Protein 4XA1 (pdb70)

InterPro domains:
  IPR001715 Calponin homology domain [PF00307] (17-117)
  IPR001715 Calponin homology domain [PS50021] (14-116)
  IPR004953 EB1, C-terminal [PF03271] (210-248)
  IPR004953 EB1, C-terminal [PS51230] (185-255)
  IPR027328 Microtubule-associated protein RP/EB [PTHR10623] (1-267)
  IPR036133 EB1, C-terminal domain superfamily [SSF140612] (194-254)
  IPR036872 CH domain superfamily [G3DSA:1.10.418.10] (1-130)
  IPR036872 CH domain superfamily [SSF47576] (1-130)

Solvent-accessible surface area: 35134 Å² total; per-residue (Å²): 129,23,124,72,104,68,9,43,100,18,1,79,73,0,67,72,46,156,44,69,80,83,92,0,53,101,4,4,87,55,3,76,92,14,10,35,56,17,26,62,78,45,58,8,11,10,13,12,33,11,67,104,40,75,106,55,30,43,82,43,36,101,64,38,17,60,42,32,135,138,79,34,66,71,30,52,62,87,26,22,103,62,14,91,90,23,75,161,50,64,93,95,0,75,150,38,59,42,68,34,76,108,85,41,80,100,32,43,67,64,19,98,92,11,49,129,23,38,82,36,20,28,30,22,1,61,71,0,1,82,5,4,85,118,32,111,66,152,107,43,106,20,14,98,115,0,33,83,30,1,54,53,169,97,36,125,82,123,60,13,74,92,13,2,95,75,0,57,57,50,151,31,48,83,82,73,1,60,92,0,4,76,74,3,67,99,11,10,40,91,47,2,33,89,22,58,95,17,75,94,53,72,22,96,140,64,30,102,89,19,57,115,96,34,112,55,74,13,42,56,17,130,131,138,31,58,71,43,55,65,105,31,12,99,77,14,43,64,13,74,146,49,79,120,113,16,70,114,23,39,46,88,51,110,97,62,23,47,66,45,28,33,59,24,81,51,20,54,136,11,36,69,63,5,99,11,16,11,128,5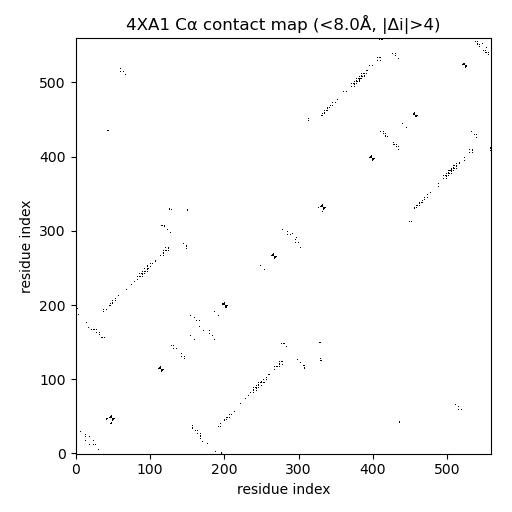8,0,32,91,5,1,62,114,30,115,69,118,104,31,96,26,6,85,110,0,35,100,30,13,137,49,120,117,112,214,75,104,21,24,106,128,102,96,97,99,21,37,75,72,32,64,110,76,50,18,3,25,19,33,37,25,67,55,41,72,113,64,33,42,115,88,30,110,40,31,13,62,51,26,125,134,123,36,58,59,28,54,63,117,31,22,110,91,18,85,75,17,76,181,46,63,125,124,10,66,139,37,50,55,82,41,91,131,104,10,65,102,24,37,71,69,22,107,114,10,54,152,54,30,70,120,42,11,26,38,0,91,69,0,11,98,5,6,95,105,35,141,88,125,137,41,94,20,11,91,104,0,31,85,28,2,62,55,167,137,106,110,94,103,98,38,67,87,92,29,111,138,166,197,88,78,73,40,92,24,129,136,62,29,102,103,24,39,87,102,38,113,51,56,13,54,60,31,74,124,139,28,58,64,45,54,68,80,35,28,89,76,20,84,83,19,86,126,45,68,78,122,16,70,120,32,54,38,68,41,73,58,89,14,62,59,18,48,63,33,22,95,48,5,58,150,23,44,78,75,3,87,33,21,12,115,74,0,17,100,8,4,99,112,29,116,72,122,99,32,89,29,6,89,120,0,34,101,29,28,164

Secondary structure (P-SEA, 3-state):
ccccccaaaaaaaaccccccaaaaaaaaaaaaaaaaaaaaaaaccccccaaaaaaaaaaaaaaaaaaaaaaaaaaaaaaaaaaaaaaaaaaaaaaaaaaaaaaaaaaaaaaaaccaaaaaaaaaaaaaaaaaaaccccccaaaaaaaaaaacc/cccaaaaaaaaaaaccccccaaaaaaaaaaaaaaaacccccccccccccaaaaaaaaaaaaaaaaaaaaaaaaaaaaaaaaaaaaaaaaaaaaaaaaaaacccaaaaaaaaaaccaaaaaaaaaaaaaaaaaaaccccccaaaaaaaaaaacccc/ccaaaaaaaaaaaaaaaaaaccccccaaaaaaaaaaaaaaaaaaaaaaaaaaaaaaaaaaaaaaaaaaaaaaaaaaaaaaaaaaaaaaaaccaaaaaaaaaaaaaaaaaaaacccccaaaaaaaaaaacc/ccccccccccccccccccccaaaaaaaaaaaaaaaaaaaaaaaaaaaaaaaaaaaaaaaaaaaaaaaaaaaaaaaaaaaaaaaaccaaaaaaaaaaaaaaaaaaaacccccaaaaaaaaaac

Nearest PDB structures (foldseek):
  4xa1-assembly1_B  TM=1.006E+00  e=2.236E-20  Salasvirus phi29

Structure (mmCIF, N/CA/C/O backbone):
data_4XA1
#
_entry.id   4XA1
#
_cell.length_a   56.260
_cell.length_b   59.321
_cell.length_c   67.721
_cell.angle_alpha   96.05
_cell.angle_beta   110.01
_cell.angle_gamma   92.89
#
_symmetry.space_group_name_H-M   'P 1'
#
loop_
_entity.id
_entity.type
_entity.pdbx_description
1 polymer 'Gp7-MYH7(1173-1238)-EB1 chimera protein'
2 water water
#
loop_
_atom_site.group_PDB
_atom_site.id
_atom_site.type_symbol
_atom_site.label_atom_id
_atom_site.label_alt_id
_atom_site.label_comp_id
_atom_site.label_asym_id
_atom_site.label_entity_id
_atom_site.label_seq_id
_atom_site.pdbx_PDB_ins_code
_atom_site.Cartn_x
_atom_site.Cartn_y
_atom_site.Cartn_z
_atom_site.occupancy
_atom_site.B_iso_or_equiv
_atom_site.auth_seq_id
_atom_site.auth_comp_id
_atom_site.auth_asym_id
_atom_site.auth_atom_id
_atom_site.pdbx_PDB_model_num
ATOM 1 N N . PRO A 1 5 ? -25.587 25.200 75.226 1.00 72.49 2 PRO A N 1
ATOM 2 C CA . PRO A 1 5 ? -25.407 24.218 76.299 1.00 76.70 2 PRO A CA 1
ATOM 3 C C . PRO A 1 5 ? -24.487 24.724 77.423 1.00 73.47 2 PRO A C 1
ATOM 4 O O . PRO A 1 5 ? -24.755 25.784 77.997 1.00 68.92 2 PRO A O 1
ATOM 8 N N . LEU A 1 6 ? -23.436 23.962 77.734 1.00 67.50 3 LEU A N 1
ATOM 9 C CA . LEU A 1 6 ? -22.457 24.329 78.760 1.00 67.61 3 LEU A CA 1
ATOM 10 C C . LEU A 1 6 ? -21.112 24.675 78.133 1.00 70.73 3 LEU A C 1
ATOM 11 O O . LEU A 1 6 ? -20.468 23.779 77.589 1.00 77.11 3 LEU A O 1
ATOM 16 N N . LYS A 1 7 ? -20.689 25.943 78.209 1.00 69.24 4 LYS A N 1
ATOM 17 C CA . LYS A 1 7 ? -19.326 26.343 77.830 1.00 72.54 4 LYS A CA 1
ATOM 18 C C . LYS A 1 7 ? -18.333 25.313 78.330 1.00 73.35 4 LYS A C 1
ATOM 19 O O . LYS A 1 7 ? -18.573 24.684 79.367 1.00 73.14 4 LYS A O 1
ATOM 25 N N . PRO A 1 8 ? -17.196 25.152 77.626 1.00 76.32 5 PRO A N 1
ATOM 26 C CA . PRO A 1 8 ? -16.178 24.188 78.068 1.00 78.64 5 PRO A CA 1
ATOM 27 C C . PRO A 1 8 ? -15.852 24.279 79.567 1.00 80.51 5 PRO A C 1
ATOM 28 O O . PRO A 1 8 ? -15.269 23.333 80.118 1.00 80.05 5 PRO A O 1
ATOM 32 N N . GLU A 1 9 ? -16.237 25.382 80.216 1.00 76.58 6 GLU A N 1
ATOM 33 C CA . GLU A 1 9 ? -16.003 25.524 81.647 1.00 77.88 6 GLU A CA 1
ATOM 34 C C . GLU A 1 9 ? -17.121 26.117 82.479 1.00 75.40 6 GLU A C 1
ATOM 35 O O . GLU A 1 9 ? -16.847 26.657 83.534 1.00 78.98 6 GLU A O 1
ATOM 41 N N . GLU A 1 10 ? -18.371 26.029 82.050 1.00 79.59 7 GLU A N 1
ATOM 42 C CA . GLU A 1 10 ? -19.415 26.024 83.065 1.00 80.80 7 GLU A CA 1
ATOM 43 C C . GLU A 1 10 ? -19.613 24.537 83.346 1.00 81.96 7 GLU A C 1
ATOM 44 O O . GLU A 1 10 ? -20.243 24.150 84.332 1.00 84.42 7 GLU A O 1
ATOM 50 N N . HIS A 1 11 ? -19.069 23.718 82.439 1.00 77.25 8 HIS A N 1
ATOM 51 C CA . HIS A 1 11 ? -18.860 22.288 82.664 1.00 71.33 8 HIS A CA 1
ATOM 52 C C . HIS A 1 11 ? -17.868 22.102 83.799 1.00 71.76 8 HIS A C 1
ATOM 53 O O . HIS A 1 11 ? -18.207 21.543 84.837 1.00 74.12 8 HIS A O 1
ATOM 60 N N . GLU A 1 12 ? -16.652 22.608 83.605 1.00 76.09 9 GLU A N 1
ATOM 61 C CA . GLU A 1 12 ? -15.543 22.340 84.521 1.00 74.42 9 GLU A CA 1
ATOM 62 C C . GLU A 1 12 ? -15.731 22.892 85.941 1.00 78.86 9 GLU A C 1
ATOM 63 O O . GLU A 1 12 ? -15.151 22.359 86.889 1.00 81.80 9 GLU A O 1
ATOM 69 N N . ASP A 1 13 ? -16.539 23.937 86.098 1.00 82.79 10 ASP A N 1
ATOM 70 C CA . ASP A 1 13 ? -16.818 24.468 87.439 1.00 93.51 10 ASP A CA 1
ATOM 71 C C . ASP A 1 13 ? -17.795 23.576 88.193 1.00 89.84 10 ASP A C 1
ATOM 72 O O . ASP A 1 13 ? -18.130 23.829 89.358 1.00 91.36 10 ASP A O 1
ATOM 77 N N . ILE A 1 14 ? -18.241 22.519 87.531 1.00 83.33 11 ILE A N 1
ATOM 78 C CA . ILE A 1 14 ? -19.214 21.632 88.131 1.00 81.98 11 ILE A CA 1
ATOM 79 C C . ILE A 1 14 ? -18.590 20.270 88.427 1.00 76.16 11 ILE A C 1
ATOM 80 O O . ILE A 1 14 ? -19.004 19.584 89.358 1.00 75.47 11 ILE A O 1
ATOM 85 N N . LEU A 1 15 ? -17.538 19.921 87.691 1.00 71.76 12 LEU A N 1
ATOM 86 C CA . LEU A 1 15 ? -16.753 18.728 87.989 1.00 62.90 12 LEU A CA 1
ATOM 87 C C . LEU A 1 15 ? -16.006 18.911 89.313 1.00 70.02 12 LEU A C 1
ATOM 88 O O . LEU A 1 15 ? -15.447 17.960 89.864 1.00 67.88 12 LEU A O 1
ATOM 93 N N . ASN A 1 16 ? -16.001 20.143 89.816 1.00 79.92 13 ASN A N 1
ATOM 94 C CA . ASN A 1 16 ? -15.334 20.450 91.076 1.00 78.28 13 ASN A CA 1
ATOM 95 C C . ASN A 1 16 ? -16.339 20.688 92.212 1.00 66.25 13 ASN A C 1
ATOM 96 O O . ASN A 1 16 ? -16.037 20.411 93.366 1.00 72.57 13 ASN A O 1
ATOM 101 N N . LYS A 1 17 ? -17.530 21.179 91.885 1.00 64.07 14 LYS A N 1
ATOM 102 C CA . LYS A 1 17 ? -18.636 21.143 92.836 1.00 65.78 14 LYS A CA 1
ATOM 103 C C . LYS A 1 17 ? -18.852 19.709 93.316 1.00 67.22 14 LYS A C 1
ATOM 104 O O . LYS A 1 17 ? -18.978 19.449 94.514 1.00 74.98 14 LYS A O 1
ATOM 110 N N . LEU A 1 18 ? -18.883 18.784 92.360 1.00 67.63 15 LEU A N 1
ATOM 111 C CA . LEU A 1 18 ? -19.110 17.366 92.628 1.00 67.02 15 LEU A CA 1
ATOM 112 C C . LEU A 1 18 ? -17.945 16.697 93.359 1.00 68.26 15 LEU A C 1
ATOM 113 O O . LEU A 1 18 ? -18.136 15.684 94.033 1.00 72.71 15 LEU A O 1
ATOM 118 N N . LEU A 1 19 ? -16.744 17.253 93.210 1.00 63.70 16 LEU A N 1
ATOM 119 C CA . LEU A 1 19 ? -15.544 16.694 93.837 1.00 65.42 16 LEU A CA 1
ATOM 120 C C . LEU A 1 19 ? -15.631 16.623 95.376 1.00 70.81 16 LEU A C 1
ATOM 121 O O . LEU A 1 19 ? -15.246 15.614 95.987 1.00 64.07 16 LEU A O 1
ATOM 126 N N . ASP A 1 20 ? -16.120 17.703 95.991 1.00 70.12 17 ASP A N 1
ATOM 127 C CA . ASP A 1 20 ? -16.330 17.750 97.432 1.00 65.23 17 ASP A CA 1
ATOM 128 C C . ASP A 1 20 ? -17.579 16.968 97.788 1.00 65.96 17 ASP A C 1
ATOM 129 O O . ASP A 1 20 ? -18.688 17.388 97.444 1.00 64.80 17 ASP A O 1
ATOM 134 N N . PRO A 1 21 ? -17.402 15.833 98.491 1.00 68.79 18 PRO A N 1
ATOM 135 C CA . PRO A 1 21 ? -18.485 14.908 98.854 1.00 67.33 18 PRO A CA 1
ATOM 136 C C . PRO A 1 21 ? -19.468 15.449 99.907 1.00 66.55 18 PRO A C 1
ATOM 137 O O . PRO A 1 21 ? -20.495 14.815 100.161 1.00 70.93 18 PRO A O 1
ATOM 141 N N . GLU A 1 22 ? -19.178 16.603 100.496 1.00 66.33 19 GLU A N 1
ATOM 142 C CA . GLU A 1 22 ? -20.081 17.168 101.496 1.00 68.93 19 GLU A CA 1
ATOM 143 C C . GLU A 1 22 ? -21.074 18.146 100.898 1.00 73.17 19 GLU A C 1
ATOM 144 O O . GLU A 1 22 ? -21.755 18.865 101.633 1.00 82.63 19 GLU A O 1
ATOM 150 N N . LEU A 1 23 ? -21.148 18.184 99.571 1.00 67.19 20 LEU A N 1
ATOM 151 C CA . LEU A 1 23 ? -22.196 18.939 98.901 1.00 64.38 20 LEU A CA 1
ATOM 152 C C . LEU A 1 23 ? -23.507 18.294 99.345 1.00 62.30 20 LEU A C 1
ATOM 153 O O . LEU A 1 23 ? -23.554 17.082 99.567 1.00 63.68 20 LEU A O 1
ATOM 158 N N . ALA A 1 24 ? -24.555 19.091 99.525 1.00 61.52 21 ALA A N 1
ATOM 159 C CA . ALA A 1 24 ? -25.871 18.533 99.845 1.00 71.63 21 ALA A CA 1
ATOM 160 C C . ALA A 1 24 ? -26.278 17.653 98.671 1.00 71.24 21 ALA A C 1
ATOM 161 O O . ALA A 1 24 ? -25.849 17.879 97.543 1.00 75.02 21 ALA A O 1
ATOM 163 N N . GLN A 1 25 ? -27.134 16.686 98.903 1.00 66.74 22 GLN A N 1
ATOM 164 C CA . GLN A 1 25 ? -27.562 15.846 97.823 1.00 70.71 22 GLN A CA 1
ATOM 165 C C . GLN A 1 25 ? -28.909 16.259 97.329 1.00 74.67 22 GLN A C 1
ATOM 166 O O . GLN A 1 25 ? -29.667 15.446 96.849 1.00 72.43 22 GLN A O 1
ATOM 172 N N . SER A 1 26 ? -29.205 17.535 97.467 1.00 78.02 23 SER A N 1
ATOM 173 C CA . SER A 1 26 ? -30.264 18.190 96.719 1.00 81.37 23 SER A CA 1
ATOM 174 C C . SER A 1 26 ? -29.737 19.219 95.723 1.00 81.57 23 SER A C 1
ATOM 175 O O . SER A 1 26 ? -30.496 19.788 94.938 1.00 85.86 23 SER A O 1
ATOM 178 N N . GLU A 1 27 ? -28.425 19.442 95.754 1.00 80.59 24 GLU A N 1
ATOM 179 C CA . GLU A 1 27 ? -27.768 20.215 94.710 1.00 85.60 24 GLU A CA 1
ATOM 180 C C . GLU A 1 27 ? -26.564 19.455 94.138 1.00 83.74 24 GLU A C 1
ATOM 181 O O . GLU A 1 27 ? -25.837 19.968 93.277 1.00 84.90 24 GLU A O 1
ATOM 187 N N . ARG A 1 28 ? -26.359 18.230 94.620 1.00 78.21 25 ARG A N 1
ATOM 188 C CA . ARG A 1 28 ? -25.510 17.285 93.910 1.00 72.77 25 ARG A CA 1
ATOM 189 C C . ARG A 1 28 ? -26.356 16.643 92.809 1.00 71.63 25 ARG A C 1
ATOM 190 O O . ARG A 1 28 ? -25.847 16.296 91.746 1.00 65.55 25 ARG A O 1
ATOM 198 N N . THR A 1 29 ? -27.656 16.510 93.070 1.00 76.87 26 THR A N 1
ATOM 199 C CA . THR A 1 29 ? -28.586 15.913 92.114 1.00 71.84 26 THR A CA 1
ATOM 200 C C . THR A 1 29 ? -29.017 16.905 91.037 1.00 74.51 26 THR A C 1
ATOM 201 O O . THR A 1 29 ? -29.593 16.516 90.024 1.00 78.10 26 THR A O 1
ATOM 205 N N . GLU A 1 30 ? -28.761 18.188 91.270 1.00 75.19 27 GLU A N 1
ATOM 206 C CA . GLU A 1 30 ? -29.075 19.222 90.291 1.00 74.21 27 GLU A CA 1
ATOM 207 C C . GLU A 1 30 ? -27.912 19.397 89.344 1.00 71.03 27 GLU A C 1
ATOM 208 O O . GLU A 1 30 ? -28.095 19.538 88.136 1.00 72.88 27 GLU A O 1
ATOM 214 N N . ALA A 1 31 ? -26.712 19.389 89.910 1.00 71.42 28 ALA A N 1
ATOM 215 C CA . ALA A 1 31 ? -25.488 19.540 89.139 1.00 69.17 28 ALA A CA 1
ATOM 216 C C . ALA A 1 31 ? -25.225 18.325 88.262 1.00 64.29 28 ALA A C 1
ATOM 217 O O . ALA A 1 31 ? -24.378 18.366 87.378 1.00 67.98 28 ALA A O 1
ATOM 219 N N . LEU A 1 32 ? -25.939 17.239 88.526 1.00 68.37 29 LEU A N 1
ATOM 220 C CA . LEU A 1 32 ? -25.837 16.032 87.713 1.00 63.75 29 LEU A CA 1
ATOM 221 C C . LEU A 1 32 ? -27.026 15.973 86.753 1.00 64.68 29 LEU A C 1
ATOM 222 O O . LEU A 1 32 ? -26.912 15.455 85.639 1.00 56.77 29 LEU A O 1
ATOM 227 N N . GLN A 1 33 ? -28.158 16.521 87.191 1.00 66.60 30 GLN A N 1
ATOM 228 C CA . GLN A 1 33 ? -29.332 16.650 86.341 1.00 62.85 30 GLN A CA 1
ATOM 229 C C . GLN A 1 33 ? -29.045 17.553 85.156 1.00 65.37 30 GLN A C 1
ATOM 230 O O . GLN A 1 33 ? -29.634 17.398 84.085 1.00 69.05 30 GLN A O 1
ATOM 236 N N . GLN A 1 34 ? -28.142 18.507 85.341 1.00 65.04 31 GLN A N 1
ATOM 237 C CA . GLN A 1 34 ? -27.805 19.398 84.243 1.00 69.01 31 GLN A CA 1
ATOM 238 C C . GLN A 1 34 ? -26.746 18.757 83.315 1.00 64.02 31 GLN A C 1
ATOM 239 O O . GLN A 1 34 ? -26.858 18.853 82.087 1.00 62.24 31 GLN A O 1
ATOM 245 N N . LEU A 1 35 ? -25.747 18.084 83.893 1.00 61.02 32 LEU A N 1
ATOM 246 C CA . LEU A 1 35 ? -24.765 17.334 83.106 1.00 57.47 32 LEU A CA 1
ATOM 247 C C . LEU A 1 35 ? -25.413 16.282 82.210 1.00 55.75 32 LEU A C 1
ATOM 248 O O . LEU A 1 35 ? -24.840 15.904 81.188 1.00 53.84 32 LEU A O 1
ATOM 253 N N . ARG A 1 36 ? -26.596 15.812 82.608 1.00 58.18 33 ARG A N 1
ATOM 254 C CA . ARG A 1 36 ? -27.262 14.681 81.958 1.00 52.58 33 ARG A CA 1
ATOM 255 C C . ARG A 1 36 ? -28.090 15.106 80.742 1.00 54.11 33 ARG A C 1
ATOM 256 O O . ARG A 1 36 ? -28.180 14.356 79.757 1.00 51.74 33 ARG A O 1
ATOM 264 N N . VAL A 1 37 ? -28.677 16.304 80.794 1.00 55.45 34 VAL A N 1
ATOM 265 C CA . VAL A 1 37 ? -29.451 16.825 79.665 1.00 49.81 34 VAL A CA 1
ATOM 266 C C . VAL A 1 37 ? -28.534 17.453 78.634 1.00 51.44 34 VAL A C 1
ATOM 267 O O . VAL A 1 37 ? -28.829 17.418 77.429 1.00 53.66 34 VAL A O 1
ATOM 271 N N . ASN A 1 38 ? -27.438 18.041 79.124 1.00 52.91 35 ASN A N 1
ATOM 272 C CA . ASN A 1 38 ? -26.328 18.493 78.287 1.00 46.81 35 ASN A CA 1
ATOM 273 C C . ASN A 1 38 ? -25.874 17.394 77.349 1.00 43.53 35 ASN A C 1
ATOM 274 O O . ASN A 1 38 ? -25.770 17.599 76.136 1.00 49.06 35 ASN A O 1
ATOM 279 N N . TYR A 1 39 ? -25.586 16.229 77.922 1.00 41.24 36 TYR A N 1
ATOM 280 C CA . TYR A 1 39 ? -25.104 15.107 77.143 1.00 39.23 36 TYR A CA 1
ATOM 281 C C . TYR A 1 39 ? -26.203 14.627 76.189 1.00 43.05 36 TYR A C 1
ATOM 282 O O . TYR A 1 39 ? -25.913 14.187 75.065 1.00 39.15 36 TYR A O 1
ATOM 291 N N . GLY A 1 40 ? -27.456 14.716 76.646 1.00 41.71 37 GLY A N 1
ATOM 292 C CA . GLY A 1 40 ? -28.598 14.320 75.840 1.00 36.44 37 GLY A CA 1
ATOM 293 C C . GLY A 1 40 ? -28.573 15.099 74.550 1.00 38.84 37 GLY A C 1
ATOM 294 O O . GLY A 1 40 ? -28.564 14.527 73.467 1.00 39.97 37 GLY A O 1
ATOM 295 N N . SER A 1 41 ? -28.531 16.419 74.683 1.00 43.88 38 SER A N 1
ATOM 296 C CA . SER A 1 41 ? -28.333 17.325 73.557 1.00 43.46 38 SER A CA 1
ATOM 297 C C . SER A 1 41 ? -27.063 17.024 72.740 1.00 41.90 38 SER A C 1
ATOM 298 O O . SER A 1 41 ? -27.096 17.039 71.513 1.00 43.98 38 SER A O 1
ATOM 301 N N . PHE A 1 42 ? -25.943 16.774 73.407 1.00 35.57 39 PHE A N 1
ATOM 302 C CA . PHE A 1 42 ? -24.718 16.478 72.679 1.00 39.24 39 PHE A CA 1
ATOM 303 C C . PHE A 1 42 ? -24.817 15.230 71.815 1.00 44.05 39 PHE A C 1
ATOM 304 O O . PHE A 1 42 ? -24.352 15.233 70.670 1.00 49.39 39 PHE A O 1
ATOM 312 N N . VAL A 1 43 ? -25.377 14.147 72.341 1.00 43.56 40 VAL A N 1
ATOM 313 C CA . VAL A 1 43 ? -25.293 12.900 71.584 1.00 46.26 40 VAL A CA 1
ATOM 314 C C . VAL A 1 43 ? -26.221 12.979 70.382 1.00 45.10 40 VAL A C 1
ATOM 315 O O . VAL A 1 43 ? -25.883 12.483 69.311 1.00 49.30 40 VAL A O 1
ATOM 319 N N . SER A 1 44 ? -27.357 13.653 70.530 1.00 38.99 41 SER A N 1
ATOM 320 C CA . SER A 1 44 ? -28.278 13.762 69.408 1.00 42.32 41 SER A CA 1
ATOM 321 C C . SER A 1 44 ? -27.738 14.729 68.337 1.00 49.02 41 SER A C 1
ATOM 322 O O . SER A 1 44 ? -28.236 14.767 67.210 1.00 52.67 41 SER A O 1
ATOM 325 N N . GLU A 1 45 ? -26.706 15.490 68.683 1.00 47.09 42 GLU A N 1
ATOM 326 C CA . GLU A 1 45 ? -26.050 16.364 67.719 1.00 45.41 42 GLU A CA 1
ATOM 327 C C . GLU A 1 45 ? -24.829 15.684 67.116 1.00 46.16 42 GLU A C 1
ATOM 328 O O . GLU A 1 45 ? -24.436 15.943 65.984 1.00 46.66 42 GLU A O 1
ATOM 334 N N . TYR A 1 46 ? -24.222 14.808 67.889 1.00 44.52 43 TYR A N 1
ATOM 335 C CA . TYR A 1 46 ? -23.114 14.015 67.391 1.00 45.11 43 TYR A CA 1
ATOM 336 C C . TYR A 1 46 ? -23.656 12.937 66.420 1.00 44.79 43 TYR A C 1
ATOM 337 O O . TYR A 1 46 ? -22.954 12.514 65.480 1.00 38.43 43 TYR A O 1
ATOM 346 N N . ASN A 1 47 ? -24.912 12.581 66.618 1.00 41.42 44 ASN A N 1
ATOM 347 C CA . ASN A 1 47 ? -25.564 11.496 65.919 1.00 43.17 44 ASN A CA 1
ATOM 348 C C . ASN A 1 47 ? -26.301 11.930 64.666 1.00 43.55 44 ASN A C 1
ATOM 349 O O . ASN A 1 47 ? -26.711 11.122 63.874 1.00 35.86 44 ASN A O 1
ATOM 354 N N . ASP A 1 48 ? -26.464 13.224 64.514 1.00 40.62 45 ASP A N 1
ATOM 355 C CA . ASP A 1 48 ? -26.989 13.847 63.318 1.00 35.94 45 ASP A CA 1
ATOM 356 C C . ASP A 1 48 ? -26.463 13.155 62.043 1.00 37.05 45 ASP A C 1
ATOM 357 O O . ASP A 1 48 ? -25.245 12.932 61.897 1.00 30.77 45 ASP A O 1
ATOM 362 N N . LEU A 1 49 ? -27.379 12.789 61.144 1.00 33.53 46 LEU A N 1
ATOM 363 C CA . LEU A 1 49 ? -27.002 12.046 59.945 1.00 29.71 46 LEU A CA 1
ATOM 364 C C . LEU A 1 49 ? -25.964 12.724 59.070 1.00 24.53 46 LEU A C 1
ATOM 365 O O . LEU A 1 49 ? -25.060 12.057 58.586 1.00 26.57 46 LEU A O 1
ATOM 370 N N . THR A 1 50 ? -26.087 14.028 58.862 1.00 28.64 47 THR A N 1
ATOM 371 C CA . THR A 1 50 ? -25.132 14.747 58.013 1.00 30.55 47 THR A CA 1
ATOM 372 C C . THR A 1 50 ? -23.767 14.780 58.660 1.00 27.59 47 THR A C 1
ATOM 373 O O . THR A 1 50 ? -22.756 14.568 57.995 1.00 26.60 47 THR A O 1
ATOM 377 N N . LYS A 1 51 ? -23.749 15.044 59.967 1.00 33.14 48 LYS A N 1
ATOM 378 C CA . LYS A 1 51 ? -22.496 15.152 60.727 1.00 33.27 48 LYS A CA 1
ATOM 379 C C . LYS A 1 51 ? -21.783 13.807 60.923 1.00 26.22 48 LYS A C 1
ATOM 380 O O . LYS A 1 51 ? -20.558 13.744 60.910 1.00 25.86 48 LYS A O 1
ATOM 386 N N . SER A 1 52 ? -22.553 12.752 61.083 1.00 29.64 49 SER A N 1
ATOM 387 C CA . SER A 1 52 ? -22.000 11.415 61.145 1.00 32.22 49 SER A CA 1
ATOM 388 C C . SER A 1 52 ? -21.443 10.913 59.858 1.00 31.65 49 SER A C 1
ATOM 389 O O . SER A 1 52 ? -20.513 10.184 59.883 1.00 23.45 49 SER A O 1
ATOM 392 N N . LYS A 1 53 ? -22.037 11.254 58.731 1.00 20.52 1173 LYS A N 1
ATOM 393 C CA . LYS A 1 53 ? -21.561 10.787 57.454 1.00 24.94 1173 LYS A CA 1
ATOM 394 C C . LYS A 1 53 ? -20.361 11.568 57.172 1.00 26.35 1173 LYS A C 1
ATOM 395 O O . LYS A 1 53 ? -19.444 11.116 56.571 1.00 25.43 1173 LYS A O 1
ATOM 401 N N . MET A 1 54 ? -20.366 12.791 57.603 1.00 27.25 1174 MET A N 1
ATOM 402 C CA . MET A 1 54 ? -19.159 13.601 57.427 1.00 23.84 1174 MET A CA 1
ATOM 403 C C . MET A 1 54 ? -17.996 13.128 58.274 1.00 23.47 1174 MET A C 1
ATOM 404 O O . MET A 1 54 ? -16.844 13.219 57.869 1.00 27.99 1174 MET A O 1
ATOM 409 N N . ARG A 1 55 ? -18.304 12.621 59.454 1.00 23.14 1175 ARG A N 1
ATOM 410 C CA . ARG A 1 55 ? -17.309 12.018 60.305 1.00 21.87 1175 ARG A CA 1
ATOM 411 C C . ARG A 1 55 ? -16.753 10.776 59.632 1.00 26.21 1175 ARG A C 1
ATOM 412 O O . ARG A 1 55 ? -15.529 10.610 59.532 1.00 27.27 1175 ARG A O 1
ATOM 420 N N . ARG A 1 56 ? -17.641 9.906 59.153 1.00 23.12 1176 ARG A N 1
ATOM 421 C CA . ARG A 1 56 ? -17.180 8.684 58.511 1.00 22.61 1176 ARG A CA 1
ATOM 422 C C . ARG A 1 56 ? -16.403 9.044 57.258 1.00 25.16 1176 ARG A C 1
ATOM 423 O O . ARG A 1 56 ? -15.261 8.627 57.118 1.00 32.01 1176 ARG A O 1
ATOM 431 N N . ASP A 1 57 ? -17.019 9.825 56.372 1.00 22.62 1177 ASP A N 1
ATOM 432 C CA . ASP A 1 57 ? -16.386 10.328 55.147 1.00 24.05 1177 ASP A CA 1
ATOM 433 C C . ASP A 1 57 ? -14.928 10.800 55.328 1.00 28.55 1177 ASP A C 1
ATOM 434 O O . ASP A 1 57 ? -14.051 10.515 54.490 1.00 21.77 1177 ASP A O 1
ATOM 439 N N . LEU A 1 58 ? -14.682 11.560 56.401 1.00 28.87 1178 LEU A N 1
ATOM 440 C CA . LEU A 1 58 ? -13.345 12.088 56.641 1.00 30.25 1178 LEU A CA 1
ATOM 441 C C . LEU A 1 58 ? -12.386 10.945 56.977 1.00 27.73 1178 LEU A C 1
ATOM 442 O O . LEU A 1 58 ? -11.273 10.843 56.417 1.00 24.80 1178 LEU A O 1
ATOM 447 N N . GLU A 1 59 ? -12.845 10.092 57.886 1.00 22.67 1179 GLU A N 1
ATOM 448 C CA . GLU A 1 59 ? -12.111 8.910 58.290 1.00 24.65 1179 GLU A CA 1
ATOM 449 C C . GLU A 1 59 ? -11.740 8.055 57.100 1.00 27.91 1179 GLU A C 1
ATOM 450 O O . GLU A 1 59 ? -10.575 7.711 56.906 1.00 35.45 1179 GLU A O 1
ATOM 456 N N . GLU A 1 60 ? -12.730 7.726 56.284 1.00 29.06 1180 GLU A N 1
ATOM 457 C CA . GLU A 1 60 ? -12.478 6.880 55.131 1.00 32.10 1180 GLU A CA 1
ATOM 458 C C . GLU A 1 60 ? -11.605 7.553 54.076 1.00 32.03 1180 GLU A C 1
ATOM 459 O O . GLU A 1 60 ? -11.015 6.882 53.227 1.00 32.54 1180 GLU A O 1
ATOM 465 N N . ALA A 1 61 ? -11.515 8.876 54.131 1.00 29.21 1181 ALA A N 1
ATOM 466 C CA . ALA A 1 61 ? -10.757 9.599 53.133 1.00 22.34 1181 ALA A CA 1
ATOM 467 C C . ALA A 1 61 ? -9.289 9.516 53.457 1.00 23.56 1181 ALA A C 1
ATOM 468 O O . ALA A 1 61 ? -8.436 9.392 52.577 1.00 20.17 1181 ALA A O 1
ATOM 470 N N . THR A 1 62 ? -8.999 9.590 54.747 1.00 29.16 1182 THR A N 1
ATOM 471 C CA . THR A 1 62 ? -7.629 9.548 55.186 1.00 26.16 1182 THR A CA 1
ATOM 472 C C . THR A 1 62 ? -7.086 8.148 54.981 1.00 34.36 1182 THR A C 1
ATOM 473 O O . THR A 1 62 ? -5.945 7.978 54.502 1.00 30.23 1182 THR A O 1
ATOM 477 N N . LEU A 1 63 ? -7.908 7.148 55.309 1.00 30.16 1183 LEU A N 1
ATOM 478 C CA . LEU A 1 63 ? -7.539 5.755 55.059 1.00 25.95 1183 LEU A CA 1
ATOM 479 C C . LEU A 1 63 ? -7.171 5.528 53.597 1.00 23.53 1183 LEU A C 1
ATOM 480 O O . LEU A 1 63 ? -6.035 5.150 53.298 1.00 23.03 1183 LEU A O 1
ATOM 485 N N . GLN A 1 64 ? -8.111 5.770 52.688 1.00 22.80 1184 GLN A N 1
ATOM 486 C CA . GLN A 1 64 ? -7.836 5.568 51.268 1.00 25.05 1184 GLN A CA 1
ATOM 487 C C . GLN A 1 64 ? -6.594 6.349 50.819 1.00 26.58 1184 GLN A C 1
ATOM 488 O O . GLN A 1 64 ? -5.802 5.851 50.029 1.00 26.40 1184 GLN A O 1
ATOM 494 N N . HIS A 1 65 ? -6.404 7.558 51.341 1.00 26.33 1185 HIS A N 1
ATOM 495 C CA . HIS A 1 65 ? -5.225 8.336 50.988 1.00 24.16 1185 HIS A CA 1
ATOM 496 C C . HIS A 1 65 ? -3.921 7.644 51.459 1.00 29.73 1185 HIS A C 1
ATOM 497 O O . HIS A 1 65 ? -2.931 7.558 50.711 1.00 25.74 1185 HIS A O 1
ATOM 504 N N . GLU A 1 66 ? -3.930 7.162 52.700 1.00 27.18 1186 GLU A N 1
ATOM 505 C CA . GLU A 1 66 ? -2.813 6.401 53.226 1.00 27.24 1186 GLU A CA 1
ATOM 506 C C . GLU A 1 66 ? -2.566 5.122 52.402 1.00 27.92 1186 GLU A C 1
ATOM 507 O O . GLU A 1 66 ? -1.425 4.787 52.085 1.00 26.13 1186 GLU A O 1
ATOM 513 N N . ALA A 1 67 ? -3.632 4.417 52.049 1.00 28.03 1187 ALA A N 1
ATOM 514 C CA . ALA A 1 67 ? -3.480 3.197 51.273 1.00 24.21 1187 ALA A CA 1
ATOM 515 C C . ALA A 1 67 ? -2.864 3.525 49.950 1.00 28.46 1187 ALA A C 1
ATOM 516 O O . ALA A 1 67 ? -2.054 2.774 49.418 1.00 38.63 1187 ALA A O 1
ATOM 518 N N . THR A 1 68 ? -3.248 4.665 49.416 1.00 29.99 1188 THR A N 1
ATOM 519 C CA . THR A 1 68 ? -2.830 5.010 48.086 1.00 26.76 1188 THR A CA 1
ATOM 520 C C . THR A 1 68 ? -1.389 5.509 48.078 1.00 30.31 1188 THR A C 1
ATOM 521 O O . THR A 1 68 ? -0.626 5.173 47.152 1.00 34.04 1188 THR A O 1
ATOM 525 N N . ALA A 1 69 ? -0.983 6.267 49.100 1.00 25.18 1189 ALA A N 1
ATOM 526 C CA . ALA A 1 69 ? 0.405 6.725 49.127 1.00 22.62 1189 ALA A CA 1
ATOM 527 C C . ALA A 1 69 ? 1.319 5.517 49.252 1.00 26.77 1189 ALA A C 1
ATOM 528 O O . ALA A 1 69 ? 2.413 5.494 48.678 1.00 25.60 1189 ALA A O 1
ATOM 530 N N . ALA A 1 70 ? 0.844 4.505 49.979 1.00 27.05 1190 ALA A N 1
ATOM 531 C CA . ALA A 1 70 ? 1.631 3.314 50.238 1.00 21.88 1190 ALA A CA 1
ATOM 532 C C . ALA A 1 70 ? 1.844 2.587 48.929 1.00 23.61 1190 ALA A C 1
ATOM 533 O O . ALA A 1 70 ? 2.976 2.318 48.554 1.00 23.18 1190 ALA A O 1
ATOM 535 N N . ALA A 1 71 ? 0.759 2.316 48.212 1.00 27.41 1191 ALA A N 1
ATOM 536 C CA . ALA A 1 71 ? 0.844 1.736 46.866 1.00 25.16 1191 ALA A CA 1
ATOM 537 C C . ALA A 1 71 ? 1.770 2.534 45.933 1.00 28.10 1191 ALA A C 1
ATOM 538 O O . ALA A 1 71 ? 2.484 1.943 45.116 1.00 31.58 1191 ALA A O 1
ATOM 540 N N . LEU A 1 72 ? 1.775 3.863 46.060 1.00 27.26 1192 LEU A N 1
ATOM 541 C CA . LEU A 1 72 ? 2.603 4.695 45.185 1.00 27.92 1192 LEU A CA 1
ATOM 542 C C . LEU A 1 72 ? 4.093 4.583 45.549 1.00 24.75 1192 LEU A C 1
ATOM 543 O O . LEU A 1 72 ? 4.950 4.438 44.677 1.00 24.94 1192 LEU A O 1
ATOM 548 N N . ARG A 1 73 ? 4.390 4.634 46.843 1.00 27.98 1193 ARG A N 1
ATOM 549 C CA . ARG A 1 73 ? 5.747 4.444 47.335 1.00 23.44 1193 ARG A CA 1
ATOM 550 C C . ARG A 1 73 ? 6.312 3.074 46.928 1.00 26.67 1193 ARG A C 1
ATOM 551 O O . ARG A 1 73 ? 7.454 2.981 46.500 1.00 30.73 1193 ARG A O 1
ATOM 559 N N . LYS A 1 74 ? 5.507 2.023 47.029 1.00 25.74 1194 LYS A N 1
ATOM 560 C CA . LYS A 1 74 ? 5.971 0.695 46.679 1.00 24.21 1194 LYS A CA 1
ATOM 561 C C . LYS A 1 74 ? 6.221 0.583 45.199 1.00 28.92 1194 LYS A C 1
ATOM 562 O O . LYS A 1 74 ? 7.284 0.113 44.788 1.00 30.48 1194 LYS A O 1
ATOM 568 N N . LYS A 1 75 ? 5.239 1.007 44.402 1.00 30.18 1195 LYS A N 1
ATOM 569 C CA . LYS A 1 75 ? 5.384 1.015 42.949 1.00 26.97 1195 LYS A CA 1
ATOM 570 C C . LYS A 1 75 ? 6.681 1.718 42.614 1.00 32.42 1195 LYS A C 1
ATOM 571 O O . LYS A 1 75 ? 7.365 1.364 41.645 1.00 30.12 1195 LYS A O 1
ATOM 577 N N . HIS A 1 76 ? 7.023 2.713 43.435 1.00 33.30 1196 H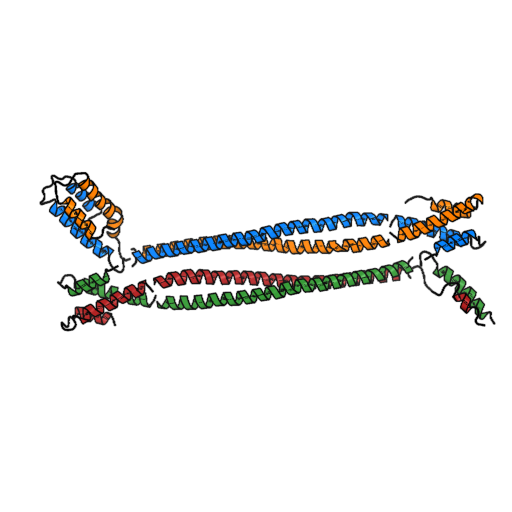IS A N 1
ATOM 578 C CA . HIS A 1 76 ? 8.245 3.459 43.210 1.00 31.80 1196 HIS A CA 1
ATOM 579 C C . HIS A 1 76 ? 9.515 2.713 43.645 1.00 29.98 1196 HIS A C 1
ATOM 580 O O . HIS A 1 76 ? 10.527 2.772 42.939 1.00 29.36 1196 HIS A O 1
ATOM 587 N N . ALA A 1 77 ? 9.479 2.022 44.783 1.00 24.51 1197 ALA A N 1
ATOM 588 C CA . ALA A 1 77 ? 10.685 1.352 45.275 1.00 30.49 1197 ALA A CA 1
ATOM 589 C C . ALA A 1 77 ? 10.983 0.066 44.481 1.00 31.46 1197 ALA A C 1
ATOM 590 O O . ALA A 1 77 ? 12.114 -0.423 44.473 1.00 27.09 1197 ALA A O 1
ATOM 592 N N . ASP A 1 78 ? 9.967 -0.467 43.811 1.00 29.63 1198 ASP A N 1
ATOM 593 C CA . ASP A 1 78 ? 10.162 -1.591 42.906 1.00 26.85 1198 ASP A CA 1
ATOM 594 C C . ASP A 1 78 ? 10.762 -1.130 41.582 1.00 28.94 1198 ASP A C 1
ATOM 595 O O . ASP A 1 78 ? 11.705 -1.730 41.059 1.00 28.18 1198 ASP A O 1
ATOM 600 N N . SER A 1 79 ? 10.195 -0.066 41.032 1.00 31.22 1199 SER A N 1
ATOM 601 C CA . SER A 1 79 ? 10.724 0.515 39.817 1.00 27.05 1199 SER A CA 1
ATOM 602 C C . SER A 1 79 ? 12.189 0.829 39.972 1.00 27.86 1199 SER A C 1
ATOM 603 O O . SER A 1 79 ? 12.997 0.329 39.203 1.00 33.85 1199 SER A O 1
ATOM 606 N N . VAL A 1 80 ? 12.520 1.646 40.972 1.00 28.07 1200 VAL A N 1
ATOM 607 C CA . VAL A 1 80 ? 13.900 2.079 41.185 1.00 29.72 1200 VAL A CA 1
ATOM 608 C C . VAL A 1 80 ? 14.902 0.944 41.344 1.00 28.25 1200 VAL A C 1
ATOM 609 O O . VAL A 1 80 ? 16.029 1.062 40.870 1.00 27.49 1200 VAL A O 1
ATOM 613 N N . ALA A 1 81 ? 14.463 -0.150 41.977 1.00 28.50 1201 ALA A N 1
ATOM 614 C CA . ALA A 1 81 ? 15.236 -1.383 42.079 1.00 23.28 1201 ALA A CA 1
ATOM 615 C C . ALA A 1 81 ? 15.423 -1.977 40.666 1.00 24.89 1201 ALA A C 1
ATOM 616 O O . ALA A 1 81 ? 16.546 -2.093 40.183 1.00 26.22 1201 ALA A O 1
ATOM 618 N N . GLU A 1 82 ? 14.337 -2.332 39.999 1.00 24.61 1202 GLU A N 1
ATOM 619 C CA . GLU A 1 82 ? 14.433 -2.796 38.613 1.00 32.37 1202 GLU A CA 1
ATOM 620 C C . GLU A 1 82 ? 15.297 -1.897 37.699 1.00 32.89 1202 GLU A C 1
ATOM 621 O O . GLU A 1 82 ? 16.180 -2.403 36.994 1.00 32.16 1202 GLU A O 1
ATOM 627 N N . LEU A 1 83 ? 15.057 -0.580 37.706 1.00 26.99 1203 LEU A N 1
ATOM 628 C CA . LEU A 1 83 ? 15.867 0.339 36.901 1.00 27.20 1203 LEU A CA 1
ATOM 629 C C . LEU A 1 83 ? 17.317 0.373 37.415 1.00 33.36 1203 LEU A C 1
ATOM 630 O O . LEU A 1 83 ? 18.271 0.596 36.659 1.00 28.53 1203 LEU A O 1
ATOM 635 N N . GLY A 1 84 ? 17.464 0.161 38.719 1.00 31.79 1204 GLY A N 1
ATOM 636 C CA . GLY A 1 84 ? 18.760 0.071 39.341 1.00 25.40 1204 GLY A CA 1
ATOM 637 C C . GLY A 1 84 ? 19.552 -1.050 38.723 1.00 31.82 1204 GLY A C 1
ATOM 638 O O . GLY A 1 84 ? 20.671 -0.830 38.278 1.00 36.89 1204 GLY A O 1
ATOM 639 N N . GLU A 1 85 ? 18.969 -2.241 38.671 1.00 29.87 1205 GLU A N 1
ATOM 640 C CA . GLU A 1 85 ? 19.655 -3.413 38.132 1.00 30.85 1205 GLU A CA 1
ATOM 641 C C . GLU A 1 85 ? 19.987 -3.232 36.649 1.00 35.61 1205 GLU A C 1
ATOM 642 O O . GLU A 1 85 ? 21.061 -3.619 36.206 1.00 41.18 1205 GLU A O 1
ATOM 648 N N . GLN A 1 86 ? 19.101 -2.618 35.872 1.00 32.44 1206 GLN A N 1
ATOM 649 C CA . GLN A 1 86 ? 19.426 -2.406 34.468 1.00 31.85 1206 GLN A CA 1
ATOM 650 C C . GLN A 1 86 ? 20.623 -1.485 34.347 1.00 36.23 1206 GLN A C 1
ATOM 651 O O . GLN A 1 86 ? 21.518 -1.738 33.550 1.00 40.21 1206 GLN A O 1
ATOM 657 N N . ILE A 1 87 ? 20.649 -0.435 35.163 1.00 35.71 1207 ILE A N 1
ATOM 658 C CA . ILE A 1 87 ? 21.721 0.557 35.121 1.00 35.84 1207 ILE A CA 1
ATOM 659 C C . ILE A 1 87 ? 23.078 -0.056 35.490 1.00 43.32 1207 ILE A C 1
ATOM 660 O O . ILE A 1 87 ? 24.083 0.203 34.833 1.00 49.52 1207 ILE A O 1
ATOM 665 N N . ASP A 1 88 ? 23.120 -0.881 36.530 1.00 37.87 1208 ASP A N 1
ATOM 666 C CA . ASP A 1 88 ? 24.390 -1.490 36.909 1.00 43.86 1208 ASP A CA 1
ATOM 667 C C . ASP A 1 88 ? 24.873 -2.454 35.823 1.00 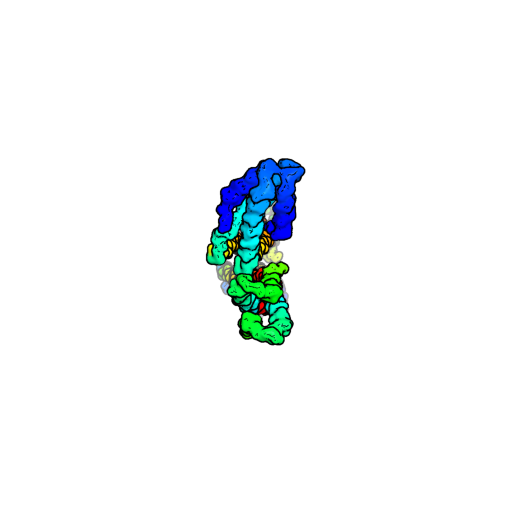44.44 1208 ASP A C 1
ATOM 668 O O . ASP A 1 88 ? 26.046 -2.396 35.444 1.00 45.63 1208 ASP A O 1
ATOM 673 N N . ASN A 1 89 ? 23.988 -3.314 35.316 1.00 42.46 1209 ASN A N 1
ATOM 674 C CA . ASN A 1 89 ? 24.352 -4.220 34.222 1.00 44.10 1209 ASN A CA 1
ATOM 675 C C . ASN A 1 89 ? 24.961 -3.497 33.030 1.00 40.10 1209 ASN A C 1
ATOM 676 O O . ASN A 1 89 ? 25.998 -3.897 32.509 1.00 37.06 1209 ASN A O 1
ATOM 681 N N . LEU A 1 90 ? 24.317 -2.412 32.624 1.00 37.63 1210 LEU A N 1
ATOM 682 C CA . LEU A 1 90 ? 24.784 -1.629 31.490 1.00 35.88 1210 LEU A CA 1
ATOM 683 C C . LEU A 1 90 ? 26.114 -0.988 31.782 1.00 39.68 1210 LEU A C 1
ATOM 684 O O . LEU A 1 90 ? 26.797 -0.540 30.866 1.00 42.18 1210 LEU A O 1
ATOM 689 N N . GLN A 1 91 ? 26.484 -0.929 33.054 1.00 40.04 1211 GLN A N 1
ATOM 690 C CA . GLN A 1 91 ? 27.783 -0.385 33.403 1.00 40.94 1211 GLN A CA 1
ATOM 691 C C . GLN A 1 91 ? 28.847 -1.470 33.391 1.00 44.05 1211 GLN A C 1
ATOM 692 O O . GLN A 1 91 ? 30.009 -1.210 33.040 1.00 40.29 1211 GLN A O 1
ATOM 698 N N . ARG A 1 92 ? 28.454 -2.686 33.766 1.00 43.00 1212 ARG A N 1
ATOM 699 C CA . ARG A 1 92 ? 29.414 -3.778 33.804 1.00 47.09 1212 ARG A CA 1
ATOM 700 C C . ARG A 1 92 ? 29.653 -4.301 32.402 1.00 48.25 1212 ARG A C 1
ATOM 701 O O . ARG A 1 92 ? 30.719 -4.838 32.115 1.00 49.31 1212 ARG A O 1
ATOM 709 N N . VAL A 1 93 ? 28.667 -4.105 31.531 1.00 45.47 1213 VAL A N 1
ATOM 710 C CA . VAL A 1 93 ? 28.807 -4.393 30.117 1.00 38.93 1213 VAL A CA 1
ATOM 711 C C . VAL A 1 93 ? 29.603 -3.288 29.425 1.00 44.69 1213 VAL A C 1
ATOM 712 O O . VAL A 1 93 ? 30.383 -3.552 28.504 1.00 48.87 1213 VAL A O 1
ATOM 716 N N . LYS A 1 94 ? 29.400 -2.049 29.870 1.00 43.04 1214 LYS A N 1
ATOM 717 C CA . LYS A 1 94 ? 30.187 -0.924 29.384 1.00 37.53 1214 LYS A CA 1
ATOM 718 C C . LYS A 1 94 ? 31.678 -1.189 29.618 1.00 47.20 1214 LYS A C 1
ATOM 719 O O . LYS A 1 94 ? 32.508 -1.062 28.713 1.00 48.12 1214 LYS A O 1
ATOM 725 N N . GLN A 1 95 ? 32.006 -1.586 30.841 1.00 47.39 1215 GLN A N 1
ATOM 726 C CA . GLN A 1 95 ? 33.387 -1.871 31.226 1.00 50.67 1215 GLN A CA 1
ATOM 727 C C . GLN A 1 95 ? 33.993 -3.062 30.493 1.00 47.45 1215 GLN A C 1
ATOM 728 O O . GLN A 1 95 ? 35.210 -3.175 30.367 1.00 48.98 1215 GLN A O 1
ATOM 734 N N . LYS A 1 96 ? 33.138 -3.977 30.070 1.00 42.54 1216 LYS A N 1
ATOM 735 C CA . LYS A 1 96 ? 33.590 -5.165 29.400 1.00 41.32 1216 LYS A CA 1
ATOM 736 C C . LYS A 1 96 ? 33.917 -4.764 27.956 1.00 48.20 1216 LYS A C 1
ATOM 737 O O . LYS A 1 96 ? 34.964 -5.133 27.403 1.00 48.08 1216 LYS A O 1
ATOM 743 N N . LEU A 1 97 ? 33.050 -3.959 27.355 1.00 46.83 1217 LEU A N 1
ATOM 744 C CA . LEU A 1 97 ? 33.312 -3.493 26.002 1.00 51.31 1217 LEU A CA 1
ATOM 745 C C . LEU A 1 97 ? 34.519 -2.572 25.971 1.00 49.10 1217 LEU A C 1
ATOM 746 O O . LEU A 1 97 ? 35.204 -2.481 24.951 1.00 49.49 1217 LEU A O 1
ATOM 751 N N . GLU A 1 98 ? 34.776 -1.874 27.076 1.00 45.72 1218 GLU A N 1
ATOM 752 C CA . GLU A 1 98 ? 35.878 -0.919 27.086 1.00 44.97 1218 GLU A CA 1
ATOM 753 C C . GLU A 1 98 ? 37.186 -1.674 27.039 1.00 44.86 1218 GLU A C 1
ATOM 754 O O . GLU A 1 98 ? 38.132 -1.256 26.359 1.00 46.01 1218 GLU A O 1
ATOM 760 N N . LYS A 1 99 ? 37.215 -2.796 27.754 1.00 40.72 1219 LYS A N 1
ATOM 761 C CA . LYS A 1 99 ? 38.405 -3.619 27.844 1.00 40.46 1219 LYS A CA 1
ATOM 762 C C . LYS A 1 99 ? 38.658 -4.217 26.481 1.00 44.24 1219 LYS A C 1
ATOM 763 O O . LYS A 1 99 ? 39.773 -4.168 25.960 1.00 45.66 1219 LYS A O 1
ATOM 769 N N . GLU A 1 100 ? 37.591 -4.734 25.886 1.00 48.15 1220 GLU A N 1
ATOM 770 C CA . GLU A 1 100 ? 37.687 -5.477 24.636 1.00 45.32 1220 GLU A CA 1
ATOM 771 C C . GLU A 1 100 ? 38.057 -4.599 23.463 1.00 40.17 1220 GLU A C 1
ATOM 772 O O . GLU A 1 100 ? 38.834 -5.003 22.610 1.00 45.48 1220 GLU A O 1
ATOM 778 N N . LYS A 1 101 ? 37.513 -3.389 23.434 1.00 45.03 1221 LYS A N 1
ATOM 779 C CA . LYS A 1 101 ? 37.836 -2.418 22.397 1.00 44.60 1221 LYS A CA 1
ATOM 780 C C . LYS A 1 101 ? 39.336 -2.125 22.374 1.00 48.33 1221 LYS A C 1
ATOM 781 O O . LYS A 1 101 ? 39.971 -2.189 21.312 1.00 47.17 1221 LYS A O 1
ATOM 787 N N . SER A 1 102 ? 39.906 -1.823 23.541 1.00 45.78 1222 SER A N 1
ATOM 788 C CA . SER A 1 102 ? 41.288 -1.350 23.580 1.00 45.33 1222 SER A CA 1
ATOM 789 C C . SER A 1 102 ? 42.284 -2.499 23.471 1.00 46.69 1222 SER A C 1
ATOM 790 O O . SER A 1 102 ? 43.394 -2.302 22.976 1.00 47.48 1222 SER A O 1
ATOM 793 N N . GLU A 1 103 ? 41.907 -3.698 23.909 1.00 40.49 1223 GLU A N 1
ATOM 794 C CA . GLU A 1 103 ? 42.848 -4.797 23.774 1.00 42.80 1223 GLU A CA 1
ATOM 795 C C . GLU A 1 103 ? 42.980 -5.143 22.291 1.00 51.36 1223 GLU A C 1
ATOM 796 O O . GLU A 1 103 ? 44.080 -5.425 21.821 1.00 55.10 1223 GLU A O 1
ATOM 802 N N . PHE A 1 104 ? 41.880 -5.084 21.545 1.00 49.09 1224 PHE A N 1
ATOM 803 C CA . PHE A 1 104 ? 41.984 -5.214 20.105 1.00 49.51 1224 PHE A CA 1
ATOM 804 C C . PHE A 1 104 ? 42.814 -4.060 19.613 1.00 46.18 1224 PHE A C 1
ATOM 805 O O . PHE A 1 104 ? 43.566 -4.202 18.666 1.00 55.89 1224 PHE A O 1
ATOM 813 N N . LYS A 1 105 ? 42.687 -2.907 20.257 1.00 44.33 1225 LYS A N 1
ATOM 814 C CA . LYS A 1 105 ? 43.376 -1.725 19.754 1.00 47.89 1225 LYS A CA 1
ATOM 815 C C . LYS A 1 105 ? 44.876 -1.825 19.970 1.00 52.32 1225 LYS A C 1
ATOM 816 O O . LYS A 1 105 ? 45.661 -1.494 19.092 1.00 50.79 1225 LYS A O 1
ATOM 822 N N . LEU A 1 106 ? 45.264 -2.286 21.155 1.00 55.08 1226 LEU A N 1
ATOM 823 C CA . LEU A 1 106 ? 46.672 -2.402 21.516 1.00 51.05 1226 LEU A CA 1
ATOM 824 C C . LEU A 1 106 ? 47.361 -3.509 20.725 1.00 58.91 1226 LEU A C 1
ATOM 825 O O . LEU A 1 106 ? 48.570 -3.449 20.501 1.00 64.90 1226 LEU A O 1
ATOM 830 N N . GLU A 1 107 ? 46.616 -4.531 20.318 1.00 52.42 1227 GLU A N 1
ATOM 831 C CA . GLU A 1 107 ? 47.220 -5.583 19.525 1.00 57.27 1227 GLU A CA 1
ATOM 832 C C . GLU A 1 107 ? 47.505 -5.105 18.110 1.00 68.05 1227 GLU A C 1
ATOM 833 O O . GLU A 1 107 ? 48.490 -5.520 17.514 1.00 72.89 1227 GLU A O 1
ATOM 839 N N . LEU A 1 108 ? 46.673 -4.222 17.567 1.00 60.70 1228 LEU A N 1
ATOM 840 C CA . LEU A 1 108 ? 46.935 -3.753 16.214 1.00 62.61 1228 LEU A CA 1
ATOM 841 C C . LEU A 1 108 ? 47.983 -2.645 16.243 1.00 70.61 1228 LEU A C 1
ATOM 842 O O . LEU A 1 108 ? 48.571 -2.334 15.227 1.00 78.32 1228 LEU A O 1
ATOM 847 N N . ASP A 1 109 ? 48.213 -2.031 17.398 1.00 74.25 1229 ASP A N 1
ATOM 848 C CA . ASP A 1 109 ? 49.333 -1.091 17.512 1.00 79.46 1229 ASP A CA 1
ATOM 849 C C . ASP A 1 109 ? 50.671 -1.848 17.524 1.00 96.64 1229 ASP A C 1
ATOM 850 O O . ASP A 1 109 ? 51.629 -1.398 16.890 1.00 93.48 1229 ASP A O 1
ATOM 855 N N . ASP A 1 110 ? 50.733 -2.971 18.249 1.00 121.02 1230 ASP A N 1
ATOM 856 C CA . ASP A 1 110 ? 51.940 -3.802 18.317 1.00 123.93 1230 ASP A CA 1
ATOM 857 C C . ASP A 1 110 ? 52.204 -4.564 17.017 1.00 118.26 1230 ASP A C 1
ATOM 858 O O . ASP A 1 110 ? 53.353 -4.740 16.604 1.00 118.39 1230 ASP A O 1
ATOM 863 N N . VAL A 1 111 ? 51.135 -5.017 16.377 1.00 94.74 1231 VAL A N 1
ATOM 864 C CA . VAL A 1 111 ? 51.273 -5.863 15.207 1.00 81.73 1231 VAL A CA 1
ATOM 865 C C . VAL A 1 111 ? 51.420 -5.031 13.936 1.00 75.21 1231 VAL A C 1
ATOM 866 O O . VAL A 1 111 ? 52.001 -5.490 12.956 1.00 73.48 1231 VAL A O 1
ATOM 870 N N . THR A 1 112 ? 50.937 -3.793 13.960 1.00 78.16 1232 THR A N 1
ATOM 871 C CA . THR A 1 112 ? 51.183 -2.879 12.846 1.00 72.45 1232 THR A CA 1
ATOM 872 C C . THR A 1 112 ? 52.653 -2.478 12.779 1.00 70.96 1232 THR A C 1
ATOM 873 O O . THR A 1 112 ? 53.261 -2.532 11.719 1.00 71.70 1232 THR A O 1
ATOM 877 N N . SER A 1 113 ? 53.225 -2.087 13.912 1.00 78.22 1233 SER A N 1
ATOM 878 C CA . SER A 1 113 ? 54.636 -1.718 13.979 1.00 74.15 1233 SER A CA 1
ATOM 879 C C . SER A 1 113 ? 55.537 -2.930 13.724 1.00 75.48 1233 SER A C 1
ATOM 880 O O . SER A 1 113 ? 56.646 -2.796 13.192 1.00 68.56 1233 SER A O 1
ATOM 883 N N . ASN A 1 114 ? 55.040 -4.108 14.101 1.00 79.12 1234 ASN A N 1
ATOM 884 C CA . ASN A 1 114 ? 55.764 -5.367 13.943 1.00 69.35 1234 ASN A CA 1
ATOM 885 C C . ASN A 1 114 ? 55.985 -5.769 12.487 1.00 69.40 1234 ASN A C 1
ATOM 886 O O . ASN A 1 114 ? 56.888 -6.551 12.196 1.00 75.97 1234 ASN A O 1
ATOM 891 N N . MET A 1 115 ? 55.179 -5.253 11.563 1.00 67.83 1235 MET A N 1
ATOM 892 C CA . MET A 1 115 ? 55.348 -5.681 10.177 1.00 69.01 1235 MET A CA 1
ATOM 893 C C . MET A 1 115 ? 55.913 -4.596 9.256 1.00 68.77 1235 MET A C 1
ATOM 894 O O . MET A 1 115 ? 56.420 -4.914 8.186 1.00 74.04 1235 MET A O 1
ATOM 899 N N . GLU A 1 116 ? 55.868 -3.327 9.656 1.00 71.42 1236 GLU A N 1
ATOM 900 C CA . GLU A 1 116 ? 56.622 -2.298 8.926 1.00 73.43 1236 GLU A CA 1
ATOM 901 C C . GLU A 1 116 ? 58.098 -2.646 9.075 1.00 72.47 1236 GLU A C 1
ATOM 902 O O . GLU A 1 116 ? 58.942 -2.179 8.310 1.00 74.89 1236 GLU A O 1
ATOM 908 N N . GLN A 1 117 ? 58.431 -3.503 10.017 1.00 80.54 1237 GLN A N 1
ATOM 909 C CA . GLN A 1 117 ? 59.811 -3.943 10.109 1.00 76.43 1237 GLN A CA 1
ATOM 910 C C . GLN A 1 117 ? 59.944 -5.073 9.144 1.00 63.46 1237 GLN A C 1
ATOM 911 O O . GLN A 1 117 ? 60.684 -4.975 8.197 1.00 57.85 1237 GLN A O 1
ATOM 917 N N . ILE A 1 118 ? 59.181 -6.127 9.364 1.00 59.00 1238 ILE A N 1
ATOM 918 C CA . ILE A 1 118 ? 59.213 -7.281 8.498 1.00 61.15 1238 ILE A CA 1
ATOM 919 C C . ILE A 1 118 ? 59.184 -6.909 7.048 1.00 51.42 1238 ILE A C 1
ATOM 920 O O . ILE A 1 118 ? 59.765 -7.587 6.246 1.00 45.53 1238 ILE A O 1
ATOM 925 N N . GLU A 1 119 ? 58.518 -5.817 6.705 1.00 60.67 211 GLU A N 1
ATOM 926 C CA . GLU A 1 119 ? 58.546 -5.303 5.349 1.00 53.72 211 GLU A CA 1
ATOM 927 C C . GLU A 1 119 ? 59.850 -4.717 5.001 1.00 50.45 211 GLU A C 1
ATOM 928 O O . GLU A 1 119 ? 60.387 -4.907 3.940 1.00 47.54 211 GLU A O 1
ATOM 934 N N . LYS A 1 120 ? 60.408 -4.051 5.972 1.00 53.03 212 LYS A N 1
ATOM 935 C CA . LYS A 1 120 ? 61.690 -3.391 5.728 1.00 51.49 212 LYS A CA 1
ATOM 936 C C . LYS A 1 120 ? 62.668 -4.507 5.390 1.00 42.65 212 LYS A C 1
ATOM 937 O O . LYS A 1 120 ? 63.573 -4.342 4.572 1.00 39.87 212 LYS A O 1
ATOM 943 N N . GLU A 1 121 ? 62.473 -5.652 6.025 1.00 42.13 213 GLU A N 1
ATOM 944 C CA . GLU A 1 121 ? 63.388 -6.762 5.860 1.00 44.21 213 GLU A CA 1
ATOM 945 C C . GLU A 1 121 ? 63.154 -7.363 4.493 1.00 37.67 213 GLU A C 1
ATOM 946 O O . GLU A 1 121 ? 64.094 -7.723 3.788 1.00 37.70 213 GLU A O 1
ATOM 952 N N . ARG A 1 122 ? 61.891 -7.439 4.112 1.00 39.18 214 ARG A N 1
ATOM 953 C CA . ARG A 1 122 ? 61.536 -7.953 2.804 1.00 38.99 214 ARG A CA 1
ATOM 954 C C . ARG A 1 122 ? 62.143 -7.114 1.670 1.00 34.87 214 ARG A C 1
ATOM 955 O O . ARG A 1 122 ? 62.791 -7.644 0.762 1.00 31.06 214 ARG A O 1
ATOM 963 N N . ASP A 1 123 ? 61.933 -5.805 1.734 1.00 35.09 215 ASP A N 1
ATOM 964 C CA . ASP A 1 123 ? 62.475 -4.906 0.723 1.00 34.74 215 ASP A CA 1
ATOM 965 C C . ASP A 1 123 ? 63.989 -4.978 0.716 1.00 30.81 215 ASP A C 1
ATOM 966 O O . ASP A 1 123 ? 64.606 -4.939 -0.346 1.00 30.66 215 ASP A O 1
ATOM 971 N N . PHE A 1 124 ? 64.582 -5.082 1.900 1.00 32.21 216 PHE A N 1
ATOM 972 C CA . PHE A 1 124 ? 66.028 -5.173 2.017 1.00 27.07 216 PHE A CA 1
ATOM 973 C C . PHE A 1 124 ? 66.504 -6.356 1.205 1.00 31.49 216 PHE A C 1
ATOM 974 O O . PHE A 1 124 ? 67.484 -6.254 0.434 1.00 27.01 216 PHE A O 1
ATOM 982 N N . TYR A 1 125 ? 65.768 -7.465 1.353 1.00 30.41 217 TYR A N 1
ATOM 983 C CA . TYR A 1 125 ? 66.156 -8.730 0.748 1.00 27.64 217 TYR A CA 1
ATOM 984 C C . TYR A 1 125 ? 65.907 -8.671 -0.751 1.00 27.61 217 TYR A C 1
ATOM 985 O O . TYR A 1 125 ? 66.772 -9.066 -1.548 1.00 26.49 217 TYR A O 1
ATOM 994 N N . PHE A 1 126 ? 64.739 -8.145 -1.129 1.00 27.97 218 PHE A N 1
ATOM 995 C CA . PHE A 1 126 ? 64.361 -8.044 -2.538 1.00 25.09 218 PHE A CA 1
ATOM 996 C C . PHE A 1 126 ? 65.391 -7.186 -3.278 1.00 25.03 218 PHE A C 1
ATOM 997 O O . PHE A 1 126 ? 65.787 -7.499 -4.417 1.00 23.08 218 PHE A O 1
ATOM 1005 N N . GLY A 1 127 ? 65.839 -6.124 -2.608 1.00 19.48 219 GLY A N 1
ATOM 1006 C CA . GLY A 1 127 ? 66.822 -5.234 -3.180 1.00 18.80 219 GLY A CA 1
ATOM 1007 C C . GLY A 1 127 ? 68.088 -6.008 -3.497 1.00 29.26 219 GLY A C 1
ATOM 1008 O O . GLY A 1 127 ? 68.645 -5.917 -4.605 1.00 28.47 219 GLY A O 1
ATOM 1009 N N . LYS A 1 128 ? 68.546 -6.784 -2.519 1.00 28.11 220 LYS A N 1
ATOM 1010 C CA . LYS A 1 128 ? 69.714 -7.624 -2.705 1.00 21.24 220 LYS A CA 1
ATOM 1011 C C . LYS A 1 128 ? 69.527 -8.512 -3.945 1.00 25.36 220 LYS A C 1
ATOM 1012 O O . LYS A 1 128 ? 70.382 -8.574 -4.838 1.00 22.54 220 LYS A O 1
ATOM 1018 N N . LEU A 1 129 ? 68.380 -9.181 -3.992 1.00 23.91 221 LEU A N 1
ATOM 1019 C CA . LEU A 1 129 ? 68.072 -10.052 -5.103 1.00 24.12 221 LEU A CA 1
ATOM 1020 C C . LEU A 1 129 ? 68.113 -9.288 -6.420 1.00 24.97 221 LEU A C 1
ATOM 1021 O O . LEU A 1 129 ? 68.662 -9.778 -7.414 1.00 22.03 221 LEU A O 1
ATOM 1026 N N . ARG A 1 130 ? 67.541 -8.083 -6.420 1.00 28.52 222 ARG A N 1
ATOM 1027 C CA . ARG A 1 130 ? 67.558 -7.245 -7.623 1.00 31.95 222 ARG A CA 1
ATOM 1028 C C . ARG A 1 130 ? 69.008 -6.855 -8.006 1.00 33.88 222 ARG A C 1
ATOM 1029 O O . ARG A 1 130 ? 69.389 -6.903 -9.188 1.00 31.84 222 ARG A O 1
ATOM 1037 N N . ASN A 1 131 ? 69.814 -6.495 -7.005 1.00 30.99 223 ASN A N 1
ATOM 1038 C CA . ASN A 1 131 ? 71.233 -6.245 -7.225 1.00 26.87 223 ASN A CA 1
ATOM 1039 C C . ASN A 1 131 ? 71.871 -7.416 -7.955 1.00 30.68 223 ASN A C 1
ATOM 1040 O O . ASN A 1 131 ? 72.461 -7.232 -9.025 1.00 34.95 223 ASN A O 1
ATOM 1045 N N . ILE A 1 132 ? 71.724 -8.613 -7.371 1.00 28.47 224 ILE A N 1
ATOM 1046 C CA . ILE A 1 132 ? 72.325 -9.853 -7.860 1.00 21.50 224 ILE A CA 1
ATOM 1047 C C . ILE A 1 132 ? 71.786 -10.211 -9.233 1.00 27.04 224 ILE A C 1
ATOM 1048 O O . ILE A 1 132 ? 72.496 -10.800 -10.055 1.00 23.71 224 ILE A O 1
ATOM 1053 N N . GLU A 1 133 ? 70.530 -9.843 -9.481 1.00 28.21 225 GLU A N 1
ATOM 1054 C CA . GLU A 1 133 ? 69.931 -9.994 -10.811 1.00 28.85 225 GLU A CA 1
ATOM 1055 C C . GLU A 1 133 ? 70.662 -9.178 -11.882 1.00 33.37 225 GLU A C 1
ATOM 1056 O O . GLU A 1 133 ? 70.997 -9.685 -12.956 1.00 30.63 225 GLU A O 1
ATOM 1062 N N . LEU A 1 134 ? 70.901 -7.906 -11.581 1.00 34.24 226 LEU A N 1
ATOM 1063 C CA . LEU A 1 134 ? 71.609 -7.019 -12.499 1.00 34.90 226 LEU A CA 1
ATOM 1064 C C . LEU A 1 134 ? 73.021 -7.503 -12.838 1.00 38.75 226 LEU A C 1
ATOM 1065 O O . LEU A 1 134 ? 73.494 -7.340 -13.973 1.00 36.46 226 LEU A O 1
ATOM 1070 N N . ILE A 1 135 ? 73.696 -8.090 -11.852 1.00 33.75 227 ILE A N 1
ATOM 1071 C CA . ILE A 1 135 ? 75.029 -8.619 -12.077 1.00 30.64 227 ILE A CA 1
ATOM 1072 C C . ILE A 1 135 ? 74.985 -9.831 -12.999 1.00 34.48 227 ILE A C 1
ATOM 1073 O O . ILE A 1 135 ? 75.873 -10.033 -13.815 1.00 40.89 227 ILE A O 1
ATOM 1078 N N . CYS A 1 136 ? 73.945 -10.643 -12.874 1.00 37.03 228 CYS A N 1
ATOM 1079 C CA . CYS A 1 136 ? 73.864 -11.856 -13.674 1.00 38.96 228 CYS A CA 1
ATOM 1080 C C . CYS A 1 136 ? 73.577 -11.531 -15.132 1.00 41.03 228 CYS A C 1
ATOM 1081 O O . CYS A 1 136 ? 73.933 -12.305 -16.019 1.00 51.45 228 CYS A O 1
ATOM 1084 N N . GLN A 1 137 ? 72.932 -10.394 -15.385 1.00 41.30 229 GLN A N 1
ATOM 1085 C CA . GLN A 1 137 ? 72.640 -9.988 -16.763 1.00 44.96 229 GLN A CA 1
ATOM 1086 C C . GLN A 1 137 ? 73.849 -9.319 -17.434 1.00 50.21 229 GLN A C 1
ATOM 1087 O O . GLN A 1 137 ? 74.037 -9.459 -18.647 1.00 57.15 229 GLN A O 1
ATOM 1093 N N . GLU A 1 138 ? 74.658 -8.599 -16.652 1.00 40.71 230 GLU A N 1
ATOM 1094 C CA . GLU A 1 138 ? 75.973 -8.154 -17.104 1.00 42.08 230 GLU A CA 1
ATOM 1095 C C . GLU A 1 138 ? 76.837 -9.326 -17.638 1.00 50.02 230 GLU A C 1
ATOM 1096 O O . GLU A 1 138 ? 77.449 -9.225 -18.702 1.00 50.49 230 GLU A O 1
ATOM 1102 N N . ASN A 1 139 ? 76.862 -10.440 -16.906 1.00 50.77 231 ASN A N 1
ATOM 1103 C CA . ASN A 1 139 ? 77.809 -11.530 -17.165 1.00 54.64 231 ASN A CA 1
ATOM 1104 C C . ASN A 1 139 ? 77.213 -12.777 -17.814 1.00 60.21 231 ASN A C 1
ATOM 1105 O O . ASN A 1 139 ? 77.787 -13.861 -17.707 1.00 66.12 231 ASN A O 1
ATOM 1110 N N . GLU A 1 140 ? 76.071 -12.645 -18.475 1.00 65.11 232 GLU A N 1
ATOM 1111 C CA . GLU A 1 140 ? 75.561 -13.769 -19.251 1.00 73.53 232 GLU A CA 1
ATOM 1112 C C . GLU A 1 140 ? 76.014 -13.606 -20.688 1.00 83.84 232 GLU A C 1
ATOM 1113 O O . GLU A 1 140 ? 75.355 -14.068 -21.619 1.00 89.40 232 GLU A O 1
ATOM 1119 N N . GLY A 1 141 ? 77.145 -12.927 -20.851 1.00 88.08 233 GLY A N 1
ATOM 1120 C CA . GLY A 1 141 ? 77.871 -12.905 -22.107 1.00 93.53 233 GLY A CA 1
ATOM 1121 C C . GLY A 1 141 ? 78.918 -14.009 -22.132 1.00 91.58 233 GLY A C 1
ATOM 1122 O O . GLY A 1 141 ? 79.423 -14.377 -23.195 1.00 98.82 233 GLY A O 1
ATOM 1123 N N . GLU A 1 142 ? 79.233 -14.543 -20.953 1.00 85.99 234 GLU A N 1
ATOM 1124 C CA . GLU A 1 142 ? 80.215 -15.615 -20.813 1.00 84.61 234 GLU A CA 1
ATOM 1125 C C . GLU A 1 142 ? 79.564 -16.953 -20.477 1.00 87.29 234 GLU A C 1
ATOM 1126 O O . GLU A 1 142 ? 80.039 -18.003 -20.914 1.00 85.24 234 GLU A O 1
ATOM 1132 N N . ASN A 1 143 ? 78.499 -16.892 -19.675 1.00 90.87 235 ASN A N 1
ATOM 1133 C CA . ASN A 1 143 ? 77.638 -18.035 -19.333 1.00 86.50 235 ASN A CA 1
ATOM 1134 C C . ASN A 1 143 ? 78.273 -19.081 -18.406 1.00 78.92 235 ASN A C 1
ATOM 1135 O O . ASN A 1 143 ? 78.397 -20.261 -18.765 1.00 69.85 235 ASN A O 1
ATOM 1140 N N . ASP A 1 144 ? 78.644 -18.636 -17.207 1.00 71.11 236 ASP A N 1
ATOM 1141 C CA . ASP A 1 144 ? 79.169 -19.517 -16.173 1.00 59.01 236 ASP A CA 1
ATOM 1142 C C . ASP A 1 144 ? 78.098 -20.535 -15.768 1.00 56.49 236 ASP A C 1
ATOM 1143 O O . ASP A 1 144 ? 76.927 -20.180 -15.628 1.00 52.62 236 ASP A O 1
ATOM 1148 N N . PRO A 1 145 ? 78.475 -21.814 -15.607 1.00 59.67 237 PRO A N 1
ATOM 1149 C CA . PRO A 1 145 ? 77.439 -22.714 -15.092 1.00 50.88 237 PRO A CA 1
ATOM 1150 C C . PRO A 1 145 ? 77.076 -22.390 -13.646 1.00 48.30 237 PRO A C 1
ATOM 1151 O O . PRO A 1 145 ? 75.997 -22.798 -13.202 1.00 45.55 237 PRO A O 1
ATOM 1155 N N . VAL A 1 146 ? 77.950 -21.677 -12.930 1.00 44.04 238 VAL A N 1
ATOM 1156 C CA . VAL A 1 146 ? 77.654 -21.295 -11.550 1.00 46.39 238 VAL A CA 1
ATOM 1157 C C . VAL A 1 146 ? 76.571 -20.210 -11.572 1.00 47.24 238 VAL A C 1
ATOM 1158 O O . VAL A 1 146 ? 75.549 -20.332 -10.885 1.00 41.48 238 VAL A O 1
ATOM 1162 N N . LEU A 1 147 ? 76.780 -19.174 -12.385 1.00 48.64 239 LEU A N 1
ATOM 1163 C CA . LEU A 1 147 ? 75.801 -18.100 -12.551 1.00 40.34 239 LEU A CA 1
ATOM 1164 C C . LEU A 1 147 ? 74.410 -18.651 -12.862 1.00 36.47 239 LEU A C 1
ATOM 1165 O O . LEU A 1 147 ? 73.407 -18.196 -12.296 1.00 36.14 239 LEU A O 1
ATOM 1170 N N . GLN A 1 148 ? 74.352 -19.653 -13.728 1.00 35.20 240 GLN A N 1
ATOM 1171 C CA . GLN A 1 148 ? 73.075 -20.251 -14.095 1.00 33.66 240 GLN A CA 1
ATOM 1172 C C . GLN A 1 148 ? 72.341 -20.801 -12.876 1.00 37.13 240 GLN A C 1
ATOM 1173 O O . GLN A 1 148 ? 71.113 -20.723 -12.796 1.00 32.30 240 GLN A O 1
ATOM 1179 N N . ARG A 1 149 ? 73.100 -21.352 -11.925 1.00 37.70 241 ARG A N 1
ATOM 1180 C CA . ARG A 1 149 ? 72.522 -21.841 -10.682 1.00 31.10 241 ARG A CA 1
ATOM 1181 C C . ARG A 1 149 ? 71.889 -20.696 -9.882 1.00 34.52 241 ARG A C 1
ATOM 1182 O O . ARG A 1 149 ? 70.792 -20.846 -9.319 1.00 30.45 241 ARG A O 1
ATOM 1190 N N . ILE A 1 150 ? 72.585 -19.558 -9.832 1.00 33.47 242 ILE A N 1
ATOM 1191 C CA . ILE A 1 150 ? 72.097 -18.388 -9.112 1.00 32.52 242 ILE A CA 1
ATOM 1192 C C . ILE A 1 150 ? 70.852 -17.819 -9.792 1.00 32.03 242 ILE A C 1
ATOM 1193 O O . ILE A 1 150 ? 69.854 -17.510 -9.126 1.00 26.13 242 ILE A O 1
ATOM 1198 N N . VAL A 1 151 ? 70.918 -17.704 -11.114 1.00 27.89 243 VAL A N 1
ATOM 1199 C CA . VAL A 1 151 ? 69.778 -17.279 -11.908 1.00 27.50 243 VAL A CA 1
ATOM 1200 C C . VAL A 1 151 ? 68.609 -18.227 -11.705 1.00 30.16 243 VAL A C 1
ATOM 1201 O O . VAL A 1 151 ? 67.469 -17.799 -11.542 1.00 34.20 243 VAL A O 1
ATOM 1205 N N . ASP A 1 152 ? 68.898 -19.516 -11.683 1.00 30.44 244 ASP A N 1
ATOM 1206 C CA . ASP A 1 152 ? 67.861 -20.513 -11.469 1.00 30.87 244 ASP A CA 1
ATOM 1207 C C . ASP A 1 152 ? 67.167 -20.323 -10.142 1.00 31.10 244 ASP A C 1
ATOM 1208 O O . ASP A 1 152 ? 65.983 -20.600 -10.015 1.00 41.31 244 ASP A O 1
ATOM 1213 N N . ILE A 1 153 ? 67.911 -19.859 -9.147 1.00 33.91 245 ILE A N 1
ATOM 1214 C CA . ILE A 1 153 ? 67.346 -19.608 -7.820 1.00 33.48 245 ILE A CA 1
ATOM 1215 C C . ILE A 1 153 ? 66.516 -18.340 -7.822 1.00 30.90 245 ILE A C 1
ATOM 1216 O O . ILE A 1 153 ? 65.457 -18.287 -7.177 1.00 29.13 245 ILE A O 1
ATOM 1221 N N . LEU A 1 154 ? 67.014 -17.323 -8.532 1.00 26.84 246 LEU A N 1
ATOM 1222 C CA . LEU A 1 154 ? 66.324 -16.031 -8.600 1.00 33.28 246 LEU A CA 1
ATOM 1223 C C . LEU A 1 154 ? 64.898 -16.226 -9.144 1.00 35.20 246 LEU A C 1
ATOM 1224 O O . LEU A 1 154 ? 63.953 -15.605 -8.666 1.00 32.48 246 LEU A O 1
ATOM 1229 N N . TYR A 1 155 ? 64.736 -17.134 -10.103 1.00 32.75 247 TYR A N 1
ATOM 1230 C CA . TYR A 1 155 ? 63.481 -17.222 -10.817 1.00 33.95 247 TYR A CA 1
ATOM 1231 C C . TYR A 1 155 ? 62.627 -18.431 -10.439 1.00 37.30 247 TYR A C 1
ATOM 1232 O O . TYR A 1 155 ? 61.613 -18.712 -11.078 1.00 37.22 247 TYR A O 1
ATOM 1241 N N . ALA A 1 156 ? 63.033 -19.116 -9.380 1.00 39.36 248 ALA A N 1
ATOM 1242 C CA . ALA A 1 156 ? 62.289 -20.248 -8.839 1.00 42.96 248 ALA A CA 1
ATOM 1243 C C . ALA A 1 156 ? 60.875 -19.846 -8.379 1.00 49.95 248 ALA A C 1
ATOM 1244 O O . ALA A 1 156 ? 60.594 -18.648 -8.203 1.00 49.51 248 ALA A O 1
ATOM 1246 N N . THR A 1 157 ? 59.995 -20.839 -8.179 1.00 49.76 249 THR A N 1
ATOM 1247 C CA . THR A 1 157 ? 58.615 -20.581 -7.742 1.00 46.64 249 THR A CA 1
ATOM 1248 C C . THR A 1 157 ? 58.347 -21.117 -6.339 1.00 50.70 249 THR A C 1
ATOM 1249 O O . THR A 1 157 ? 59.268 -21.566 -5.648 1.00 56.04 249 THR A O 1
ATOM 1253 N N . PRO B 1 5 ? -15.835 7.629 72.283 1.00 53.39 2 PRO B N 1
ATOM 1254 C CA . PRO B 1 5 ? -16.823 8.539 72.884 1.00 58.72 2 PRO B CA 1
ATOM 1255 C C . PRO B 1 5 ? -17.749 7.812 73.855 1.00 59.63 2 PRO B C 1
ATOM 1256 O O . PRO B 1 5 ? -18.172 6.685 73.570 1.00 57.93 2 PRO B O 1
ATOM 1260 N N . LEU B 1 6 ? -18.032 8.430 75.000 1.00 56.22 3 LEU B N 1
ATOM 1261 C CA . LEU B 1 6 ? -18.823 7.754 76.025 1.00 52.25 3 LEU B CA 1
ATOM 1262 C C . LEU B 1 6 ? -20.238 7.616 75.506 1.00 47.48 3 LEU B C 1
ATOM 1263 O O . LEU B 1 6 ? -20.943 8.613 75.353 1.00 47.61 3 LEU B O 1
ATOM 1268 N N . LYS B 1 7 ? -20.630 6.380 75.201 1.00 47.03 4 LYS B N 1
ATOM 1269 C CA . LYS B 1 7 ? -22.009 6.068 74.851 1.00 44.85 4 LYS B CA 1
ATOM 1270 C C . LYS B 1 7 ? -22.906 6.533 75.995 1.00 46.66 4 LYS B C 1
ATOM 1271 O O . LYS B 1 7 ? -22.498 6.464 77.162 1.00 48.95 4 LYS B O 1
ATOM 1277 N N . PRO B 1 8 ? -24.110 7.042 75.671 1.00 38.94 5 PRO B N 1
ATOM 1278 C CA . PRO B 1 8 ? -25.045 7.557 76.682 1.00 43.41 5 PRO B CA 1
ATOM 1279 C C . PRO B 1 8 ? -25.191 6.604 77.882 1.00 47.07 5 PRO B C 1
ATOM 1280 O O . PRO B 1 8 ? -25.346 7.062 79.022 1.00 41.70 5 PRO B O 1
ATOM 1284 N N . GLU B 1 9 ? -25.126 5.301 77.599 1.00 51.53 6 GLU B N 1
ATOM 1285 C CA . GLU B 1 9 ? -25.074 4.237 78.602 1.00 48.68 6 GLU B CA 1
ATOM 1286 C C . GLU B 1 9 ? -23.966 4.497 79.621 1.00 45.43 6 GLU B C 1
ATOM 1287 O O . GLU B 1 9 ? -24.238 4.719 80.803 1.00 42.56 6 GLU B O 1
ATOM 1293 N N . GLU B 1 10 ? -22.720 4.488 79.140 1.00 48.65 7 GLU B N 1
ATOM 1294 C CA . GLU B 1 10 ? -21.528 4.644 79.977 1.00 47.27 7 GLU B CA 1
ATOM 1295 C C . GLU B 1 10 ? -21.486 5.966 80.771 1.00 48.95 7 GLU B C 1
ATOM 1296 O O . GLU B 1 10 ? -21.055 5.977 81.924 1.00 51.56 7 GLU B O 1
ATOM 1302 N N . HIS B 1 11 ? -21.957 7.052 80.190 1.00 45.60 8 HIS B N 1
ATOM 1303 C CA . HIS B 1 11 ? -22.064 8.321 80.891 1.00 44.28 8 HIS B CA 1
ATOM 1304 C C . HIS B 1 11 ? -22.983 8.217 82.078 1.00 49.66 8 HIS B C 1
ATOM 1305 O O . HIS B 1 11 ? -22.651 8.655 83.154 1.00 51.67 8 HIS B O 1
ATOM 1312 N N . GLU B 1 12 ? -24.154 7.647 81.885 1.00 45.90 9 GLU B N 1
ATOM 1313 C CA . GLU B 1 12 ? -25.140 7.566 82.957 1.00 43.66 9 GLU B CA 1
ATOM 1314 C C . GLU B 1 12 ? -24.657 6.720 84.147 1.00 51.42 9 GLU B C 1
ATOM 1315 O O . GLU B 1 12 ? -24.988 7.025 85.295 1.00 52.53 9 GLU B O 1
ATOM 1321 N N . ASP B 1 13 ? -23.887 5.664 83.879 1.00 47.05 10 ASP B N 1
ATOM 1322 C CA . ASP B 1 13 ? -23.296 4.869 84.956 1.00 47.72 10 ASP B CA 1
ATOM 1323 C C . ASP B 1 13 ? -22.345 5.695 85.806 1.00 57.82 10 ASP B C 1
ATOM 1324 O O . ASP B 1 13 ? -22.163 5.418 86.998 1.00 60.99 10 ASP B O 1
ATOM 1329 N N . ILE B 1 14 ? -21.727 6.694 85.178 1.00 56.85 11 ILE B N 1
ATOM 1330 C CA . ILE B 1 14 ? -20.805 7.590 85.860 1.00 53.24 11 ILE B CA 1
ATOM 1331 C C . ILE B 1 14 ? -21.551 8.640 86.694 1.00 49.70 11 ILE B C 1
ATOM 1332 O O . ILE B 1 14 ? -21.109 9.015 87.775 1.00 50.66 11 ILE B O 1
ATOM 1337 N N . LEU B 1 15 ? -22.699 9.087 86.209 1.00 51.74 12 LEU B N 1
ATOM 1338 C CA . LEU B 1 15 ? -23.482 10.075 86.938 1.00 54.59 12 LEU B CA 1
ATOM 1339 C C . LEU B 1 15 ? -24.217 9.468 88.143 1.00 54.40 12 LEU B C 1
ATOM 1340 O O . LEU B 1 15 ? -24.580 10.185 89.068 1.00 55.98 12 LEU B O 1
ATOM 1345 N N . ASN B 1 16 ? -24.443 8.156 88.131 1.00 58.15 13 ASN B N 1
ATOM 1346 C CA . ASN B 1 16 ? -25.074 7.483 89.275 1.00 65.38 13 ASN B CA 1
ATOM 1347 C C . ASN B 1 16 ? -24.026 7.118 90.335 1.00 65.04 13 ASN B C 1
ATOM 1348 O O . ASN B 1 16 ? -24.283 7.149 91.542 1.00 65.26 13 ASN B O 1
ATOM 1353 N N . LYS B 1 17 ? -22.845 6.758 89.842 1.00 65.15 14 LYS B N 1
ATOM 1354 C CA . LYS B 1 17 ? -21.632 6.616 90.636 1.00 60.23 14 LYS B CA 1
ATOM 1355 C C . LYS B 1 17 ? -21.348 7.874 91.482 1.00 61.05 14 LYS B C 1
ATOM 1356 O O . LYS B 1 17 ? -21.137 7.792 92.698 1.00 61.95 14 LYS B O 1
ATOM 1362 N N . LEU B 1 18 ? -21.353 9.040 90.836 1.00 59.03 15 LEU B N 1
ATOM 1363 C CA . LEU B 1 18 ? -21.028 10.290 91.516 1.00 58.85 15 LEU B CA 1
ATOM 1364 C C . LEU B 1 18 ? -22.169 10.770 92.406 1.00 57.75 15 LEU B C 1
ATOM 1365 O O . LEU B 1 18 ? -21.970 11.621 93.276 1.00 61.14 15 LEU B O 1
ATOM 1370 N N . LEU B 1 19 ? -23.361 10.230 92.188 1.00 56.11 16 LEU B N 1
ATOM 1371 C CA . LEU B 1 19 ? -24.514 10.654 92.970 1.00 57.43 16 LEU B CA 1
ATOM 1372 C C . LEU B 1 19 ? -24.314 10.298 94.442 1.00 55.59 16 LEU B C 1
ATOM 1373 O O . LEU B 1 19 ? -24.579 11.112 95.324 1.00 53.69 16 LEU B O 1
ATOM 1378 N N . ASP B 1 20 ? -23.809 9.092 94.691 1.00 54.63 17 ASP B N 1
ATOM 1379 C CA . ASP B 1 20 ? -23.615 8.576 96.047 1.00 55.97 17 ASP B CA 1
ATOM 1380 C C . ASP B 1 20 ? -22.425 9.225 96.780 1.00 54.79 17 ASP B C 1
ATOM 1381 O O . ASP B 1 20 ? -21.275 9.070 96.354 1.00 53.64 17 ASP B O 1
ATOM 1386 N N . PRO B 1 21 ? -22.700 9.932 97.896 1.00 51.27 18 PRO B N 1
ATOM 1387 C CA . PRO B 1 21 ? -21.694 10.780 98.545 1.00 56.20 18 PRO B CA 1
ATOM 1388 C C . PRO B 1 21 ? -20.602 10.000 99.252 1.00 55.90 18 PRO B C 1
ATOM 1389 O O . PRO B 1 21 ? -19.523 10.544 99.501 1.00 53.30 18 PRO B O 1
ATOM 1393 N N . GLU B 1 22 ? -20.880 8.739 99.566 1.00 57.44 19 GLU B N 1
ATOM 1394 C CA . GLU B 1 22 ? -19.942 7.941 100.346 1.00 57.89 19 GLU B CA 1
ATOM 1395 C C . GLU B 1 22 ? -19.011 7.154 99.429 1.00 53.07 19 GLU B C 1
ATOM 1396 O O . GLU B 1 22 ? -18.208 6.342 99.893 1.00 48.64 19 GLU B O 1
ATOM 1402 N N . LEU B 1 23 ? -19.117 7.402 98.126 1.00 54.21 20 LEU B N 1
ATOM 1403 C CA . LEU B 1 23 ? -18.174 6.843 97.167 1.00 49.29 20 LEU B CA 1
ATOM 1404 C C . LEU B 1 23 ? -16.776 7.322 97.532 1.00 49.34 20 LEU B C 1
ATOM 1405 O O . LEU B 1 23 ? -16.598 8.464 97.962 1.00 54.16 20 LEU B O 1
ATOM 1410 N N . ALA B 1 24 ? -15.792 6.442 97.381 1.00 47.05 21 ALA B N 1
ATOM 1411 C CA . ALA B 1 24 ? -14.397 6.773 97.677 1.00 48.96 21 ALA B CA 1
ATOM 1412 C C . ALA B 1 24 ? -13.914 8.029 96.936 1.00 53.74 21 ALA B C 1
ATOM 1413 O O . ALA B 1 24 ? -14.411 8.353 95.860 1.00 55.32 21 ALA B O 1
ATOM 1415 N N . GLN B 1 25 ? -12.939 8.726 97.518 1.00 55.91 22 GLN B N 1
ATOM 1416 C CA . GLN B 1 25 ? -12.381 9.936 96.912 1.00 59.48 22 GLN B CA 1
ATOM 1417 C C . GLN B 1 25 ? -11.292 9.629 95.872 1.00 68.44 22 GLN B C 1
ATOM 1418 O O . GLN B 1 25 ? -10.573 10.527 95.418 1.00 72.20 22 GLN B O 1
ATOM 1424 N N . SER B 1 26 ? -11.151 8.359 95.514 1.00 61.99 23 SER B N 1
ATOM 1425 C CA . SER B 1 26 ? -10.234 7.993 94.448 1.00 59.69 23 SER B CA 1
ATOM 1426 C C . SER B 1 26 ? -11.069 7.607 93.235 1.00 61.57 23 SER B C 1
ATOM 1427 O O . SER B 1 26 ? -10.623 7.751 92.092 1.00 61.35 23 SER B O 1
ATOM 1430 N N . GLU B 1 27 ? -12.286 7.138 93.504 1.00 56.19 24 GLU B N 1
ATOM 1431 C CA . GLU B 1 27 ? -13.215 6.748 92.452 1.00 59.81 24 GLU B CA 1
ATOM 1432 C C . GLU B 1 27 ? -14.111 7.905 92.037 1.00 56.58 24 GLU B C 1
ATOM 1433 O O . GLU B 1 27 ? -14.592 7.944 90.905 1.00 52.25 24 GLU B O 1
ATOM 1439 N N . ARG B 1 28 ? -14.352 8.834 92.955 1.00 56.61 25 ARG B N 1
ATOM 1440 C CA . ARG B 1 28 ? -15.057 10.049 92.591 1.00 55.43 25 ARG B CA 1
ATOM 1441 C C . ARG B 1 28 ? -14.139 10.913 91.749 1.00 58.28 25 ARG B C 1
ATOM 1442 O O . ARG B 1 28 ? -14.563 11.482 90.738 1.00 57.72 25 ARG B O 1
ATOM 1450 N N . THR B 1 29 ? -12.874 11.001 92.151 1.00 56.58 26 THR B N 1
ATOM 1451 C CA . THR B 1 29 ? -11.934 11.840 91.414 1.00 55.24 26 THR B CA 1
ATOM 1452 C C . THR B 1 29 ? -11.606 11.210 90.061 1.00 58.80 26 THR B C 1
ATOM 1453 O O . THR B 1 29 ? -11.439 11.913 89.060 1.00 59.74 26 THR B O 1
ATOM 1457 N N . GLU B 1 30 ? -11.527 9.884 90.028 1.00 53.70 27 GLU B N 1
ATOM 1458 C CA . GLU B 1 30 ? -11.310 9.170 88.778 1.00 53.27 27 GLU B CA 1
ATOM 1459 C C . GLU B 1 30 ? -12.499 9.307 87.814 1.00 57.52 27 GLU B C 1
ATOM 1460 O O . GLU B 1 30 ? -12.310 9.457 86.595 1.00 56.58 27 GLU B O 1
ATOM 1466 N N . ALA B 1 31 ? -13.715 9.250 88.362 1.00 54.56 28 ALA B N 1
ATOM 1467 C CA . ALA B 1 31 ? -14.926 9.250 87.546 1.00 50.47 28 ALA B CA 1
ATOM 1468 C C . ALA B 1 31 ? -15.233 10.611 86.950 1.00 52.01 28 ALA B C 1
ATOM 1469 O O . ALA B 1 31 ? -15.922 10.689 85.936 1.00 56.82 28 ALA B O 1
ATOM 1471 N N . LEU B 1 32 ? -14.684 11.658 87.527 1.00 51.60 29 LEU B N 1
ATOM 1472 C CA . LEU B 1 32 ? -14.907 12.982 87.010 1.00 53.67 29 LEU B CA 1
ATOM 1473 C C . LEU B 1 32 ? -13.793 13.354 86.093 1.00 54.45 29 LEU B C 1
ATOM 1474 O O . LEU B 1 32 ? -13.853 14.351 85.429 1.00 54.64 29 LEU B O 1
ATOM 1479 N N . GLN B 1 33 ? -12.769 12.535 86.048 1.00 51.39 30 GLN B N 1
ATOM 1480 C CA . GLN B 1 33 ? -11.707 12.761 85.112 1.00 53.91 30 GLN B CA 1
ATOM 1481 C C . GLN B 1 33 ? -12.218 12.208 83.822 1.00 56.89 30 GLN B C 1
ATOM 1482 O O . GLN B 1 33 ? -12.131 12.823 82.779 1.00 57.24 30 GLN B O 1
ATOM 1488 N N . GLN B 1 34 ? -12.785 11.024 83.920 1.00 55.18 31 GLN B N 1
ATOM 1489 C CA . GLN B 1 34 ? -13.328 10.341 82.786 1.00 53.14 31 GLN B CA 1
ATOM 1490 C C . GLN B 1 34 ? -14.209 11.244 82.017 1.00 49.91 31 GLN B C 1
ATOM 1491 O O . GLN B 1 34 ? -14.295 11.144 80.820 1.00 58.54 31 GLN B O 1
ATOM 1497 N N . LEU B 1 35 ? -14.861 12.121 82.735 1.00 45.56 32 LEU B N 1
ATOM 1498 C CA . LEU B 1 35 ? -15.840 13.007 82.194 1.00 49.70 32 LEU B CA 1
ATOM 1499 C C . LEU B 1 35 ? -15.171 14.268 81.775 1.00 52.71 32 LEU B C 1
ATOM 1500 O O . LEU B 1 35 ? -15.705 15.043 81.044 1.00 52.45 32 LEU B O 1
ATOM 1505 N N . ARG B 1 36 ? -13.981 14.476 82.277 1.00 55.87 33 ARG B N 1
ATOM 1506 C CA . ARG B 1 36 ? -13.189 15.645 81.922 1.00 54.56 33 ARG B CA 1
ATOM 1507 C C . ARG B 1 36 ? -12.470 15.415 80.602 1.00 57.42 33 ARG B C 1
ATOM 1508 O O . ARG B 1 36 ? -12.526 16.269 79.711 1.00 58.58 33 ARG B O 1
ATOM 1516 N N . VAL B 1 37 ? -11.806 14.269 80.472 1.00 52.46 34 VAL B N 1
ATOM 1517 C CA . VAL B 1 37 ? -11.170 13.923 79.210 1.00 51.15 34 VAL B CA 1
ATOM 1518 C C . VAL B 1 37 ? -12.259 13.892 78.132 1.00 58.20 34 VAL B C 1
ATOM 1519 O O . VAL B 1 37 ? -12.186 14.623 77.134 1.00 64.32 34 VAL B O 1
ATOM 1523 N N . ASN B 1 38 ? -13.283 13.072 78.370 1.00 57.72 35 ASN B N 1
ATOM 1524 C CA . ASN B 1 38 ? -14.383 12.862 77.424 1.00 58.64 35 ASN B CA 1
ATOM 1525 C C . ASN B 1 38 ? -14.979 14.170 76.909 1.00 59.63 35 ASN B C 1
ATOM 1526 O O . ASN B 1 38 ? -15.079 14.353 75.706 1.00 63.89 35 ASN B O 1
ATOM 1531 N N . TYR B 1 39 ? -15.337 15.088 77.804 1.00 56.83 36 TYR B N 1
ATOM 1532 C CA . TYR B 1 39 ? -15.785 16.421 77.389 1.00 54.24 36 TYR B CA 1
ATOM 1533 C C . TYR B 1 39 ? -14.637 17.250 76.808 1.00 64.47 36 TYR B C 1
ATOM 1534 O O . TYR B 1 39 ? -14.830 18.077 75.915 1.00 65.29 36 TYR B O 1
ATOM 1543 N N . GLY B 1 40 ? -13.444 17.039 77.347 1.00 64.57 37 GLY B N 1
ATOM 1544 C CA . GLY B 1 40 ? -12.295 17.811 76.941 1.00 68.12 37 GLY B CA 1
ATOM 1545 C C . GLY B 1 40 ? -12.078 17.748 75.453 1.00 68.79 37 GLY B C 1
ATOM 1546 O O . GLY B 1 40 ? -12.085 18.778 74.776 1.00 78.48 37 GLY B O 1
ATOM 1547 N N . SER B 1 41 ? -11.912 16.545 74.923 1.00 66.48 38 SER B N 1
ATOM 1548 C CA . SER B 1 41 ? -11.390 16.469 73.569 1.00 75.65 38 SER B CA 1
ATOM 1549 C C . SER B 1 41 ? -12.459 16.417 72.472 1.00 79.63 38 SER B C 1
ATOM 1550 O O . SER B 1 41 ? -12.365 17.164 71.495 1.00 87.51 38 SER B O 1
ATOM 1553 N N . PHE B 1 42 ? -13.508 15.627 72.639 1.00 76.16 39 PHE B N 1
ATOM 1554 C CA . PHE B 1 42 ? -14.662 15.819 71.767 1.00 74.48 39 PHE B CA 1
ATOM 1555 C C . PHE B 1 42 ? -15.969 16.528 72.070 1.00 67.32 39 PHE B C 1
ATOM 1556 O O . PHE B 1 42 ? -16.582 17.098 71.194 1.00 64.18 39 PHE B O 1
ATOM 1564 N N . VAL B 1 43 ? -16.425 16.506 73.291 1.00 61.69 40 VAL B N 1
ATOM 1565 C CA . VAL B 1 43 ? -17.772 17.040 73.504 1.00 60.41 40 VAL B CA 1
ATOM 1566 C C . VAL B 1 43 ? -17.545 18.473 73.037 1.00 66.10 40 VAL B C 1
ATOM 1567 O O . VAL B 1 43 ? -18.219 18.963 72.121 1.00 67.87 40 VAL B O 1
ATOM 1571 N N . SER B 1 44 ? -16.574 19.130 73.674 1.00 74.41 41 SER B N 1
ATOM 1572 C CA . SER B 1 44 ? -16.239 20.524 73.392 1.00 75.49 41 SER B CA 1
ATOM 1573 C C . SER B 1 44 ? -16.108 20.960 71.936 1.00 76.30 41 SER B C 1
ATOM 1574 O O . SER B 1 44 ? -16.463 22.090 71.590 1.00 81.13 41 SER B O 1
ATOM 1577 N N . GLU B 1 45 ? -15.593 20.073 71.089 1.00 69.20 42 GLU B N 1
ATOM 1578 C CA . GLU B 1 45 ? -15.471 20.376 69.669 1.00 71.37 42 GLU B CA 1
ATOM 1579 C C . GLU B 1 45 ? -16.855 20.456 68.991 1.00 73.71 42 GLU B C 1
ATOM 1580 O O . GLU B 1 45 ? -17.026 21.205 68.028 1.00 76.83 42 GLU B O 1
ATOM 1586 N N . TYR B 1 46 ? -17.842 19.711 69.498 1.00 70.82 43 TYR B N 1
ATOM 1587 C CA . TYR B 1 46 ? -19.198 19.715 68.925 1.00 62.62 43 TYR B CA 1
ATOM 1588 C C . TYR B 1 46 ? -20.072 20.791 69.567 1.00 64.84 43 TYR B C 1
ATOM 1589 O O . TYR B 1 46 ? -21.288 20.804 69.382 1.00 67.79 43 TYR B O 1
ATOM 1598 N N . ASN B 1 47 ? -19.450 21.700 70.313 1.00 65.34 44 ASN B N 1
ATOM 1599 C CA . ASN B 1 47 ? -20.160 22.869 70.824 1.00 67.21 44 ASN B CA 1
ATOM 1600 C C . ASN B 1 47 ? -20.351 23.920 69.734 1.00 74.13 44 ASN B C 1
ATOM 1601 O O . ASN B 1 47 ? -21.253 24.754 69.814 1.00 70.12 44 ASN B O 1
ATOM 1606 N N . ASP B 1 48 ? -19.512 23.870 68.700 1.00 79.78 45 ASP B N 1
ATOM 1607 C CA . ASP B 1 48 ? -19.594 24.847 67.613 1.00 69.34 45 ASP B CA 1
ATOM 1608 C C . ASP B 1 48 ? -20.025 24.235 66.285 1.00 68.43 45 ASP B C 1
ATOM 1609 O O . ASP B 1 48 ? -20.581 24.918 65.435 1.00 70.38 45 ASP B O 1
ATOM 1614 N N . LEU B 1 49 ? -19.788 22.936 66.132 1.00 70.10 46 LEU B N 1
ATOM 1615 C CA . LEU B 1 49 ? -19.708 22.308 64.816 1.00 64.80 46 LEU B CA 1
ATOM 1616 C C . LEU B 1 49 ? -20.982 22.399 63.991 1.00 63.30 46 LEU B C 1
ATOM 1617 O O . LEU B 1 49 ? -21.971 21.695 64.235 1.00 63.59 46 LEU B O 1
ATOM 1622 N N . THR B 1 50 ? -20.928 23.295 63.010 1.00 62.57 47 THR B N 1
ATOM 1623 C CA . THR B 1 50 ? -21.998 23.477 62.048 1.00 52.36 47 THR B CA 1
ATOM 1624 C C . THR B 1 50 ? -21.757 22.546 60.875 1.00 46.45 47 THR B C 1
ATOM 1625 O O . THR B 1 50 ? -20.610 22.279 60.514 1.00 47.74 47 THR B O 1
ATOM 1629 N N . LYS B 1 51 ? -22.838 22.040 60.295 1.00 46.39 48 LYS B N 1
ATOM 1630 C CA . LYS B 1 51 ? -22.757 21.182 59.124 1.00 44.46 48 LYS B CA 1
ATOM 1631 C C . LYS B 1 51 ? -21.931 21.826 58.019 1.00 44.42 48 LYS B C 1
ATOM 1632 O O . LYS B 1 51 ? -21.311 21.127 57.223 1.00 50.09 48 LYS B O 1
ATOM 1638 N N . SER B 1 52 ? -21.862 23.135 58.029 1.00 44.42 49 SER B N 1
ATOM 1639 C CA . SER B 1 52 ? -21.073 23.836 57.052 1.00 48.32 49 SER B CA 1
ATOM 1640 C C . SER B 1 52 ? -19.643 23.894 57.469 1.00 44.98 49 SER B C 1
ATOM 1641 O O . SER B 1 52 ? -18.784 23.949 56.633 1.00 42.48 49 SER B O 1
ATOM 1644 N N . LYS B 1 53 ? -19.393 23.968 58.760 1.00 52.37 1173 LYS B N 1
ATOM 1645 C CA . LYS B 1 53 ? -18.052 24.207 59.218 1.00 42.77 1173 LYS B CA 1
ATOM 1646 C C . LYS B 1 53 ? -17.325 23.003 58.880 1.00 39.37 1173 LYS B C 1
ATOM 1647 O O . LYS B 1 53 ? -16.251 23.074 58.392 1.00 44.31 1173 LYS B O 1
ATOM 1653 N N . MET B 1 54 ? -17.906 21.864 59.162 1.00 41.86 1174 MET B N 1
ATOM 1654 C CA . MET B 1 54 ? -17.151 20.644 58.932 1.00 39.26 1174 MET B CA 1
ATOM 1655 C C . MET B 1 54 ? -17.253 20.127 57.492 1.00 33.79 1174 MET B C 1
ATOM 1656 O O . MET B 1 54 ? -16.494 19.247 57.115 1.00 33.11 1174 MET B O 1
ATOM 1661 N N . ARG B 1 55 ? -18.125 20.707 56.669 1.00 36.45 1175 ARG B N 1
ATOM 1662 C CA . ARG B 1 55 ? -18.074 20.434 55.233 1.00 32.00 1175 ARG B CA 1
ATOM 1663 C C . ARG B 1 55 ? -16.811 21.015 54.624 1.00 34.79 1175 ARG B C 1
ATOM 1664 O O . ARG B 1 55 ? -16.147 20.369 53.816 1.00 32.30 1175 ARG B O 1
ATOM 1672 N N . ARG B 1 56 ? -16.487 22.241 55.017 1.00 35.22 1176 ARG B N 1
ATOM 1673 C CA . ARG B 1 56 ? -15.294 22.920 54.533 1.00 33.89 1176 ARG B CA 1
ATOM 1674 C C . ARG B 1 56 ? -14.041 22.196 54.983 1.00 33.97 1176 ARG B C 1
ATOM 1675 O O . ARG B 1 56 ? -13.091 22.019 54.216 1.00 28.75 1176 ARG B O 1
ATOM 1683 N N . ASP B 1 57 ? -14.058 21.797 56.252 1.00 40.73 1177 ASP B N 1
ATOM 1684 C CA . ASP B 1 57 ? -12.997 20.979 56.847 1.00 37.81 1177 ASP B CA 1
ATOM 1685 C C . ASP B 1 57 ? -12.750 19.668 56.117 1.00 30.07 1177 ASP B C 1
ATOM 1686 O O . ASP B 1 57 ? -11.619 19.352 55.775 1.00 24.27 1177 ASP B O 1
ATOM 1691 N N . LEU B 1 58 ? -13.814 18.908 55.902 1.00 23.94 1178 LEU B N 1
ATOM 1692 C CA . LEU B 1 58 ? -13.713 17.736 55.082 1.00 21.59 1178 LEU B CA 1
ATOM 1693 C C . LEU B 1 58 ? -13.164 18.075 53.690 1.00 29.44 1178 LEU B C 1
ATOM 1694 O O . LEU B 1 58 ? -12.319 17.349 53.165 1.00 34.03 1178 LEU B O 1
ATOM 1699 N N . GLU B 1 59 ? -13.612 19.175 53.084 1.00 32.76 1179 GLU B N 1
ATOM 1700 C CA . GLU B 1 59 ? -13.149 19.486 51.732 1.00 33.07 1179 GLU B CA 1
ATOM 1701 C C . GLU B 1 59 ? -11.661 19.837 51.743 1.00 31.96 1179 GLU B C 1
ATOM 1702 O O . GLU B 1 59 ? -10.927 19.492 50.802 1.00 27.18 1179 GLU B O 1
ATOM 1708 N N . GLU B 1 60 ? -11.215 20.500 52.813 1.00 31.68 1180 GLU B N 1
ATOM 1709 C CA . GLU B 1 60 ? -9.819 20.936 52.918 1.00 28.78 1180 GLU B CA 1
ATOM 1710 C C . GLU B 1 60 ? -8.865 19.764 53.100 1.00 28.20 1180 GLU B C 1
ATOM 1711 O O . GLU B 1 60 ? -7.762 19.771 52.546 1.00 30.88 1180 GLU B O 1
ATOM 1717 N N . ALA B 1 61 ? -9.293 18.762 53.866 1.00 28.58 1181 ALA B N 1
ATOM 1718 C CA . ALA B 1 61 ? -8.567 17.492 53.973 1.00 25.38 1181 ALA B CA 1
ATOM 1719 C C . ALA B 1 61 ? -8.334 16.933 52.579 1.00 25.49 1181 ALA B C 1
ATOM 1720 O O . ALA B 1 61 ? -7.189 16.682 52.174 1.00 22.86 1181 ALA B O 1
ATOM 1722 N N . THR B 1 62 ? -9.430 16.760 51.847 1.00 24.00 1182 THR B N 1
ATOM 1723 C CA . THR B 1 62 ? -9.382 16.338 50.445 1.00 26.65 1182 THR B CA 1
ATOM 1724 C C . THR B 1 62 ? -8.359 17.084 49.574 1.00 28.52 1182 THR B C 1
ATOM 1725 O O . THR B 1 62 ? -7.610 16.480 48.797 1.00 26.59 1182 THR B O 1
ATOM 1729 N N . LEU B 1 63 ? -8.345 18.406 49.692 1.00 29.32 1183 LEU B N 1
ATOM 1730 C CA . LEU B 1 63 ? -7.436 19.204 48.896 1.00 25.03 1183 LEU B CA 1
ATOM 1731 C C . LEU B 1 63 ? -6.038 18.871 49.346 1.00 26.01 1183 LEU B C 1
ATOM 1732 O O . LEU B 1 63 ? -5.147 18.643 48.527 1.00 24.48 1183 LEU B O 1
ATOM 1737 N N . GLN B 1 64 ? -5.860 18.799 50.663 1.00 30.34 1184 GLN B N 1
ATOM 1738 C CA . GLN B 1 64 ? -4.536 18.624 51.231 1.00 22.71 1184 GLN B CA 1
ATOM 1739 C C . GLN B 1 64 ? -3.981 17.263 50.867 1.00 23.37 1184 GLN B C 1
ATOM 1740 O O . GLN B 1 64 ? -2.809 17.139 50.549 1.00 26.32 1184 GLN B O 1
ATOM 1746 N N . HIS B 1 65 ? -4.837 16.250 50.861 1.00 23.07 1185 HIS B N 1
ATOM 1747 C CA . HIS B 1 65 ? -4.426 14.922 50.420 1.00 22.34 1185 HIS B CA 1
ATOM 1748 C C . HIS B 1 65 ? -4.005 14.875 48.951 1.00 27.11 1185 HIS B C 1
ATOM 1749 O O . HIS B 1 65 ? -2.948 14.309 48.626 1.00 26.75 1185 HIS B O 1
ATOM 1756 N N . GLU B 1 66 ? -4.827 15.430 48.057 1.00 24.92 1186 GLU B N 1
ATOM 1757 C CA . GLU B 1 66 ? -4.446 15.454 46.649 1.00 25.70 1186 GLU B CA 1
ATOM 1758 C C . GLU B 1 66 ? -3.170 16.280 46.417 1.00 23.88 1186 GLU B C 1
ATOM 1759 O O . GLU B 1 66 ? -2.316 15.905 45.614 1.00 23.14 1186 GLU B O 1
ATOM 1765 N N . ALA B 1 67 ? -3.018 17.382 47.139 1.00 24.66 1187 ALA B N 1
ATOM 1766 C CA . ALA B 1 67 ? -1.811 18.171 47.014 1.00 19.54 1187 ALA B CA 1
ATOM 1767 C C . ALA B 1 67 ? -0.619 17.331 47.436 1.00 26.31 1187 ALA B C 1
ATOM 1768 O O . ALA B 1 67 ? 0.432 17.390 46.803 1.00 28.04 1187 ALA B O 1
ATOM 1770 N N . THR B 1 68 ? -0.787 16.544 48.504 1.00 27.58 1188 THR B N 1
ATOM 1771 C CA . THR B 1 68 ? 0.310 15.734 49.015 1.00 27.66 1188 THR B CA 1
ATOM 1772 C C . THR B 1 68 ? 0.637 14.604 48.036 1.00 26.62 1188 THR B C 1
ATOM 1773 O O . THR B 1 68 ? 1.817 14.374 47.741 1.00 25.84 1188 THR B O 1
ATOM 1777 N N . ALA B 1 69 ? -0.401 13.933 47.525 1.00 21.45 1189 ALA B N 1
ATOM 1778 C CA . ALA B 1 69 ? -0.242 12.872 46.537 1.00 20.33 1189 ALA B CA 1
ATOM 1779 C C . ALA B 1 69 ? 0.420 13.385 45.262 1.00 25.10 1189 ALA B C 1
ATOM 1780 O O . ALA B 1 69 ? 1.229 12.691 44.647 1.00 24.10 1189 ALA B O 1
ATOM 1782 N N . ALA B 1 70 ? 0.056 14.601 44.870 1.00 27.33 1190 ALA B N 1
ATOM 1783 C CA . ALA B 1 70 ? 0.508 15.170 43.609 1.00 27.18 1190 ALA B CA 1
ATOM 1784 C C . ALA B 1 70 ? 1.987 15.492 43.719 1.00 30.05 1190 ALA B C 1
ATOM 1785 O O . ALA B 1 70 ? 2.740 15.239 42.776 1.00 27.70 1190 ALA B O 1
ATOM 1787 N N . ALA B 1 71 ? 2.402 16.030 44.873 1.00 24.56 1191 ALA B N 1
ATOM 1788 C CA . ALA B 1 71 ? 3.813 16.346 45.102 1.00 25.34 1191 ALA B CA 1
ATOM 1789 C C . ALA B 1 71 ? 4.644 15.072 45.092 1.00 30.73 1191 ALA B C 1
ATOM 1790 O O . ALA B 1 71 ? 5.738 15.055 44.505 1.00 25.67 1191 ALA B O 1
ATOM 1792 N N . LEU B 1 72 ? 4.117 14.014 45.722 1.00 26.36 1192 LEU B N 1
ATOM 1793 C CA . LEU B 1 72 ? 4.785 12.715 45.712 1.00 27.51 1192 LEU B CA 1
ATOM 1794 C C . LEU B 1 72 ? 4.918 12.224 44.266 1.00 26.07 1192 LEU B C 1
ATOM 1795 O O . LEU B 1 72 ? 6.019 11.918 43.816 1.00 22.71 1192 LEU B O 1
ATOM 1800 N N . ARG B 1 73 ? 3.803 12.197 43.539 1.00 29.27 1193 ARG B N 1
ATOM 1801 C CA . ARG B 1 73 ? 3.799 11.849 42.110 1.00 29.02 1193 ARG B CA 1
ATOM 1802 C C . ARG B 1 73 ? 4.858 12.622 41.318 1.00 26.49 1193 ARG B C 1
ATOM 1803 O O . ARG B 1 73 ? 5.584 12.037 40.517 1.00 19.72 1193 ARG B O 1
ATOM 1811 N N . LYS B 1 74 ? 4.950 13.926 41.561 1.00 23.19 1194 LYS B N 1
ATOM 1812 C CA . LYS B 1 74 ? 5.936 14.747 40.888 1.00 25.43 1194 LYS B CA 1
ATOM 1813 C C . LYS B 1 74 ? 7.351 14.219 41.131 1.00 34.00 1194 LYS B C 1
ATOM 1814 O O . LYS B 1 74 ? 8.106 13.985 40.180 1.00 33.83 1194 LYS B O 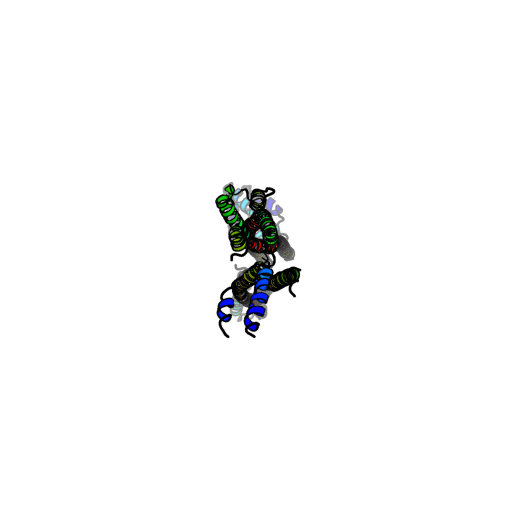1
ATOM 1820 N N . LYS B 1 75 ? 7.690 14.035 42.410 1.00 32.02 1195 LYS B N 1
ATOM 1821 C CA . LYS B 1 75 ? 8.975 13.494 42.831 1.00 25.13 1195 LYS B CA 1
ATOM 1822 C C . LYS B 1 75 ? 9.298 12.152 42.174 1.00 27.01 1195 LYS B C 1
ATOM 1823 O O . LYS B 1 75 ? 10.329 12.020 41.511 1.00 30.69 1195 LYS B O 1
ATOM 1829 N N . HIS B 1 76 ? 8.440 11.157 42.390 1.00 21.27 1196 HIS B N 1
ATOM 1830 C CA . HIS B 1 76 ? 8.639 9.837 41.805 1.00 23.49 1196 HIS B CA 1
ATOM 1831 C C . HIS B 1 76 ? 8.924 9.943 40.289 1.00 31.52 1196 HIS B C 1
ATOM 1832 O O . HIS B 1 76 ? 9.896 9.359 39.784 1.00 28.63 1196 HIS B O 1
ATOM 1839 N N . ALA B 1 77 ? 8.078 10.697 39.584 1.00 28.29 1197 ALA B N 1
ATOM 1840 C CA . ALA B 1 77 ? 8.208 10.886 38.153 1.00 21.73 1197 ALA B CA 1
ATOM 1841 C C . ALA B 1 77 ? 9.577 11.410 37.762 1.00 28.76 1197 ALA B C 1
ATOM 1842 O O . ALA B 1 77 ? 10.168 10.943 36.786 1.00 31.20 1197 ALA B O 1
ATOM 1844 N N . ASP B 1 78 ? 10.078 12.394 38.501 1.00 28.59 1198 ASP B N 1
ATOM 1845 C CA . ASP B 1 78 ? 11.395 12.942 38.182 1.00 29.12 1198 ASP B CA 1
ATOM 1846 C C . ASP B 1 78 ? 12.477 11.876 38.402 1.00 32.14 1198 ASP B C 1
ATOM 1847 O O . ASP B 1 78 ? 13.419 11.781 37.611 1.00 35.55 1198 ASP B O 1
ATOM 1852 N N . SER B 1 79 ? 12.342 11.060 39.451 1.00 30.91 1199 SER B N 1
ATOM 1853 C CA . SER B 1 79 ? 13.349 10.021 39.720 1.00 36.23 1199 SER B CA 1
ATOM 1854 C C . SER B 1 79 ? 13.393 8.961 38.617 1.00 30.81 1199 SER B C 1
ATOM 1855 O O . SER B 1 79 ? 14.459 8.594 38.134 1.00 36.45 1199 SER B O 1
ATOM 1858 N N . VAL B 1 80 ? 12.228 8.474 38.229 1.00 28.54 1200 VAL B N 1
ATOM 1859 C CA . VAL B 1 80 ? 12.137 7.454 37.209 1.00 27.55 1200 VAL B CA 1
ATOM 1860 C C . VAL B 1 80 ? 12.762 7.953 35.912 1.00 33.59 1200 VAL B C 1
ATOM 1861 O O . VAL B 1 80 ? 13.486 7.211 35.239 1.00 35.63 1200 VAL B O 1
ATOM 1865 N N . ALA B 1 81 ? 12.511 9.219 35.578 1.00 29.66 1201 ALA B N 1
ATOM 1866 C CA . ALA B 1 81 ? 13.021 9.776 34.338 1.00 25.25 1201 ALA B CA 1
ATOM 1867 C C . ALA B 1 81 ? 14.537 9.769 34.354 1.00 30.59 1201 ALA B C 1
ATOM 1868 O O . ALA B 1 81 ? 15.166 9.402 33.361 1.00 34.10 1201 ALA B O 1
ATOM 1870 N N . GLU B 1 82 ? 15.116 10.162 35.488 1.00 32.54 1202 GLU B N 1
ATOM 1871 C CA . GLU B 1 82 ? 16.567 10.241 35.625 1.00 32.52 1202 GLU B CA 1
ATOM 1872 C C . GLU B 1 82 ? 17.210 8.864 35.499 1.00 33.45 1202 GLU B C 1
ATOM 1873 O O . GLU B 1 82 ? 18.265 8.720 34.885 1.00 32.92 1202 GLU B O 1
ATOM 1879 N N . LEU B 1 83 ? 16.580 7.844 36.071 1.00 30.58 1203 LEU B N 1
ATOM 1880 C CA . LEU B 1 83 ? 17.087 6.490 35.906 1.00 28.46 1203 LEU B CA 1
ATOM 1881 C C . LEU B 1 83 ? 16.997 6.093 34.435 1.00 33.25 1203 LEU B C 1
ATOM 1882 O O . LEU B 1 83 ? 17.933 5.535 33.884 1.00 38.87 1203 LEU B O 1
ATOM 1887 N N . GLY B 1 84 ? 15.879 6.417 33.795 1.00 31.95 1204 GLY B N 1
ATOM 1888 C CA . GLY B 1 84 ? 15.710 6.163 32.382 1.00 31.50 1204 GLY B CA 1
ATOM 1889 C C . GLY B 1 84 ? 16.751 6.839 31.514 1.00 36.61 1204 GLY B C 1
ATOM 1890 O O . GLY B 1 84 ? 17.258 6.227 30.560 1.00 40.00 1204 GLY B O 1
ATOM 1891 N N . GLU B 1 85 ? 17.087 8.089 31.821 1.00 30.80 1205 GLU B N 1
ATOM 1892 C CA . GLU B 1 85 ? 18.049 8.803 30.986 1.00 33.66 1205 GLU B CA 1
ATOM 1893 C C . GLU B 1 85 ? 19.443 8.188 31.132 1.00 40.98 1205 GLU B C 1
ATOM 1894 O O . GLU B 1 85 ? 20.231 8.214 30.198 1.00 44.36 1205 GLU B O 1
ATOM 1900 N N . GLN B 1 86 ? 19.747 7.626 32.300 1.00 39.17 1206 GLN B N 1
ATOM 1901 C CA . GLN B 1 86 ? 21.043 6.982 32.501 1.00 38.26 1206 GLN B CA 1
ATOM 1902 C C . GLN B 1 86 ? 21.129 5.693 31.704 1.00 37.94 1206 GLN B C 1
ATOM 1903 O O . GLN B 1 86 ? 22.189 5.312 31.233 1.00 40.58 1206 GLN B O 1
ATOM 1909 N N . ILE B 1 87 ? 19.995 5.027 31.555 1.00 36.20 1207 ILE B N 1
ATOM 1910 C CA . ILE B 1 87 ? 19.947 3.795 30.808 1.00 39.37 1207 ILE B CA 1
ATOM 1911 C C . ILE B 1 87 ? 20.083 4.081 29.323 1.00 49.62 1207 ILE B C 1
ATOM 1912 O O . ILE B 1 87 ? 20.752 3.334 28.608 1.00 50.72 1207 ILE B O 1
ATOM 1917 N N . ASP B 1 88 ? 19.476 5.174 28.865 1.00 45.82 1208 ASP B N 1
ATOM 1918 C CA . ASP B 1 88 ? 19.602 5.593 27.471 1.00 43.97 1208 ASP B CA 1
ATOM 1919 C C . ASP B 1 88 ? 21.047 5.912 27.119 1.00 51.90 1208 ASP B C 1
ATOM 1920 O O . ASP B 1 88 ? 21.563 5.438 26.100 1.00 56.76 1208 ASP B O 1
ATOM 1925 N N . ASN B 1 89 ? 21.685 6.726 27.961 1.00 48.95 1209 ASN B N 1
ATOM 1926 C CA . ASN B 1 89 ? 23.089 7.072 27.810 1.00 42.06 1209 ASN B CA 1
ATOM 1927 C C . ASN B 1 89 ? 23.943 5.852 27.671 1.00 44.30 1209 ASN B C 1
ATOM 1928 O O . ASN B 1 89 ? 24.670 5.699 26.693 1.00 50.03 1209 ASN B O 1
ATOM 1933 N N . LEU B 1 90 ? 23.840 4.977 28.665 1.00 43.06 1210 LEU B N 1
ATOM 1934 C CA . LEU B 1 90 ? 24.663 3.779 28.721 1.00 46.57 1210 LEU B CA 1
ATOM 1935 C C . LEU B 1 90 ? 24.445 2.965 27.462 1.00 48.24 1210 LEU B C 1
ATOM 1936 O O . LEU B 1 90 ? 25.376 2.346 26.948 1.00 48.33 1210 LEU B O 1
ATOM 1941 N N . GLN B 1 91 ? 23.216 3.007 26.952 1.00 50.73 1211 GLN B N 1
ATOM 1942 C CA . GLN B 1 91 ? 22.857 2.304 25.723 1.00 52.43 1211 GLN B CA 1
ATOM 1943 C C . GLN B 1 91 ? 23.420 2.980 24.474 1.00 47.20 1211 GLN B C 1
ATOM 1944 O O . GLN B 1 91 ? 23.839 2.297 23.543 1.00 46.28 1211 GLN B O 1
ATOM 1950 N N . ARG B 1 92 ? 23.454 4.307 24.449 1.00 42.41 1212 ARG B N 1
ATOM 1951 C CA . ARG B 1 92 ? 24.139 4.977 23.354 1.00 50.11 1212 ARG B CA 1
ATOM 1952 C C . ARG B 1 92 ? 25.629 4.659 23.452 1.00 57.39 1212 ARG B C 1
ATOM 1953 O O . ARG B 1 92 ? 26.369 4.690 22.455 1.00 62.59 1212 ARG B O 1
ATOM 1961 N N . VAL B 1 93 ? 26.052 4.326 24.667 1.00 52.96 1213 VAL B N 1
ATOM 1962 C CA . VAL B 1 93 ? 27.440 3.994 24.941 1.00 50.53 1213 VAL B CA 1
ATOM 1963 C C . VAL B 1 93 ? 27.762 2.520 24.612 1.00 49.84 1213 VAL B C 1
ATOM 1964 O O . VAL B 1 93 ? 28.843 2.232 24.107 1.00 50.84 1213 VAL B O 1
ATOM 1968 N N . LYS B 1 94 ? 26.823 1.605 24.870 1.00 47.92 1214 LYS B N 1
ATOM 1969 C CA . LYS B 1 94 ? 26.986 0.192 24.524 1.00 42.23 1214 LYS B CA 1
ATOM 1970 C C . LYS B 1 94 ? 27.080 -0.021 23.025 1.00 54.31 1214 LYS B C 1
ATOM 1971 O O . LYS B 1 94 ? 27.946 -0.778 22.554 1.00 60.45 1214 LYS B O 1
ATOM 1977 N N . GLN B 1 95 ? 26.156 0.600 22.301 1.00 58.68 1215 GLN B N 1
ATOM 1978 C CA . GLN B 1 95 ? 26.242 0.749 20.860 1.00 63.11 1215 GLN B CA 1
ATOM 1979 C C . GLN B 1 95 ? 27.550 1.091 20.175 1.00 60.95 1215 GLN B C 1
ATOM 1980 O O . GLN B 1 95 ? 27.978 0.467 19.199 1.00 47.09 1215 GLN B O 1
ATOM 1986 N N . LYS B 1 96 ? 28.159 2.125 20.753 1.00 58.73 1216 LYS B N 1
ATOM 1987 C CA . LYS B 1 96 ? 29.334 2.828 20.244 1.00 60.94 1216 LYS B CA 1
ATOM 1988 C C . LYS B 1 96 ? 30.600 2.003 20.502 1.00 59.51 1216 LYS B C 1
ATOM 1989 O O . LYS B 1 96 ? 31.461 1.889 19.637 1.00 52.72 1216 LYS B O 1
ATOM 1995 N N . LEU B 1 97 ? 30.707 1.442 21.701 1.00 63.07 1217 LEU B N 1
ATOM 1996 C CA . LEU B 1 97 ? 31.884 0.678 22.085 1.00 59.01 1217 LEU B CA 1
ATOM 1997 C C . LEU B 1 97 ? 31.944 -0.632 21.317 1.00 57.59 1217 LEU B C 1
ATOM 1998 O O . LEU B 1 97 ? 32.989 -0.952 20.760 1.00 60.58 1217 LEU B O 1
ATOM 2003 N N . GLU B 1 98 ? 30.827 -1.362 21.257 1.00 58.85 1218 GLU B N 1
ATOM 2004 C CA . GLU B 1 98 ? 30.770 -2.657 20.556 1.00 63.56 1218 GLU B CA 1
ATOM 2005 C C . GLU B 1 98 ? 30.868 -2.470 19.036 1.00 65.45 1218 GLU B C 1
ATOM 2006 O O . GLU B 1 98 ? 31.103 -3.427 18.291 1.00 62.22 1218 GLU B O 1
ATOM 2012 N N . LYS B 1 99 ? 30.693 -1.223 18.605 1.00 67.38 1219 LYS B N 1
ATOM 2013 C CA . LYS B 1 99 ? 30.913 -0.822 17.230 1.00 64.74 1219 LYS B CA 1
ATOM 2014 C C . LYS B 1 99 ? 32.408 -0.846 16.963 1.00 65.27 1219 LYS B C 1
ATOM 2015 O O . LYS B 1 99 ? 32.879 -1.549 16.070 1.00 70.70 1219 LYS B O 1
ATOM 2021 N N . GLU B 1 100 ? 33.156 -0.091 17.763 1.00 65.81 1220 GLU B N 1
ATOM 2022 C CA . GLU B 1 100 ? 34.596 0.038 17.574 1.00 60.13 1220 GLU B CA 1
ATOM 2023 C C . GLU B 1 100 ? 35.289 -1.246 17.972 1.00 55.92 1220 GLU B C 1
ATOM 2024 O O . GLU B 1 100 ? 36.290 -1.611 17.377 1.00 60.11 1220 GLU B O 1
ATOM 2030 N N . LYS B 1 101 ? 34.736 -1.939 18.965 1.00 52.82 1221 LYS B N 1
ATOM 2031 C CA . LYS B 1 101 ? 35.231 -3.260 19.343 1.00 55.47 1221 LYS B CA 1
ATOM 2032 C C . LYS B 1 101 ? 35.241 -4.211 18.152 1.00 61.47 1221 LYS B C 1
ATOM 2033 O O . LYS B 1 101 ? 36.141 -5.029 18.008 1.00 63.21 1221 LYS B O 1
ATOM 2039 N N . SER B 1 102 ? 34.221 -4.114 17.309 1.00 63.49 1222 SER B N 1
ATOM 2040 C CA . SER B 1 102 ? 34.136 -4.944 16.117 1.00 63.86 1222 SER B CA 1
ATOM 2041 C C . SER B 1 102 ? 34.916 -4.306 14.961 1.00 69.83 1222 SER B C 1
ATOM 2042 O O . SER B 1 102 ? 35.516 -5.015 14.138 1.00 62.33 1222 SER B O 1
ATOM 2045 N N . GLU B 1 103 ? 34.901 -2.969 14.911 1.00 66.41 1223 GLU B N 1
ATOM 2046 C CA . GLU B 1 103 ? 35.656 -2.203 13.913 1.00 64.25 1223 GLU B CA 1
ATOM 2047 C C . GLU B 1 103 ? 37.139 -2.369 14.147 1.00 72.59 1223 GLU B C 1
ATOM 2048 O O . GLU B 1 103 ? 37.920 -2.508 13.210 1.00 78.93 1223 GLU B O 1
ATOM 2054 N N . PHE B 1 104 ? 37.550 -2.364 15.401 1.00 71.28 1224 PHE B N 1
ATOM 2055 C CA . PHE B 1 104 ? 38.882 -2.861 15.661 1.00 66.51 1224 PHE B CA 1
ATOM 2056 C C . PHE B 1 104 ? 38.960 -4.374 15.407 1.00 67.91 1224 PHE B C 1
ATOM 2057 O O . PHE B 1 104 ? 40.036 -4.857 15.107 1.00 68.51 1224 PHE B O 1
ATOM 2065 N N . LYS B 1 105 ? 37.877 -5.147 15.513 1.00 73.38 1225 LYS B N 1
ATOM 2066 C CA . LYS B 1 105 ? 38.112 -6.597 15.674 1.00 68.18 1225 LYS B CA 1
ATOM 2067 C C . LYS B 1 105 ? 38.734 -7.162 14.371 1.00 74.84 1225 LYS B C 1
ATOM 2068 O O . LYS B 1 105 ? 39.710 -7.835 14.454 1.00 81.20 1225 LYS B O 1
ATOM 2074 N N . LEU B 1 106 ? 38.306 -6.898 13.148 1.00 81.84 1226 LEU B N 1
ATOM 2075 C CA . LEU B 1 106 ? 39.272 -7.487 12.207 1.00 82.80 1226 LEU B CA 1
ATOM 2076 C C . LEU B 1 106 ? 40.057 -6.551 11.328 1.00 83.16 1226 LEU B C 1
ATOM 2077 O O . LEU B 1 106 ? 40.914 -7.033 10.595 1.00 85.13 1226 LEU B O 1
ATOM 2082 N N . GLU B 1 107 ? 39.839 -5.240 11.384 1.00 80.49 1227 GLU B N 1
ATOM 2083 C CA . GLU B 1 107 ? 40.878 -4.380 10.843 1.00 79.86 1227 GLU B CA 1
ATOM 2084 C C . GLU B 1 107 ? 42.296 -4.836 11.192 1.00 81.48 1227 GLU B C 1
ATOM 2085 O O . GLU B 1 107 ? 43.250 -4.729 10.359 1.00 84.44 1227 GLU B O 1
ATOM 2091 N N . LEU B 1 108 ? 42.392 -5.260 12.474 1.00 80.06 1228 LEU B N 1
ATOM 2092 C CA . LEU B 1 108 ? 43.415 -6.166 13.106 1.00 76.68 1228 LEU B CA 1
ATOM 2093 C C . LEU B 1 108 ? 43.980 -7.420 12.503 1.00 82.04 1228 LEU B C 1
ATOM 2094 O O . LEU B 1 108 ? 45.144 -7.763 12.730 1.00 87.03 1228 LEU B O 1
ATOM 2099 N N . ASP B 1 109 ? 43.171 -8.029 11.640 1.00 76.02 1229 ASP B N 1
ATOM 2100 C CA . ASP B 1 109 ? 43.540 -9.293 11.065 1.00 85.51 1229 ASP B CA 1
ATOM 2101 C C . ASP B 1 109 ? 43.409 -9.086 9.582 1.00 78.23 1229 ASP B C 1
ATOM 2102 O O . ASP B 1 109 ? 43.823 -9.925 8.817 1.00 72.44 1229 ASP B O 1
ATOM 2107 N N . ASP B 1 110 ? 42.789 -7.998 9.163 1.00 75.36 1230 ASP B N 1
ATOM 2108 C CA . ASP B 1 110 ? 43.002 -7.474 7.821 1.00 76.66 1230 ASP B CA 1
ATOM 2109 C C . ASP B 1 110 ? 44.520 -7.187 7.752 1.00 76.27 1230 ASP B C 1
ATOM 2110 O O . ASP B 1 110 ? 45.273 -7.831 7.005 1.00 74.52 1230 ASP B O 1
ATOM 2115 N N . VAL B 1 111 ? 44.963 -6.256 8.597 1.00 77.78 1231 VAL B N 1
ATOM 2116 C CA . VAL B 1 111 ? 46.381 -5.950 8.760 1.00 70.15 1231 VAL B CA 1
ATOM 2117 C C . VAL B 1 111 ? 47.210 -7.171 9.250 1.00 67.59 1231 VAL B C 1
ATOM 2118 O O . VAL B 1 111 ? 48.340 -7.319 8.825 1.00 66.16 1231 VAL B O 1
ATOM 2122 N N . THR B 1 112 ? 46.686 -8.082 10.068 1.00 63.88 1232 THR B N 1
ATOM 2123 C CA . THR B 1 112 ? 47.556 -9.174 10.522 1.00 66.00 1232 THR B CA 1
ATOM 2124 C C . THR B 1 112 ? 47.867 -10.233 9.457 1.00 68.28 1232 THR B C 1
ATOM 2125 O O . THR B 1 112 ? 49.036 -10.590 9.271 1.00 71.20 1232 THR B O 1
ATOM 2129 N N . SER B 1 113 ? 46.855 -10.781 8.786 1.00 69.49 1233 SER B N 1
ATOM 2130 C CA . SER B 1 113 ? 47.132 -11.846 7.813 1.00 68.52 1233 SER B CA 1
ATOM 2131 C C . SER B 1 113 ? 47.493 -11.200 6.468 1.00 68.50 1233 SER B C 1
ATOM 2132 O O . SER B 1 113 ? 47.862 -11.912 5.521 1.00 64.10 1233 SER B O 1
ATOM 2135 N N . ASN B 1 114 ? 47.404 -9.864 6.402 1.00 65.17 1234 ASN B N 1
ATOM 2136 C CA . ASN B 1 114 ? 48.214 -9.088 5.471 1.00 60.54 1234 ASN B CA 1
ATOM 2137 C C . ASN B 1 114 ? 49.666 -9.402 5.754 1.00 64.97 1234 ASN B C 1
ATOM 2138 O O . ASN B 1 114 ? 50.391 -9.885 4.886 1.00 64.65 1234 ASN B O 1
ATOM 2143 N N . MET B 1 115 ? 50.051 -9.159 7.005 1.00 63.48 1235 MET B N 1
ATOM 2144 C CA . MET B 1 115 ? 51.400 -9.401 7.498 1.00 55.28 1235 MET B CA 1
ATOM 2145 C C . MET B 1 115 ? 51.926 -10.824 7.295 1.00 54.84 1235 MET B C 1
ATOM 2146 O O . MET B 1 115 ? 52.996 -10.982 6.729 1.00 56.05 1235 MET B O 1
ATOM 2151 N N . GLU B 1 116 ? 51.211 -11.864 7.722 1.00 54.67 1236 GLU B N 1
ATOM 2152 C CA . GLU B 1 116 ? 51.785 -13.204 7.595 1.00 58.82 1236 GLU B CA 1
ATOM 2153 C C . GLU B 1 116 ? 51.863 -13.680 6.146 1.00 55.96 1236 GLU B C 1
ATOM 2154 O O . GLU B 1 116 ? 52.247 -14.819 5.903 1.00 55.83 1236 GLU B O 1
ATOM 2160 N N . GLN B 1 117 ? 51.471 -12.827 5.203 1.00 56.11 1237 GLN B N 1
ATOM 2161 C CA . GLN B 1 117 ? 51.818 -13.036 3.806 1.00 56.15 1237 GLN B CA 1
ATOM 2162 C C . GLN B 1 117 ? 53.092 -12.227 3.485 1.00 51.74 1237 GLN B C 1
ATOM 2163 O O . GLN B 1 117 ? 53.976 -12.717 2.785 1.00 54.52 1237 GLN B O 1
ATOM 2169 N N . ILE B 1 118 ? 53.221 -11.050 4.039 1.00 48.08 1238 ILE B N 1
ATOM 2170 C CA . ILE B 1 118 ? 54.440 -10.306 3.860 1.00 44.90 1238 ILE B CA 1
ATOM 2171 C C . ILE B 1 118 ? 55.589 -10.931 4.602 1.00 41.39 1238 ILE B C 1
ATOM 2172 O O . ILE B 1 118 ? 56.706 -10.526 4.434 1.00 33.82 1238 ILE B O 1
ATOM 2177 N N . GLU B 1 119 ? 55.306 -11.919 5.441 1.00 49.82 211 GLU B N 1
ATOM 2178 C CA . GLU B 1 119 ? 56.336 -12.621 6.193 1.00 42.71 211 GLU B CA 1
ATOM 2179 C C . GLU B 1 119 ? 56.923 -13.677 5.335 1.00 41.12 211 GLU B C 1
ATOM 2180 O O . GLU B 1 119 ? 58.106 -13.715 5.164 1.00 37.45 211 GLU B O 1
ATOM 2186 N N . LYS B 1 120 ? 56.092 -14.545 4.793 1.00 38.89 212 LYS B N 1
ATOM 2187 C CA . LYS B 1 120 ? 56.594 -15.600 3.959 1.00 39.27 212 LYS B CA 1
ATOM 2188 C C . LYS B 1 120 ? 57.008 -15.063 2.643 1.00 36.71 212 LYS B C 1
ATOM 2189 O O . LYS B 1 120 ? 57.547 -15.786 1.856 1.00 37.96 212 LYS B O 1
ATOM 2195 N N . GLU B 1 121 ? 56.785 -13.792 2.394 1.00 31.28 213 GLU B N 1
ATOM 2196 C CA . GLU B 1 121 ? 57.416 -13.182 1.250 1.00 28.95 213 GLU B CA 1
ATOM 2197 C C . GLU B 1 121 ? 58.862 -12.901 1.651 1.00 33.66 213 GLU B C 1
ATOM 2198 O O . GLU B 1 121 ? 59.802 -13.282 0.941 1.00 26.85 213 GLU B O 1
ATOM 2204 N N . ARG B 1 122 ? 59.026 -12.252 2.804 1.00 37.03 214 ARG B N 1
ATOM 2205 C CA . ARG B 1 122 ? 60.345 -12.027 3.368 1.00 32.41 214 ARG B CA 1
ATOM 2206 C C . ARG B 1 122 ? 61.108 -13.340 3.456 1.00 30.34 214 ARG B C 1
ATOM 2207 O O . ARG B 1 122 ? 62.253 -13.417 3.008 1.00 36.00 214 ARG B O 1
ATOM 2215 N N . ASP B 1 123 ? 60.478 -14.380 3.991 1.00 29.13 215 ASP B N 1
ATOM 2216 C CA . ASP B 1 123 ? 61.154 -15.671 4.137 1.00 26.99 215 ASP B CA 1
ATOM 2217 C C . ASP B 1 123 ? 61.427 -16.329 2.777 1.00 29.56 215 ASP B C 1
ATOM 2218 O O . ASP B 1 123 ? 62.462 -16.955 2.597 1.00 28.23 215 ASP B O 1
ATOM 2223 N N . PHE B 1 124 ? 60.512 -16.174 1.825 1.00 29.21 216 PHE B N 1
ATOM 2224 C CA . PHE B 1 124 ? 60.728 -16.608 0.446 1.00 25.20 216 PHE B CA 1
ATOM 2225 C C . PHE B 1 124 ? 62.079 -16.067 -0.069 1.00 32.86 216 PHE B C 1
ATOM 2226 O O . PHE B 1 124 ? 62.960 -16.843 -0.519 1.00 25.83 216 PHE B O 1
ATOM 2234 N N . TYR B 1 125 ? 62.240 -14.740 0.042 1.00 33.52 217 TYR B N 1
ATOM 2235 C CA . TYR B 1 125 ? 63.417 -14.020 -0.465 1.00 31.20 217 TYR B CA 1
ATOM 2236 C C . TYR B 1 125 ? 64.686 -14.369 0.304 1.00 32.60 217 TYR B C 1
ATOM 2237 O O . TYR B 1 125 ? 65.739 -14.669 -0.303 1.00 24.64 217 TYR B O 1
ATOM 2246 N N . PHE B 1 126 ? 64.574 -14.312 1.639 1.00 27.51 218 PHE B N 1
ATOM 2247 C CA . PHE B 1 126 ? 65.667 -14.671 2.529 1.00 22.67 218 PHE B CA 1
ATOM 2248 C C . PHE B 1 126 ? 66.254 -16.035 2.141 1.00 26.56 218 PHE B C 1
ATOM 2249 O O . PHE B 1 126 ? 67.460 -16.206 2.119 1.00 27.77 218 PHE B O 1
ATOM 2257 N N . GLY B 1 127 ? 65.384 -16.991 1.817 1.00 28.71 219 GLY B N 1
ATOM 2258 C CA . GLY B 1 127 ? 65.785 -18.309 1.381 1.00 23.37 219 GLY B CA 1
ATOM 2259 C C . GLY B 1 127 ? 66.440 -18.287 0.015 1.00 28.13 219 GLY B C 1
ATOM 2260 O O . GLY B 1 127 ? 67.329 -19.093 -0.254 1.00 27.82 219 GLY B O 1
ATOM 2261 N N . LYS B 1 128 ? 66.022 -17.378 -0.862 1.00 26.69 220 LYS B N 1
ATOM 2262 C CA . LYS B 1 128 ? 66.705 -17.272 -2.151 1.00 26.46 220 LYS B CA 1
ATOM 2263 C C . LYS B 1 128 ? 68.133 -16.835 -1.891 1.00 25.59 220 LYS B C 1
ATOM 2264 O O . LYS B 1 128 ? 69.063 -17.281 -2.548 1.00 26.24 220 LYS B O 1
ATOM 2270 N N . LEU B 1 129 ? 68.290 -15.970 -0.896 1.00 28.91 221 LEU B N 1
ATOM 2271 C CA . LEU B 1 129 ? 69.577 -15.374 -0.570 1.00 27.93 221 LEU B CA 1
ATOM 2272 C C . LEU B 1 129 ? 70.520 -16.364 0.091 1.00 30.88 221 LEU B C 1
ATOM 2273 O O . LEU B 1 129 ? 71.729 -16.364 -0.191 1.00 30.72 221 LEU B O 1
ATOM 2278 N N . ARG B 1 130 ? 69.954 -17.195 0.969 1.00 29.89 222 ARG B N 1
ATOM 2279 C CA . ARG B 1 130 ? 70.698 -18.230 1.686 1.00 32.30 222 ARG B CA 1
ATOM 2280 C C . ARG B 1 130 ? 71.237 -19.311 0.744 1.00 36.27 222 ARG B C 1
ATOM 2281 O O . ARG B 1 130 ? 72.286 -19.908 1.013 1.00 36.96 222 ARG B O 1
ATOM 2289 N N . ASN B 1 131 ? 70.513 -19.563 -0.353 1.00 34.39 223 ASN B N 1
ATOM 2290 C CA . ASN B 1 131 ? 70.904 -20.588 -1.310 1.00 27.90 223 ASN B CA 1
ATOM 2291 C C . ASN B 1 131 ? 71.939 -20.025 -2.239 1.00 29.82 223 ASN B C 1
ATOM 2292 O O . ASN B 1 131 ? 72.836 -20.740 -2.670 1.00 34.83 223 ASN B O 1
ATOM 2297 N N . ILE B 1 132 ? 71.826 -18.735 -2.539 1.00 26.72 224 ILE B N 1
ATOM 2298 C CA . ILE B 1 132 ? 72.793 -18.078 -3.409 1.00 30.62 224 ILE B CA 1
ATOM 2299 C C . ILE B 1 132 ? 74.121 -18.011 -2.684 1.00 31.58 224 ILE B C 1
ATOM 2300 O O . ILE B 1 132 ? 75.199 -18.219 -3.257 1.00 26.78 224 ILE B O 1
ATOM 2305 N N . GLU B 1 133 ? 74.015 -17.743 -1.393 1.00 30.91 225 GLU B N 1
ATOM 2306 C CA . GLU B 1 133 ? 75.190 -17.643 -0.571 1.00 34.47 225 GLU B CA 1
ATOM 2307 C C . GLU B 1 133 ? 75.866 -18.997 -0.522 1.00 38.89 225 GLU B C 1
ATOM 2308 O O . GLU B 1 133 ? 77.090 -19.078 -0.617 1.00 42.69 225 GLU B O 1
ATOM 2314 N N . LEU B 1 134 ? 75.065 -20.059 -0.403 1.00 37.52 226 LEU B N 1
ATOM 2315 C CA . LEU B 1 134 ? 75.604 -21.420 -0.422 1.00 36.28 226 LEU B CA 1
ATOM 2316 C C . LEU B 1 134 ? 76.478 -21.623 -1.636 1.00 41.95 226 LEU B C 1
ATOM 2317 O O . LEU B 1 134 ? 77.686 -21.817 -1.495 1.00 47.09 226 LEU B O 1
ATOM 2322 N N . ILE B 1 135 ? 75.859 -21.555 -2.817 1.00 36.12 227 ILE B N 1
ATOM 2323 C CA . ILE B 1 135 ? 76.560 -21.625 -4.084 1.00 35.00 227 ILE B CA 1
ATOM 2324 C C . ILE B 1 135 ? 77.838 -20.816 -4.051 1.00 40.37 227 ILE B C 1
ATOM 2325 O O . ILE B 1 135 ? 78.896 -21.299 -4.436 1.00 40.78 227 ILE B O 1
ATOM 2330 N N . CYS B 1 136 ? 77.737 -19.579 -3.577 1.00 38.93 228 CYS B N 1
ATOM 2331 C CA . CYS B 1 136 ? 78.908 -18.722 -3.526 1.00 46.14 228 CYS B CA 1
ATOM 2332 C C . CYS B 1 136 ? 80.063 -19.375 -2.771 1.00 52.22 228 CYS B C 1
ATOM 2333 O O . CYS B 1 136 ? 81.212 -19.297 -3.197 1.00 51.39 228 CYS B O 1
ATOM 2336 N N . GLN B 1 137 ? 79.758 -20.042 -1.665 1.00 52.98 229 GLN B N 1
ATOM 2337 C CA . GLN B 1 137 ? 80.828 -20.560 -0.830 1.00 60.11 229 GLN B CA 1
ATOM 2338 C C . GLN B 1 137 ? 81.361 -21.899 -1.376 1.00 54.92 229 GLN B C 1
ATOM 2339 O O . GLN B 1 137 ? 82.536 -22.218 -1.177 1.00 58.25 229 GLN B O 1
ATOM 2345 N N . GLU B 1 138 ? 80.520 -22.654 -2.089 1.00 51.89 230 GLU B N 1
ATOM 2346 C CA . GLU B 1 138 ? 80.971 -23.834 -2.844 1.00 47.61 230 GLU B CA 1
ATOM 2347 C C . GLU B 1 138 ? 82.063 -23.445 -3.855 1.00 50.58 230 GLU B C 1
ATOM 2348 O O . GLU B 1 138 ? 82.885 -24.273 -4.243 1.00 53.59 230 GLU B O 1
ATOM 2354 N N . ASN B 1 139 ? 82.059 -22.193 -4.297 1.00 45.78 231 ASN B N 1
ATOM 2355 C CA . ASN B 1 139 ? 82.964 -21.766 -5.346 1.00 45.29 231 ASN B CA 1
ATOM 2356 C C . ASN B 1 139 ? 83.824 -20.574 -4.923 1.00 52.96 231 ASN B C 1
ATOM 2357 O O . ASN B 1 139 ? 84.276 -19.779 -5.764 1.00 54.09 231 ASN B O 1
ATOM 2362 N N . GLU B 1 140 ? 84.061 -20.473 -3.614 1.00 51.58 232 GLU B N 1
ATOM 2363 C CA . GLU B 1 140 ? 84.773 -19.333 -3.031 1.00 56.27 232 GLU B CA 1
ATOM 2364 C C . GLU B 1 140 ? 86.283 -19.340 -3.314 1.00 55.44 232 GLU B C 1
ATOM 2365 O O . GLU B 1 140 ? 86.925 -18.288 -3.287 1.00 56.47 232 GLU B O 1
ATOM 2371 N N . GLY B 1 141 ? 86.842 -20.516 -3.583 1.00 53.24 233 GLY B N 1
ATOM 2372 C CA . GLY B 1 141 ? 88.263 -20.636 -3.860 1.00 58.25 233 GLY B CA 1
ATOM 2373 C C . GLY B 1 141 ? 88.716 -20.043 -5.185 1.00 62.99 233 GLY B C 1
ATOM 2374 O O . GLY B 1 141 ? 89.905 -19.778 -5.374 1.00 63.61 233 GLY B O 1
ATOM 2375 N N . GLU B 1 142 ? 87.764 -19.826 -6.091 1.00 68.09 234 GLU B N 1
ATOM 2376 C CA . GLU B 1 142 ? 88.038 -19.359 -7.455 1.00 64.30 234 GLU B CA 1
ATOM 2377 C C . GLU B 1 142 ? 88.520 -17.904 -7.539 1.00 57.57 234 GLU B C 1
ATOM 2378 O O . GLU B 1 142 ? 89.076 -17.487 -8.563 1.00 58.00 234 GLU B O 1
ATOM 2384 N N . ASN B 1 143 ? 88.304 -17.144 -6.464 1.00 54.29 235 ASN B N 1
ATOM 2385 C CA . ASN B 1 143 ? 88.509 -15.688 -6.452 1.00 51.87 235 ASN B CA 1
ATOM 2386 C C . ASN B 1 143 ? 87.832 -14.990 -7.642 1.00 54.93 235 ASN B C 1
ATOM 2387 O O . ASN B 1 143 ? 88.339 -13.989 -8.166 1.00 50.33 235 ASN B O 1
ATOM 2392 N N . ASP B 1 144 ? 86.689 -15.549 -8.056 1.00 57.35 236 ASP B N 1
ATOM 2393 C CA . ASP B 1 144 ? 85.844 -15.020 -9.127 1.00 44.12 236 ASP B CA 1
ATOM 2394 C C . ASP B 1 144 ? 85.356 -13.627 -8.741 1.00 43.73 236 ASP B C 1
ATOM 2395 O O . ASP B 1 144 ? 84.623 -13.478 -7.762 1.00 41.22 236 ASP B O 1
ATOM 2400 N N . PRO B 1 145 ? 85.777 -12.598 -9.489 1.00 43.48 237 PRO B N 1
ATOM 2401 C CA . PRO B 1 145 ? 85.485 -11.224 -9.051 1.00 37.78 237 PRO B CA 1
ATOM 2402 C C . PRO B 1 145 ? 83.984 -10.927 -9.070 1.00 39.18 237 PRO B C 1
ATOM 2403 O O . PRO B 1 145 ? 83.487 -10.146 -8.244 1.00 37.46 237 PRO B O 1
ATOM 2407 N N . VAL B 1 146 ? 83.264 -11.549 -9.999 1.00 36.47 238 VAL B N 1
ATOM 2408 C CA . VAL B 1 146 ? 81.809 -11.401 -10.024 1.00 37.11 238 VAL B CA 1
ATOM 2409 C C . VAL B 1 146 ? 81.181 -12.073 -8.794 1.00 29.96 238 VAL B C 1
ATOM 2410 O O . VAL B 1 146 ? 80.377 -11.460 -8.108 1.00 29.13 238 VAL B O 1
ATOM 2414 N N . LEU B 1 147 ? 81.559 -13.314 -8.507 1.00 28.24 239 LEU B N 1
ATOM 2415 C CA . LEU B 1 147 ? 81.116 -13.956 -7.284 1.00 28.79 239 LEU B CA 1
ATOM 2416 C C . LEU B 1 147 ? 81.431 -13.092 -6.041 1.00 32.34 239 LEU B C 1
ATOM 2417 O O . LEU B 1 147 ? 80.663 -13.043 -5.067 1.00 27.70 239 LEU B O 1
ATOM 2422 N N . GLN B 1 148 ? 82.547 -12.380 -6.067 1.00 33.17 240 GLN B N 1
ATOM 2423 C CA . GLN B 1 148 ? 82.883 -11.608 -4.894 1.00 30.16 240 GLN B CA 1
ATOM 2424 C C . GLN B 1 148 ? 81.933 -10.432 -4.796 1.00 27.57 240 GLN B C 1
ATOM 2425 O O . GLN B 1 148 ? 81.575 -10.038 -3.688 1.00 28.95 240 GLN B O 1
ATOM 2431 N N . ARG B 1 149 ? 81.519 -9.889 -5.943 1.00 23.39 241 ARG B N 1
ATOM 2432 C CA . ARG B 1 149 ? 80.583 -8.768 -5.956 1.00 23.30 241 ARG B CA 1
ATOM 2433 C C . ARG B 1 149 ? 79.318 -9.212 -5.273 1.00 29.76 241 ARG B C 1
ATOM 2434 O O . ARG B 1 149 ? 78.767 -8.516 -4.411 1.00 29.52 241 ARG B O 1
ATOM 2442 N N . ILE B 1 150 ? 78.879 -10.400 -5.679 1.00 31.15 242 ILE B N 1
ATOM 2443 C CA . ILE B 1 150 ? 77.637 -10.994 -5.227 1.00 25.82 242 ILE B CA 1
ATOM 2444 C C . ILE B 1 150 ? 77.713 -11.281 -3.729 1.00 27.88 242 ILE B C 1
ATOM 2445 O O . ILE B 1 150 ? 76.823 -10.886 -2.981 1.00 30.17 242 ILE B O 1
ATOM 2450 N N . VAL B 1 151 ? 78.780 -11.949 -3.288 1.00 30.11 243 VAL B N 1
ATOM 2451 C CA . VAL B 1 151 ? 79.002 -12.231 -1.851 1.00 31.54 243 VAL B CA 1
ATOM 2452 C C . VAL B 1 151 ? 78.911 -10.969 -1.001 1.00 28.04 243 VAL B C 1
ATOM 2453 O O . VAL B 1 151 ? 78.411 -10.984 0.127 1.00 28.88 243 VAL B O 1
ATOM 2457 N N . ASP B 1 152 ? 79.414 -9.874 -1.550 1.00 26.86 244 ASP B N 1
ATOM 2458 C CA . ASP B 1 152 ? 79.543 -8.665 -0.773 1.00 29.28 244 ASP B CA 1
ATOM 2459 C C . ASP B 1 152 ? 78.156 -8.051 -0.628 1.00 29.14 244 ASP B C 1
ATOM 2460 O O . ASP B 1 152 ? 77.866 -7.426 0.383 1.00 28.85 244 ASP B O 1
ATOM 2465 N N . ILE B 1 153 ? 77.300 -8.263 -1.630 1.00 26.25 245 ILE B N 1
ATOM 2466 C CA . ILE B 1 153 ? 75.885 -7.892 -1.558 1.00 27.01 245 ILE B CA 1
ATOM 2467 C C . ILE B 1 153 ? 75.137 -8.658 -0.456 1.00 29.07 245 ILE B C 1
ATOM 2468 O O . ILE B 1 153 ? 74.366 -8.077 0.328 1.00 28.17 245 ILE B O 1
ATOM 2473 N N . LEU B 1 154 ? 75.368 -9.962 -0.397 1.00 27.76 246 LEU B N 1
ATOM 2474 C CA . LEU B 1 154 ? 74.689 -10.792 0.585 1.00 31.00 246 LEU B CA 1
ATOM 2475 C C . LEU B 1 154 ? 74.951 -10.303 2.004 1.00 28.94 246 LEU B C 1
ATOM 2476 O O . LEU B 1 154 ? 74.022 -10.098 2.783 1.00 32.57 246 LEU B O 1
ATOM 2481 N N . TYR B 1 155 ? 76.212 -10.100 2.342 1.00 28.37 247 TYR B N 1
ATOM 2482 C CA . TYR B 1 155 ? 76.522 -9.715 3.711 1.00 34.34 247 TYR B CA 1
ATOM 2483 C C . TYR B 1 155 ? 76.538 -8.213 3.917 1.00 37.04 247 TYR B C 1
ATOM 2484 O O . TYR B 1 155 ? 76.978 -7.752 4.979 1.00 34.09 247 TYR B O 1
ATOM 2493 N N . ALA B 1 156 ? 76.043 -7.463 2.919 1.00 34.56 248 ALA B N 1
ATOM 2494 C CA . ALA B 1 156 ? 75.912 -6.010 3.042 1.00 31.26 248 ALA B CA 1
ATOM 2495 C C . ALA B 1 156 ? 74.771 -5.702 4.011 1.00 40.15 248 ALA B C 1
ATOM 2496 O O . ALA B 1 156 ? 73.805 -6.472 4.113 1.00 42.03 248 ALA B O 1
ATOM 2498 N N . THR B 1 157 ? 74.898 -4.613 4.758 1.00 43.82 249 THR B N 1
ATOM 2499 C CA . THR B 1 157 ? 74.060 -4.355 5.920 1.00 39.84 249 THR B CA 1
ATOM 2500 C C . THR B 1 157 ? 73.488 -2.940 6.001 1.00 46.30 249 THR B C 1
ATOM 2501 O O . THR B 1 157 ? 74.205 -1.972 6.044 1.00 46.44 249 THR B O 1
ATOM 2505 N N . ASP B 1 158 ? 72.166 -2.887 6.048 1.00 57.05 250 ASP B N 1
ATOM 2506 C CA . ASP B 1 158 ? 71.346 -1.802 6.587 1.00 57.58 250 ASP B CA 1
ATOM 2507 C C . ASP B 1 158 ? 69.976 -2.328 6.998 1.00 47.51 250 ASP B C 1
ATOM 2508 O O . ASP B 1 158 ? 68.985 -1.656 6.886 1.00 41.63 250 ASP B O 1
ATOM 2513 N N . GLU B 1 159 ? 69.973 -3.549 7.499 1.00 44.52 251 GLU B N 1
ATOM 2514 C CA . GLU B 1 159 ? 68.776 -4.325 7.780 1.00 51.39 251 GLU B CA 1
ATOM 2515 C C . GLU B 1 159 ? 67.595 -3.515 8.268 1.00 48.90 251 GLU B C 1
ATOM 2516 O O . GLU B 1 159 ? 66.865 -2.948 7.478 1.00 39.25 251 GLU B O 1
ATOM 2522 N N . ARG C 1 28 ? 62.270 -24.717 -44.671 1.00 118.05 25 ARG C N 1
ATOM 2523 C CA . ARG C 1 28 ? 61.922 -23.633 -43.761 1.00 114.44 25 ARG C CA 1
ATOM 2524 C C . ARG C 1 28 ? 61.452 -24.297 -42.429 1.00 116.05 25 ARG C C 1
ATOM 2525 O O . ARG C 1 28 ? 60.247 -24.367 -42.151 1.00 116.86 25 ARG C O 1
ATOM 2533 N N . THR C 1 29 ? 62.410 -24.822 -41.645 1.00 116.08 26 THR C N 1
ATOM 2534 C CA . THR C 1 29 ? 62.231 -25.273 -40.241 1.00 111.40 26 THR C CA 1
ATOM 2535 C C . THR C 1 29 ? 63.039 -24.207 -39.517 1.00 109.02 26 THR C C 1
ATOM 2536 O O . THR C 1 29 ? 63.440 -24.318 -38.353 1.00 105.01 26 THR C O 1
ATOM 2540 N N . GLU C 1 30 ? 63.291 -23.166 -40.301 1.00 108.58 27 GLU C N 1
ATOM 2541 C CA . GLU C 1 30 ? 63.411 -21.819 -39.811 1.00 104.68 27 GLU C CA 1
ATOM 2542 C C . GLU C 1 30 ? 62.248 -21.593 -38.860 1.00 105.90 27 GLU C C 1
ATOM 2543 O O . GLU C 1 30 ? 62.420 -21.011 -37.784 1.00 103.33 27 GLU C O 1
ATOM 2549 N N . ALA C 1 31 ? 61.069 -22.057 -39.293 1.00 104.72 28 ALA C N 1
ATOM 2550 C CA . ALA C 1 31 ? 59.803 -21.910 -38.573 1.00 103.94 28 ALA C CA 1
ATOM 2551 C C . ALA C 1 31 ? 59.996 -22.177 -37.098 1.00 99.71 28 ALA C C 1
ATOM 2552 O O . ALA C 1 31 ? 59.580 -21.384 -36.247 1.00 93.01 28 ALA C O 1
ATOM 2554 N N . LEU C 1 32 ? 60.671 -23.284 -36.811 1.00 100.67 29 LEU C N 1
ATOM 2555 C CA . LEU C 1 32 ? 60.870 -23.719 -35.441 1.00 99.46 29 LEU C CA 1
ATOM 2556 C C . LEU C 1 32 ? 61.926 -22.884 -34.721 1.00 96.90 29 LEU C C 1
ATOM 2557 O O . LEU C 1 32 ? 61.831 -22.679 -33.502 1.00 92.77 29 LEU C O 1
ATOM 2562 N N . GLN C 1 33 ? 62.912 -22.365 -35.454 1.00 96.66 30 GLN C N 1
ATOM 2563 C CA . GLN C 1 33 ? 63.917 -21.547 -34.773 1.00 93.33 30 GLN C CA 1
ATOM 2564 C C . GLN C 1 33 ? 63.643 -20.045 -34.636 1.00 89.22 30 GLN C C 1
ATOM 2565 O O . GLN C 1 33 ? 64.204 -19.438 -33.736 1.00 89.06 30 GLN C O 1
ATOM 2571 N N . GLN C 1 34 ? 62.787 -19.453 -35.475 1.00 89.41 31 GLN C N 1
ATOM 2572 C CA . GLN C 1 34 ? 62.370 -18.055 -35.278 1.00 90.78 31 GLN C CA 1
ATOM 2573 C C . GLN C 1 34 ? 61.235 -18.024 -34.229 1.00 85.22 31 GLN C C 1
ATOM 2574 O O . GLN C 1 34 ? 60.654 -16.938 -33.947 1.00 81.59 31 GLN C O 1
ATOM 2580 N N . LEU C 1 35 ? 60.968 -19.199 -33.632 1.00 81.59 32 LEU C N 1
ATOM 2581 C CA . LEU C 1 35 ? 60.089 -19.291 -32.488 1.00 82.34 32 LEU C CA 1
ATOM 2582 C C . LEU C 1 35 ? 60.822 -19.882 -31.292 1.00 81.84 32 LEU C C 1
ATOM 2583 O O . LEU C 1 35 ? 60.374 -19.732 -30.155 1.00 82.27 32 LEU C O 1
ATOM 2588 N N . ARG C 1 36 ? 61.913 -20.605 -31.539 1.00 76.67 33 ARG C N 1
ATOM 2589 C CA . ARG C 1 36 ? 62.802 -21.028 -30.447 1.00 82.24 33 ARG C CA 1
ATOM 2590 C C . ARG C 1 36 ? 63.519 -19.820 -29.883 1.00 85.11 33 ARG C C 1
ATOM 2591 O O . ARG C 1 36 ? 63.615 -19.643 -28.651 1.00 84.27 33 ARG C O 1
ATOM 2599 N N . VAL C 1 37 ? 63.995 -18.966 -30.784 1.00 83.55 34 VAL C N 1
ATOM 2600 C CA . VAL C 1 37 ? 64.719 -17.776 -30.357 1.00 79.52 34 VAL C CA 1
ATOM 2601 C C . VAL C 1 37 ? 63.789 -16.729 -29.706 1.00 79.00 34 VAL C C 1
ATOM 2602 O O . VAL C 1 37 ? 64.102 -16.170 -28.632 1.00 77.69 34 VAL C O 1
ATOM 2606 N N . ASN C 1 38 ? 62.629 -16.531 -30.335 1.00 73.96 35 ASN C N 1
ATOM 2607 C CA . ASN C 1 38 ? 61.701 -15.462 -30.026 1.00 71.10 35 ASN C CA 1
ATOM 2608 C C . ASN C 1 38 ? 60.975 -15.659 -28.715 1.00 75.80 35 ASN C C 1
ATOM 2609 O O . ASN C 1 38 ? 60.466 -14.720 -28.098 1.00 72.00 35 ASN C O 1
ATOM 2614 N N . TYR C 1 39 ? 60.919 -16.920 -28.322 1.00 77.34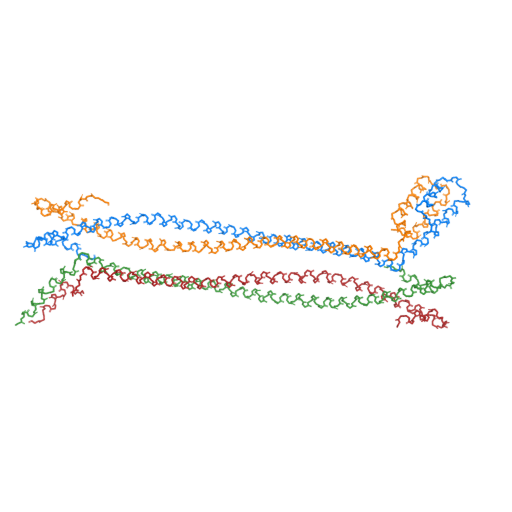 36 TYR C N 1
ATOM 2615 C CA . TYR C 1 39 ? 60.317 -17.350 -27.074 1.00 70.91 36 TYR C CA 1
ATOM 2616 C C . TYR C 1 39 ? 61.409 -17.423 -26.014 1.00 69.26 36 TYR C C 1
ATOM 2617 O O . TYR C 1 39 ? 61.160 -17.380 -24.804 1.00 66.70 36 TYR C O 1
ATOM 2626 N N . GLY C 1 40 ? 62.636 -17.518 -26.512 1.00 76.65 37 GLY C N 1
ATOM 2627 C CA . GLY C 1 40 ? 63.817 -17.593 -25.681 1.00 72.36 37 GLY C CA 1
ATOM 2628 C C . GLY C 1 40 ? 64.009 -16.335 -24.863 1.00 76.09 37 GLY C C 1
ATOM 2629 O O . GLY C 1 40 ? 64.325 -16.406 -23.678 1.00 70.74 37 GLY C O 1
ATOM 2630 N N . SER C 1 41 ? 63.821 -15.177 -25.487 1.00 74.56 38 SER C N 1
ATOM 2631 C CA . SER C 1 41 ? 63.973 -13.935 -24.750 1.00 78.12 38 SER C CA 1
ATOM 2632 C C . SER C 1 41 ? 62.619 -13.456 -24.233 1.00 80.14 38 SER C C 1
ATOM 2633 O O . SER C 1 41 ? 62.525 -12.411 -23.583 1.00 85.88 38 SER C O 1
ATOM 2636 N N . PHE C 1 42 ? 61.569 -14.215 -24.522 1.00 69.45 39 PHE C N 1
ATOM 2637 C CA . PHE C 1 42 ? 60.302 -13.955 -23.869 1.00 63.80 39 PHE C CA 1
ATOM 2638 C C . PHE C 1 42 ? 60.383 -14.412 -22.425 1.00 69.85 39 PHE C C 1
ATOM 2639 O O . PHE C 1 42 ? 59.947 -13.694 -21.526 1.00 72.62 39 PHE C O 1
ATOM 2647 N N . VAL C 1 43 ? 60.927 -15.608 -22.195 1.00 70.99 40 VAL C N 1
ATOM 2648 C CA . VAL C 1 43 ? 61.022 -16.136 -20.830 1.00 72.44 40 VAL C CA 1
ATOM 2649 C C . VAL C 1 43 ? 61.997 -15.313 -19.986 1.00 70.68 40 VAL C C 1
ATOM 2650 O O . VAL C 1 43 ? 61.883 -15.272 -18.762 1.00 68.68 40 VAL C O 1
ATOM 2654 N N . SER C 1 44 ? 62.945 -14.653 -20.645 1.00 72.53 41 SER C N 1
ATOM 2655 C CA . SER C 1 44 ? 63.895 -13.786 -19.956 1.00 77.14 41 SER C CA 1
ATOM 2656 C C . SER C 1 44 ? 63.200 -12.524 -19.445 1.00 78.29 41 SER C C 1
ATOM 2657 O O . SER C 1 44 ? 63.428 -12.098 -18.307 1.00 81.84 41 SER C O 1
ATOM 2660 N N . GLU C 1 45 ? 62.347 -11.941 -20.289 1.00 73.80 42 GLU C N 1
ATOM 2661 C CA . GLU C 1 45 ? 61.632 -10.717 -19.948 1.00 67.63 42 GLU C CA 1
ATOM 2662 C C . GLU C 1 45 ? 60.389 -11.066 -19.108 1.00 62.01 42 GLU C C 1
ATOM 2663 O O . GLU C 1 45 ? 59.888 -10.237 -18.349 1.00 58.44 42 GLU C O 1
ATOM 2669 N N . TYR C 1 46 ? 59.933 -12.288 -19.211 1.00 55.26 43 TYR C N 1
ATOM 2670 C CA . TYR C 1 46 ? 58.820 -12.669 -18.387 1.00 55.74 43 TYR C CA 1
ATOM 2671 C C . TYR C 1 46 ? 59.312 -12.928 -16.986 1.00 57.65 43 TYR C C 1
ATOM 2672 O O . TYR C 1 46 ? 58.603 -12.763 -16.009 1.00 50.13 43 TYR C O 1
ATOM 2681 N N . ASN C 1 47 ? 60.562 -13.310 -16.907 1.00 63.10 44 ASN C N 1
ATOM 2682 C CA . ASN C 1 47 ? 61.138 -13.776 -15.679 1.00 57.76 44 ASN C CA 1
ATOM 2683 C C . ASN C 1 47 ? 61.641 -12.747 -14.738 1.00 49.81 44 ASN C C 1
ATOM 2684 O O . ASN C 1 47 ? 62.027 -13.129 -13.660 1.00 45.85 44 ASN C O 1
ATOM 2689 N N . ASP C 1 48 ? 61.655 -11.486 -15.166 1.00 40.37 45 ASP C N 1
ATOM 2690 C CA . ASP C 1 48 ? 62.168 -10.345 -14.432 1.00 28.81 45 ASP C CA 1
ATOM 2691 C C . ASP C 1 48 ? 61.693 -10.385 -13.036 1.00 30.17 45 ASP C C 1
ATOM 2692 O O . ASP C 1 48 ? 60.603 -10.734 -12.797 1.00 33.44 45 ASP C O 1
ATOM 2697 N N . LEU C 1 49 ? 62.554 -10.075 -12.110 1.00 30.28 46 LEU C N 1
ATOM 2698 C CA . LEU C 1 49 ? 62.257 -10.195 -10.726 1.00 29.30 46 LEU C CA 1
ATOM 2699 C C . LEU C 1 49 ? 61.113 -9.350 -10.287 1.00 28.85 46 LEU C C 1
ATOM 2700 O O . LEU C 1 49 ? 60.272 -9.797 -9.576 1.00 25.85 46 LEU C O 1
ATOM 2705 N N . THR C 1 50 ? 61.064 -8.113 -10.703 1.00 33.30 47 THR C N 1
ATOM 2706 C CA . THR C 1 50 ? 59.993 -7.255 -10.186 1.00 31.94 47 THR C CA 1
ATOM 2707 C C . THR C 1 50 ? 58.703 -7.495 -10.945 1.00 29.92 47 THR C C 1
ATOM 2708 O O . THR C 1 50 ? 57.624 -7.240 -10.406 1.00 35.88 47 THR C O 1
ATOM 2712 N N . LYS C 1 51 ? 58.796 -7.972 -12.184 1.00 26.05 48 LYS C N 1
ATOM 2713 C CA . LYS C 1 51 ? 57.588 -8.349 -12.907 1.00 24.69 48 LYS C CA 1
ATOM 2714 C C . LYS C 1 51 ? 56.932 -9.556 -12.244 1.00 29.17 48 LYS C C 1
ATOM 2715 O O . LYS C 1 51 ? 55.718 -9.578 -12.045 1.00 32.97 48 LYS C O 1
ATOM 2721 N N . SER C 1 52 ? 57.760 -10.497 -11.858 1.00 35.91 49 SER C N 1
ATOM 2722 C CA . SER C 1 52 ? 57.322 -11.698 -11.202 1.00 35.51 49 SER C CA 1
ATOM 2723 C C . SER C 1 52 ? 56.674 -11.385 -9.900 1.00 29.77 49 SER C C 1
ATOM 2724 O O . SER C 1 52 ? 55.690 -11.977 -9.576 1.00 37.37 49 SER C O 1
ATOM 2727 N N . LYS C 1 53 ? 57.254 -10.475 -9.139 1.00 29.48 1173 LYS C N 1
ATOM 2728 C CA . LYS C 1 53 ? 56.733 -10.132 -7.830 1.00 29.88 1173 LYS C CA 1
ATOM 2729 C C . LYS C 1 53 ? 55.416 -9.547 -8.018 1.00 29.16 1173 LYS C C 1
ATOM 2730 O O . LYS C 1 53 ? 54.545 -9.727 -7.237 1.00 27.19 1173 LYS C O 1
ATOM 2736 N N . MET C 1 54 ? 55.286 -8.772 -9.053 1.00 31.99 1174 MET C N 1
ATOM 2737 C CA . MET C 1 54 ? 53.993 -8.144 -9.313 1.00 28.82 1174 MET C CA 1
ATOM 2738 C C . MET C 1 54 ? 52.903 -9.119 -9.710 1.00 28.59 1174 MET C C 1
ATOM 2739 O O . MET C 1 54 ? 51.747 -8.938 -9.328 1.00 26.89 1174 MET C O 1
ATOM 2744 N N . ARG C 1 55 ? 53.266 -10.136 -10.486 1.00 29.24 1175 ARG C N 1
ATOM 2745 C CA . ARG C 1 55 ? 52.327 -11.195 -10.814 1.00 25.96 1175 ARG C CA 1
ATOM 2746 C C . ARG C 1 55 ? 51.812 -11.834 -9.533 1.00 27.41 1175 ARG C C 1
ATOM 2747 O O . ARG C 1 55 ? 50.603 -12.009 -9.357 1.00 29.32 1175 ARG C O 1
ATOM 2755 N N . ARG C 1 56 ? 52.730 -12.146 -8.621 1.00 28.93 1176 ARG C N 1
ATOM 2756 C CA . ARG C 1 56 ? 52.358 -12.708 -7.322 1.00 33.65 1176 ARG C CA 1
ATOM 2757 C C . ARG C 1 56 ? 51.453 -11.764 -6.538 1.00 29.31 1176 ARG C C 1
ATOM 2758 O O . ARG C 1 56 ? 50.393 -12.160 -6.054 1.00 28.51 1176 ARG C O 1
ATOM 2766 N N . ASP C 1 57 ? 51.908 -10.518 -6.422 1.00 28.43 1177 ASP C N 1
ATOM 2767 C CA . ASP C 1 57 ? 51.257 -9.485 -5.633 1.00 27.25 1177 ASP C CA 1
ATOM 2768 C C . ASP C 1 57 ? 49.780 -9.358 -5.997 1.00 27.81 1177 ASP C C 1
ATOM 2769 O O . ASP C 1 57 ? 48.910 -9.289 -5.127 1.00 21.93 1177 ASP C O 1
ATOM 2774 N N . LEU C 1 58 ? 49.508 -9.335 -7.294 1.00 24.60 1178 LEU C N 1
ATOM 2775 C CA . LEU C 1 58 ? 48.143 -9.224 -7.758 1.00 25.27 1178 LEU C CA 1
ATOM 2776 C C . LEU C 1 58 ? 47.358 -10.469 -7.386 1.00 29.60 1178 LEU C C 1
ATOM 2777 O O . LEU C 1 58 ? 46.228 -10.379 -6.890 1.00 32.20 1178 LEU C O 1
ATOM 2782 N N . GLU C 1 59 ? 47.969 -11.624 -7.626 1.00 28.82 1179 GLU C N 1
ATOM 2783 C CA . GLU C 1 59 ? 47.369 -12.914 -7.307 1.00 28.02 1179 GLU C CA 1
ATOM 2784 C C . GLU C 1 59 ? 46.966 -13.059 -5.842 1.00 28.82 1179 GLU C C 1
ATOM 2785 O O . GLU C 1 59 ? 45.818 -13.411 -5.549 1.00 30.84 1179 GLU C O 1
ATOM 2791 N N . GLU C 1 60 ? 47.899 -12.788 -4.929 1.00 24.60 1180 GLU C N 1
ATOM 2792 C CA . GLU C 1 60 ? 47.618 -12.866 -3.497 1.00 30.39 1180 GLU C CA 1
ATOM 2793 C C . GLU C 1 60 ? 46.588 -11.827 -3.059 1.00 27.68 1180 GLU C C 1
ATOM 2794 O O . GLU C 1 60 ? 45.725 -12.098 -2.225 1.00 27.52 1180 GLU C O 1
ATOM 2800 N N . ALA C 1 61 ? 46.675 -10.634 -3.626 1.00 28.66 1181 ALA C N 1
ATOM 2801 C CA . ALA C 1 61 ? 45.735 -9.586 -3.290 1.00 24.45 1181 ALA C CA 1
ATOM 2802 C C . ALA C 1 61 ? 44.311 -10.007 -3.657 1.00 25.75 1181 ALA C C 1
ATOM 2803 O O . ALA C 1 61 ? 43.399 -9.872 -2.847 1.00 25.49 1181 ALA C O 1
ATOM 2805 N N . THR C 1 62 ? 44.127 -10.539 -4.863 1.00 25.21 1182 THR C N 1
ATOM 2806 C CA . THR C 1 62 ? 42.798 -10.963 -5.298 1.00 28.88 1182 THR C CA 1
ATOM 2807 C C . THR C 1 62 ? 42.238 -11.998 -4.318 1.00 34.22 1182 THR C C 1
ATOM 2808 O O . THR C 1 62 ? 41.124 -11.821 -3.792 1.00 37.49 1182 THR C O 1
ATOM 2812 N N . LEU C 1 63 ? 43.015 -13.047 -4.036 1.00 28.46 1183 LEU C N 1
ATOM 2813 C CA . LEU C 1 63 ? 42.622 -14.053 -3.036 1.00 29.52 1183 LEU C CA 1
ATOM 2814 C C . LEU C 1 63 ? 42.094 -13.625 -1.647 1.00 34.77 1183 LEU C C 1
ATOM 2815 O O . LEU C 1 63 ? 41.033 -14.082 -1.220 1.00 43.05 1183 LEU C O 1
ATOM 2820 N N . GLN C 1 64 ? 42.800 -12.768 -0.925 1.00 30.09 1184 GLN C N 1
ATOM 2821 C CA . GLN C 1 64 ? 42.283 -12.446 0.389 1.00 37.72 1184 GLN C CA 1
ATOM 2822 C C . GLN C 1 64 ? 41.502 -11.155 0.229 1.00 44.69 1184 GLN C C 1
ATOM 2823 O O . GLN C 1 64 ? 41.131 -10.519 1.228 1.00 50.68 1184 GLN C O 1
ATOM 2829 N N . HIS C 1 65 ? 41.192 -10.766 -1.004 1.00 38.34 1185 HIS C N 1
ATOM 2830 C CA . HIS C 1 65 ? 40.111 -9.814 -1.098 1.00 39.38 1185 HIS C CA 1
ATOM 2831 C C . HIS C 1 65 ? 38.854 -10.661 -1.052 1.00 42.05 1185 HIS C C 1
ATOM 2832 O O . HIS C 1 65 ? 37.932 -10.424 -0.248 1.00 37.24 1185 HIS C O 1
ATOM 2839 N N . GLU C 1 66 ? 38.854 -11.667 -1.920 1.00 36.55 1186 GLU C N 1
ATOM 2840 C CA . GLU C 1 66 ? 37.706 -12.532 -2.084 1.00 38.29 1186 GLU C CA 1
ATOM 2841 C C . GLU C 1 66 ? 37.385 -13.311 -0.799 1.00 42.57 1186 GLU C C 1
ATOM 2842 O O . GLU C 1 66 ? 36.220 -13.598 -0.516 1.00 43.58 1186 GLU C O 1
ATOM 2848 N N . ALA C 1 67 ? 38.403 -13.610 0.001 1.00 43.65 1187 ALA C N 1
ATOM 2849 C CA . ALA C 1 67 ? 38.173 -14.206 1.313 1.00 41.88 1187 ALA C CA 1
ATOM 2850 C C . ALA C 1 67 ? 37.628 -13.166 2.301 1.00 43.35 1187 ALA C C 1
ATOM 2851 O O . ALA C 1 67 ? 36.638 -13.439 2.967 1.00 46.63 1187 ALA C O 1
ATOM 2853 N N . THR C 1 68 ? 38.275 -11.998 2.411 1.00 43.65 1188 THR C N 1
ATOM 2854 C CA . THR C 1 68 ? 37.783 -10.900 3.262 1.00 39.84 1188 THR C CA 1
ATOM 2855 C C . THR C 1 68 ? 36.313 -10.564 2.996 1.00 48.35 1188 THR C C 1
ATOM 2856 O O . THR C 1 68 ? 35.546 -10.302 3.926 1.00 46.20 1188 THR C O 1
ATOM 2860 N N . ALA C 1 69 ? 35.923 -10.574 1.722 1.00 48.06 1189 ALA C N 1
ATOM 2861 C CA . ALA C 1 69 ? 34.545 -10.275 1.354 1.00 41.07 1189 ALA C CA 1
ATOM 2862 C C . ALA C 1 69 ? 33.592 -11.365 1.872 1.00 42.63 1189 ALA C C 1
ATOM 2863 O O . ALA C 1 69 ? 32.606 -11.062 2.556 1.00 39.96 1189 ALA C O 1
ATOM 2865 N N . ALA C 1 70 ? 33.904 -12.624 1.558 1.00 42.01 1190 ALA C N 1
ATOM 2866 C CA . ALA C 1 70 ? 33.117 -13.768 2.011 1.00 40.56 1190 ALA C CA 1
ATOM 2867 C C . ALA C 1 70 ? 33.052 -13.849 3.543 1.00 42.79 1190 ALA C C 1
ATOM 2868 O O . ALA C 1 70 ? 32.103 -14.377 4.116 1.00 48.45 1190 ALA C O 1
ATOM 2870 N N . ALA C 1 71 ? 34.057 -13.299 4.203 1.00 41.00 1191 ALA C N 1
ATOM 2871 C CA . ALA C 1 71 ? 34.081 -13.283 5.651 1.00 42.33 1191 ALA C CA 1
ATOM 2872 C C . ALA C 1 71 ? 33.226 -12.152 6.183 1.00 41.80 1191 ALA C C 1
ATOM 2873 O O . ALA C 1 71 ? 32.850 -12.158 7.348 1.00 48.91 1191 ALA C O 1
ATOM 2875 N N . LEU C 1 72 ? 32.942 -11.166 5.339 1.00 41.40 1192 LEU C N 1
ATOM 2876 C CA . LEU C 1 72 ? 32.117 -10.026 5.753 1.00 45.05 1192 LEU C CA 1
ATOM 2877 C C . LEU C 1 72 ? 30.614 -10.303 5.582 1.00 42.32 1192 LEU C C 1
ATOM 2878 O O . LEU C 1 72 ? 29.787 -9.781 6.320 1.00 41.90 1192 LEU C O 1
ATOM 2883 N N . ARG C 1 73 ? 30.273 -11.116 4.595 1.00 42.62 1193 ARG C N 1
ATOM 2884 C CA . ARG C 1 73 ? 28.883 -11.425 4.313 1.00 42.05 1193 ARG C CA 1
ATOM 2885 C C . ARG C 1 73 ? 28.363 -12.396 5.357 1.00 43.43 1193 ARG C C 1
ATOM 2886 O O . ARG C 1 73 ? 27.353 -12.134 6.009 1.00 43.33 1193 ARG C O 1
ATOM 2894 N N . LYS C 1 74 ? 29.062 -13.520 5.500 1.00 49.27 1194 LYS C N 1
ATOM 2895 C CA . LYS C 1 74 ? 28.749 -14.502 6.526 1.00 51.77 1194 LYS C CA 1
ATOM 2896 C C . LYS C 1 74 ? 28.599 -13.820 7.871 1.00 49.28 1194 LYS C C 1
ATOM 2897 O O . LYS C 1 74 ? 27.613 -14.019 8.571 1.00 48.53 1194 LYS C O 1
ATOM 2903 N N . LYS C 1 75 ? 29.582 -12.997 8.216 1.00 44.40 1195 LYS C N 1
ATOM 2904 C CA . LYS C 1 75 ? 29.531 -12.237 9.448 1.00 44.64 1195 LYS C CA 1
ATOM 2905 C C . LYS C 1 75 ? 28.250 -11.406 9.504 1.00 49.40 1195 LYS C C 1
ATOM 2906 O O . LYS C 1 75 ? 27.638 -11.262 10.569 1.00 54.94 1195 LYS C O 1
ATOM 2912 N N . HIS C 1 76 ? 27.840 -10.871 8.357 1.00 50.37 1196 HIS C N 1
ATOM 2913 C CA . HIS C 1 76 ? 26.665 -9.997 8.295 1.00 49.71 1196 HIS C CA 1
ATOM 2914 C C . HIS C 1 76 ? 25.366 -10.777 8.309 1.00 45.24 1196 HIS C C 1
ATOM 2915 O O . HIS C 1 76 ? 24.403 -10.360 8.941 1.00 41.28 1196 HIS C O 1
ATOM 2922 N N . ALA C 1 77 ? 25.355 -11.895 7.593 1.00 45.40 1197 ALA C N 1
ATOM 2923 C CA . ALA C 1 77 ? 24.191 -12.761 7.519 1.00 42.83 1197 ALA C CA 1
ATOM 2924 C C . ALA C 1 77 ? 23.808 -13.193 8.921 1.00 50.76 1197 ALA C C 1
ATOM 2925 O O . ALA C 1 77 ? 22.656 -13.042 9.334 1.00 49.36 1197 ALA C O 1
ATOM 2927 N N . ASP C 1 78 ? 24.792 -13.711 9.652 1.00 53.40 1198 ASP C N 1
ATOM 2928 C CA . ASP C 1 78 ? 24.579 -14.125 11.033 1.00 49.45 1198 ASP C CA 1
ATOM 2929 C C . ASP C 1 78 ? 24.173 -12.905 11.861 1.00 50.88 1198 ASP C C 1
ATOM 2930 O O . ASP C 1 78 ? 23.231 -12.979 12.654 1.00 54.29 1198 ASP C O 1
ATOM 2935 N N . SER C 1 79 ? 24.872 -11.785 11.673 1.00 46.97 1199 SER C N 1
ATOM 2936 C CA . SER C 1 79 ? 24.521 -10.549 12.367 1.00 47.30 1199 SER C CA 1
ATOM 2937 C C . SER C 1 79 ? 23.048 -10.155 12.195 1.00 54.42 1199 SER C C 1
ATOM 2938 O O . SER C 1 79 ? 22.421 -9.667 13.141 1.00 54.38 1199 SER C O 1
ATOM 2941 N N . VAL C 1 80 ? 22.505 -10.369 10.993 1.00 52.31 1200 VAL C N 1
ATOM 2942 C CA . VAL C 1 80 ? 21.102 -10.049 10.700 1.00 47.46 1200 VAL C CA 1
ATOM 2943 C C . VAL C 1 80 ? 20.155 -11.083 11.340 1.00 50.36 1200 VAL C C 1
ATOM 2944 O O . VAL C 1 80 ? 19.068 -10.734 11.812 1.00 47.32 1200 VAL C O 1
ATOM 2948 N N . ALA C 1 81 ? 20.577 -12.344 11.387 1.00 48.88 1201 ALA C N 1
ATOM 2949 C CA . ALA C 1 81 ? 19.735 -13.374 11.983 1.00 46.79 1201 ALA C CA 1
ATOM 2950 C C . ALA C 1 81 ? 19.582 -13.165 13.504 1.00 48.63 1201 ALA C C 1
ATOM 2951 O O . ALA C 1 81 ? 18.470 -13.164 14.008 1.00 52.91 1201 ALA C O 1
ATOM 2953 N N . GLU C 1 82 ? 20.667 -12.961 14.234 1.00 46.16 1202 GLU C N 1
ATOM 2954 C CA . GLU C 1 82 ? 20.532 -12.847 15.681 1.00 49.89 1202 GLU C CA 1
ATOM 2955 C C . GLU C 1 82 ? 19.922 -11.510 16.052 1.00 50.27 1202 GLU C C 1
ATOM 2956 O O . GLU C 1 82 ? 19.293 -11.373 17.096 1.00 48.27 1202 GLU C O 1
ATOM 2962 N N . LEU C 1 83 ? 20.092 -10.524 15.185 1.00 53.24 1203 LEU C N 1
ATOM 2963 C CA . LEU C 1 83 ? 19.339 -9.283 15.317 1.00 51.43 1203 LEU C CA 1
ATOM 2964 C C . LEU C 1 83 ? 17.902 -9.489 14.836 1.00 50.83 1203 LEU C C 1
ATOM 2965 O O . LEU C 1 83 ? 16.991 -8.722 15.164 1.00 52.06 1203 LEU C O 1
ATOM 2970 N N . GLY C 1 84 ? 17.706 -10.537 14.049 1.00 48.13 1204 GLY C N 1
ATOM 2971 C CA . GLY C 1 84 ? 16.395 -10.833 13.519 1.00 50.93 1204 GLY C CA 1
ATOM 2972 C C . GLY C 1 84 ? 15.438 -11.283 14.600 1.00 49.91 1204 GLY C C 1
ATOM 2973 O O . GLY C 1 84 ? 14.348 -10.737 14.718 1.00 48.61 1204 GLY C O 1
ATOM 2974 N N . GLU C 1 85 ? 15.846 -12.271 15.389 1.00 48.94 1205 GLU C N 1
ATOM 2975 C CA . GLU C 1 85 ? 14.957 -12.824 16.391 1.00 50.11 1205 GLU C CA 1
ATOM 2976 C C . GLU C 1 85 ? 14.790 -11.859 17.559 1.00 51.05 1205 GLU C C 1
ATOM 2977 O O . GLU C 1 85 ? 13.744 -11.859 18.198 1.00 57.83 1205 GLU C O 1
ATOM 2983 N N . GLN C 1 86 ? 15.787 -11.026 17.839 1.00 45.42 1206 GLN C N 1
ATOM 2984 C CA . GLN C 1 86 ? 15.597 -9.995 18.860 1.00 42.55 1206 GLN C CA 1
ATOM 2985 C C . GLN C 1 86 ? 14.454 -9.059 18.502 1.00 47.71 1206 GLN C C 1
ATOM 2986 O O . GLN C 1 86 ? 13.823 -8.488 19.393 1.00 50.31 1206 GLN C O 1
ATOM 2992 N N . ILE C 1 87 ? 14.201 -8.888 17.205 1.00 46.08 1207 ILE C N 1
ATOM 2993 C CA . ILE C 1 87 ? 13.081 -8.077 16.748 1.00 47.67 1207 ILE C CA 1
ATOM 2994 C C . ILE C 1 87 ? 11.744 -8.817 16.852 1.00 52.19 1207 ILE C C 1
ATOM 2995 O O . ILE C 1 87 ? 10.737 -8.249 17.285 1.00 52.55 1207 ILE C O 1
ATOM 3000 N N . ASP C 1 88 ? 11.738 -10.086 16.452 1.00 51.52 1208 ASP C N 1
ATOM 3001 C CA . ASP C 1 88 ? 10.507 -10.863 16.428 1.00 49.33 1208 ASP C CA 1
ATOM 3002 C C . ASP C 1 88 ? 10.073 -11.206 17.834 1.00 54.88 1208 ASP C C 1
ATOM 3003 O O . ASP C 1 88 ? 8.898 -11.464 18.072 1.00 62.55 1208 ASP C O 1
ATOM 3008 N N . ASN C 1 89 ? 11.011 -11.188 18.776 1.00 54.53 1209 ASN C N 1
ATOM 3009 C CA . ASN C 1 89 ? 10.660 -11.445 20.173 1.00 51.58 1209 ASN C CA 1
ATOM 3010 C C . ASN C 1 89 ? 10.166 -10.178 20.847 1.00 47.87 1209 ASN C C 1
ATOM 3011 O O . ASN C 1 89 ? 9.372 -10.226 21.786 1.00 47.16 1209 ASN C O 1
ATOM 3016 N N . LEU C 1 90 ? 10.627 -9.038 20.357 1.00 47.32 1210 LEU C N 1
ATOM 3017 C CA . LEU C 1 90 ? 10.191 -7.781 20.925 1.00 48.57 1210 LEU C CA 1
ATOM 3018 C C . LEU C 1 90 ? 8.788 -7.476 20.448 1.00 47.19 1210 LEU C C 1
ATOM 3019 O O . LEU C 1 90 ? 8.078 -6.689 21.068 1.00 50.59 1210 LEU C O 1
ATOM 3024 N N . GLN C 1 91 ? 8.377 -8.104 19.351 1.00 45.41 1211 GLN C N 1
ATOM 3025 C CA . GLN C 1 91 ? 7.022 -7.890 18.852 1.00 47.54 1211 GLN C CA 1
ATOM 3026 C C . GLN C 1 91 ? 6.049 -8.836 19.565 1.00 45.44 1211 GLN C C 1
ATOM 3027 O O . GLN C 1 91 ? 4.878 -8.520 19.747 1.00 41.21 1211 GLN C O 1
ATOM 3033 N N . ARG C 1 92 ? 6.568 -9.990 19.977 1.00 50.97 1212 ARG C N 1
ATOM 3034 C CA . ARG C 1 92 ? 5.845 -10.942 20.818 1.00 49.80 1212 ARG C CA 1
ATOM 3035 C C . ARG C 1 92 ? 5.603 -10.367 22.209 1.00 43.32 1212 ARG C C 1
ATOM 3036 O O . ARG C 1 92 ? 4.616 -10.707 22.867 1.00 50.03 1212 ARG C O 1
ATOM 3044 N N . VAL C 1 93 ? 6.501 -9.502 22.661 1.00 39.76 1213 VAL C N 1
ATOM 3045 C CA . VAL C 1 93 ? 6.293 -8.837 23.936 1.00 40.92 1213 VAL C CA 1
ATOM 3046 C C . VAL C 1 93 ? 5.360 -7.643 23.754 1.00 38.96 1213 VAL C C 1
ATOM 3047 O O . VAL C 1 93 ? 4.508 -7.385 24.607 1.00 34.73 1213 VAL C O 1
ATOM 3051 N N . LYS C 1 94 ? 5.511 -6.925 22.644 1.00 37.68 1214 LYS C N 1
ATOM 3052 C CA . LYS C 1 94 ? 4.630 -5.800 22.388 1.00 33.01 1214 LYS C CA 1
ATOM 3053 C C . LYS C 1 94 ? 3.189 -6.303 22.464 1.00 38.02 1214 LYS C C 1
ATOM 3054 O O . LYS C 1 94 ? 2.412 -5.817 23.282 1.00 34.96 1214 LYS C O 1
ATOM 3060 N N . GLN C 1 95 ? 2.858 -7.320 21.666 1.00 41.89 1215 GLN C N 1
ATOM 3061 C CA . GLN C 1 95 ? 1.477 -7.789 21.549 1.00 38.98 1215 GLN C CA 1
ATOM 3062 C C . GLN C 1 95 ? 0.970 -8.385 22.859 1.00 36.39 1215 GLN C C 1
ATOM 3063 O O . GLN C 1 95 ? -0.216 -8.261 23.174 1.00 33.31 1215 GLN C O 1
ATOM 3069 N N . LYS C 1 96 ? 1.851 -9.015 23.632 1.00 35.90 1216 LYS C N 1
ATOM 3070 C CA . LYS C 1 96 ? 1.425 -9.557 24.926 1.00 35.13 1216 LYS C CA 1
ATOM 3071 C C . LYS C 1 96 ? 1.081 -8.453 25.940 1.00 34.19 1216 LYS C C 1
ATOM 3072 O O . LYS C 1 96 ? 0.089 -8.544 26.656 1.00 32.94 1216 LYS C O 1
ATOM 3078 N N . LEU C 1 97 ? 1.900 -7.410 25.998 1.00 38.09 1217 LEU C N 1
ATOM 3079 C CA . LEU C 1 97 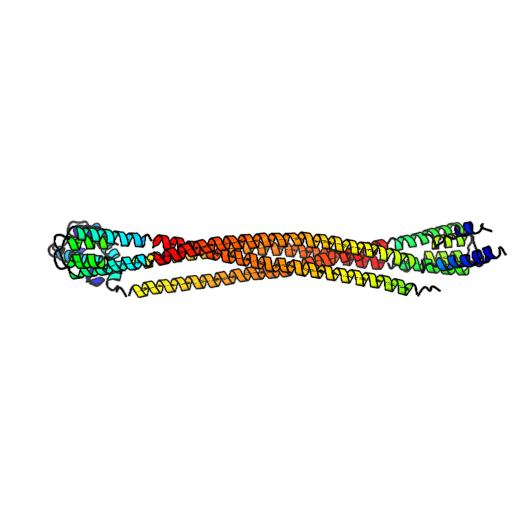? 1.577 -6.252 26.823 1.00 31.90 1217 LEU C CA 1
ATOM 3080 C C . LEU C 1 97 ? 0.326 -5.583 26.281 1.00 30.95 1217 LEU C C 1
ATOM 3081 O O . LEU C 1 97 ? -0.551 -5.204 27.052 1.00 38.35 1217 LEU C O 1
ATOM 3086 N N . GLU C 1 98 ? 0.209 -5.466 24.962 1.00 34.50 1218 GLU C N 1
ATOM 3087 C CA . GLU C 1 98 ? -0.928 -4.743 24.392 1.00 38.03 1218 GLU C CA 1
ATOM 3088 C C . GLU C 1 98 ? -2.252 -5.385 24.823 1.00 35.48 1218 GLU C C 1
ATOM 3089 O O . GLU C 1 98 ? -3.250 -4.692 25.038 1.00 32.16 1218 GLU C O 1
ATOM 3095 N N . LYS C 1 99 ? -2.251 -6.701 24.998 1.00 32.89 1219 LYS C N 1
ATOM 3096 C CA . LYS C 1 99 ? -3.470 -7.372 25.415 1.00 34.72 1219 LYS C CA 1
ATOM 3097 C C . LYS C 1 99 ? -3.721 -7.234 26.917 1.00 34.68 1219 LYS C C 1
ATOM 3098 O O . LYS C 1 99 ? -4.819 -6.898 27.333 1.00 36.52 1219 LYS C O 1
ATOM 3104 N N . GLU C 1 100 ? -2.703 -7.504 27.722 1.00 33.69 1220 GLU C N 1
ATOM 3105 C CA . GLU C 1 100 ? -2.830 -7.394 29.169 1.00 32.28 1220 GLU C CA 1
ATOM 3106 C C . GLU C 1 100 ? -3.239 -5.994 29.550 1.00 32.81 1220 GLU C C 1
ATOM 3107 O O . GLU C 1 100 ? -4.093 -5.808 30.422 1.00 30.35 1220 GLU C O 1
ATOM 3113 N N . LYS C 1 101 ? -2.612 -5.017 28.894 1.00 32.90 1221 LYS C N 1
ATOM 3114 C CA . LYS C 1 101 ? -2.977 -3.615 29.068 1.00 33.44 1221 LYS C CA 1
ATOM 3115 C C . LYS C 1 101 ? -4.487 -3.462 28.921 1.00 32.65 1221 LYS C C 1
ATOM 3116 O O . LYS C 1 101 ? -5.150 -2.859 29.774 1.00 36.66 1221 LYS C O 1
ATOM 3122 N N . SER C 1 102 ? -5.024 -4.048 27.856 1.00 30.28 1222 SER C N 1
ATOM 3123 C CA . SER C 1 102 ? -6.446 -3.988 27.569 1.00 29.18 1222 SER C CA 1
ATOM 3124 C C . SER C 1 102 ? -7.317 -4.829 28.509 1.00 33.96 1222 SER C C 1
ATOM 3125 O O . SER C 1 102 ? -8.475 -4.489 28.721 1.00 39.00 1222 SER C O 1
ATOM 3128 N N . GLU C 1 103 ? -6.792 -5.912 29.074 1.00 31.57 1223 GLU C N 1
ATOM 3129 C CA . GLU C 1 103 ? -7.565 -6.648 30.074 1.00 31.75 1223 GLU C CA 1
ATOM 3130 C C . GLU C 1 103 ? -7.715 -5.808 31.357 1.00 33.41 1223 GLU C C 1
ATOM 3131 O O . GLU C 1 103 ? -8.766 -5.788 31.996 1.00 33.41 1223 GLU C O 1
ATOM 3137 N N . PHE C 1 104 ? -6.659 -5.100 31.722 1.00 33.95 1224 PHE C N 1
ATOM 3138 C CA . PHE C 1 104 ? -6.743 -4.196 32.838 1.00 25.96 1224 PHE C CA 1
ATOM 3139 C C . PHE C 1 104 ? -7.674 -3.053 32.474 1.00 28.29 1224 PHE C C 1
ATOM 3140 O O . PHE C 1 104 ? -8.399 -2.565 33.343 1.00 30.37 1224 PHE C O 1
ATOM 3148 N N . LYS C 1 105 ? -7.700 -2.620 31.211 1.00 27.31 1225 LYS C N 1
ATOM 3149 C CA . LYS C 1 105 ? -8.527 -1.431 30.935 1.00 31.79 1225 LYS C CA 1
ATOM 3150 C C . LYS C 1 105 ? -10.010 -1.721 30.953 1.00 28.16 1225 LYS C C 1
ATOM 3151 O O . LYS C 1 105 ? -10.788 -0.877 31.391 1.00 29.91 1225 LYS C O 1
ATOM 3157 N N . LEU C 1 106 ? -10.393 -2.898 30.456 1.00 32.58 1226 LEU C N 1
ATOM 3158 C CA . LEU C 1 106 ? -11.793 -3.341 30.462 1.00 31.57 1226 LEU C CA 1
ATOM 3159 C C . LEU C 1 106 ? -12.294 -3.530 31.882 1.00 28.91 1226 LEU C C 1
ATOM 3160 O O . LEU C 1 106 ? -13.381 -3.066 32.221 1.00 31.04 1226 LEU C O 1
ATOM 3165 N N . GLU C 1 107 ? -11.500 -4.192 32.718 1.00 25.89 1227 GLU C N 1
ATOM 3166 C CA . GLU C 1 107 ? -11.938 -4.435 34.075 1.00 30.58 1227 GLU C CA 1
ATOM 3167 C C . GLU C 1 107 ? -12.012 -3.144 34.857 1.00 29.49 1227 GLU C C 1
ATOM 3168 O O . GLU C 1 107 ? -12.932 -2.975 35.649 1.00 30.66 1227 GLU C O 1
ATOM 3174 N N . LEU C 1 108 ? -11.076 -2.229 34.603 1.00 29.20 1228 LEU C N 1
ATOM 3175 C CA . LEU C 1 108 ? -11.075 -0.910 35.228 1.00 27.41 1228 LEU C CA 1
ATOM 3176 C C . LEU C 1 108 ? -12.315 -0.100 34.860 1.00 31.68 1228 LEU C C 1
ATOM 3177 O O . LEU C 1 108 ? -12.958 0.500 35.733 1.00 32.24 1228 LEU C O 1
ATOM 3182 N N . ASP C 1 109 ? -12.631 -0.073 33.564 1.00 30.53 1229 ASP C N 1
ATOM 3183 C CA . ASP C 1 109 ? -13.788 0.655 33.058 1.00 29.87 1229 ASP C CA 1
ATOM 3184 C C . ASP C 1 109 ? -15.101 0.098 33.621 1.00 30.90 1229 ASP C C 1
ATOM 3185 O O . ASP C 1 109 ? -15.986 0.860 34.033 1.00 25.44 1229 ASP C O 1
ATOM 3190 N N . ASP C 1 110 ? -15.224 -1.232 33.632 1.00 29.05 1230 ASP C N 1
ATOM 3191 C CA . ASP C 1 110 ? -16.442 -1.876 34.108 1.00 33.12 1230 ASP C CA 1
ATOM 3192 C C . ASP C 1 110 ? -16.665 -1.578 35.588 1.00 34.74 1230 ASP C C 1
ATOM 3193 O O . ASP C 1 110 ? -17.785 -1.309 36.015 1.00 34.71 1230 ASP C O 1
ATOM 3198 N N . VAL C 1 111 ? -15.589 -1.629 36.363 1.00 34.22 1231 VAL C N 1
ATOM 3199 C CA . VAL C 1 111 ? -15.657 -1.365 37.795 1.00 35.59 1231 VAL C CA 1
ATOM 3200 C C . VAL C 1 111 ? -15.973 0.106 38.083 1.00 33.15 1231 VAL C C 1
ATOM 3201 O O . VAL C 1 111 ? -16.861 0.402 38.879 1.00 36.00 1231 VAL C O 1
ATOM 3205 N N . THR C 1 112 ? -15.246 1.016 37.439 1.00 30.53 1232 THR C N 1
ATOM 3206 C CA . THR C 1 112 ? -15.515 2.448 37.546 1.00 27.57 1232 THR C CA 1
ATOM 3207 C C . THR C 1 112 ? -16.957 2.790 37.225 1.00 34.53 1232 THR C C 1
ATOM 3208 O O . THR C 1 112 ? -17.616 3.530 37.949 1.00 37.60 1232 THR C O 1
ATOM 3212 N N . SER C 1 113 ? -17.444 2.260 36.113 1.00 34.45 1233 SER C N 1
ATOM 3213 C CA . SER C 1 113 ? -18.767 2.622 35.637 1.00 33.83 1233 SER C CA 1
ATOM 3214 C C . SER C 1 113 ? -19.816 2.009 36.558 1.00 35.08 1233 SER C C 1
ATOM 3215 O O . SER C 1 113 ? -20.927 2.522 36.718 1.00 38.65 1233 SER C O 1
ATOM 3218 N N . ASN C 1 114 ? -19.437 0.904 37.177 1.00 36.54 1234 ASN C N 1
ATOM 3219 C CA . ASN C 1 114 ? -20.264 0.250 38.173 1.00 38.24 1234 ASN C CA 1
ATOM 3220 C C . ASN C 1 114 ? -20.297 1.042 39.497 1.00 40.37 1234 ASN C C 1
ATOM 3221 O O . ASN C 1 114 ? -21.348 1.179 40.116 1.00 40.36 1234 ASN C O 1
ATOM 3226 N N . MET C 1 115 ? -19.153 1.583 39.922 1.00 38.20 1235 MET C N 1
ATOM 3227 C CA . MET C 1 115 ? -19.110 2.389 41.137 1.00 32.81 1235 MET C CA 1
ATOM 3228 C C . MET C 1 115 ? -19.835 3.712 40.963 1.00 34.02 1235 MET C C 1
ATOM 3229 O O . MET C 1 115 ? -20.351 4.266 41.924 1.00 35.91 1235 MET C O 1
ATOM 3234 N N . GLU C 1 116 ? -19.880 4.233 39.745 1.00 35.21 1236 GLU C N 1
ATOM 3235 C CA . GLU C 1 116 ? -20.419 5.568 39.564 1.00 32.48 1236 GLU C CA 1
ATOM 3236 C C . GLU C 1 116 ? -21.916 5.515 39.734 1.00 31.09 1236 GLU C C 1
ATOM 3237 O O . GLU C 1 116 ? -22.546 6.531 40.056 1.00 32.60 1236 GLU C O 1
ATOM 3243 N N . GLN C 1 117 ? -22.480 4.318 39.573 1.00 32.30 1237 GLN C N 1
ATOM 3244 C CA . GLN C 1 117 ? -23.913 4.109 39.802 1.00 33.74 1237 GLN C CA 1
ATOM 3245 C C . GLN C 1 117 ? -24.225 3.796 41.266 1.00 33.05 1237 GLN C C 1
ATOM 3246 O O . GLN C 1 117 ? -25.202 4.321 41.813 1.00 32.11 1237 GLN C O 1
ATOM 3252 N N . ILE C 1 118 ? -23.482 2.909 41.870 1.00 31.18 1238 ILE C N 1
ATOM 3253 C CA . ILE C 1 118 ? -23.644 2.622 43.272 1.00 33.72 1238 ILE C CA 1
ATOM 3254 C C . ILE C 1 118 ? -23.534 3.867 44.119 1.00 28.26 1238 ILE C C 1
ATOM 3255 O O . ILE C 1 118 ? -24.093 3.923 45.170 1.00 32.35 1238 ILE C O 1
ATOM 3260 N N . GLU C 1 119 ? -22.801 4.866 43.661 1.00 26.35 211 GLU C N 1
ATOM 3261 C CA . GLU C 1 119 ? -22.686 6.127 44.350 1.00 27.50 211 GLU C CA 1
ATOM 3262 C C . GLU C 1 119 ? -23.958 6.878 44.243 1.00 28.55 211 GLU C C 1
ATOM 3263 O O . GLU C 1 119 ? -24.567 7.198 45.207 1.00 25.51 211 GLU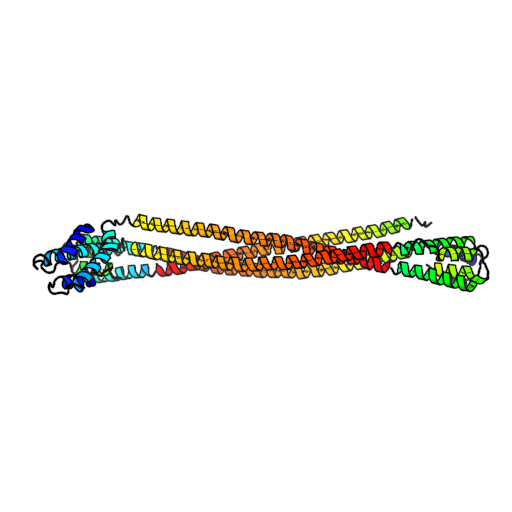 C O 1
ATOM 3269 N N . LYS C 1 120 ? -24.360 7.175 43.036 1.00 28.46 212 LYS C N 1
ATOM 3270 C CA . LYS C 1 120 ? -25.623 7.849 42.796 1.00 23.64 212 LYS C CA 1
ATOM 3271 C C . LYS C 1 120 ? -26.738 7.285 43.654 1.00 24.21 212 LYS C C 1
ATOM 3272 O O . LYS C 1 120 ? -27.536 8.038 44.205 1.00 28.26 212 LYS C O 1
ATOM 3278 N N . GLU C 1 121 ? -26.801 5.965 43.747 1.00 22.97 213 GLU C N 1
ATOM 3279 C CA . GLU C 1 121 ? -27.793 5.322 44.569 1.00 23.70 213 GLU C CA 1
ATOM 3280 C C . GLU C 1 121 ? -27.611 5.704 46.026 1.00 28.09 213 GLU C C 1
ATOM 3281 O O . GLU C 1 121 ? -28.573 6.020 46.730 1.00 28.00 213 GLU C O 1
ATOM 3287 N N . ARG C 1 122 ? -26.368 5.640 46.487 1.00 28.67 214 ARG C N 1
ATOM 3288 C CA . ARG C 1 122 ? -26.098 5.863 47.891 1.00 30.53 214 ARG C CA 1
ATOM 3289 C C . ARG C 1 122 ? -26.530 7.244 48.320 1.00 29.12 214 ARG C C 1
ATOM 3290 O O . ARG C 1 122 ? -27.182 7.417 49.358 1.00 31.44 214 ARG C O 1
ATOM 3298 N N . ASP C 1 123 ? -26.173 8.221 47.498 1.00 28.10 215 ASP C N 1
ATOM 3299 C CA . ASP C 1 123 ? -26.478 9.611 47.771 1.00 25.44 215 ASP C CA 1
ATOM 3300 C C . ASP C 1 123 ? -27.959 9.826 47.710 1.00 25.42 215 ASP C C 1
ATOM 3301 O O . ASP C 1 123 ? -28.530 10.509 48.559 1.00 27.56 215 ASP C O 1
ATOM 3306 N N . PHE C 1 124 ? -28.588 9.190 46.738 1.00 25.66 216 PHE C N 1
ATOM 3307 C CA . PHE C 1 124 ? -30.031 9.252 46.607 1.00 24.44 216 PHE C CA 1
ATOM 3308 C C . PHE C 1 124 ? -30.633 8.751 47.900 1.00 26.36 216 PHE C C 1
ATOM 3309 O O . PHE C 1 124 ? -31.465 9.430 48.507 1.00 26.18 216 PHE C O 1
ATOM 3317 N N . TYR C 1 125 ? -30.177 7.574 48.336 1.00 30.69 217 TYR C N 1
ATOM 3318 C CA . TYR C 1 125 ? -30.746 6.903 49.511 1.00 28.76 217 TYR C CA 1
ATOM 3319 C C . TYR C 1 125 ? -30.442 7.678 50.772 1.00 25.24 217 TYR C C 1
ATOM 3320 O O . TYR C 1 125 ? -31.294 7.767 51.676 1.00 20.60 217 TYR C O 1
ATOM 3329 N N . PHE C 1 126 ? -29.243 8.255 50.825 1.00 20.57 218 PHE C N 1
ATOM 3330 C CA . PHE C 1 126 ? -28.928 9.147 51.940 1.00 24.51 218 PHE C CA 1
ATOM 3331 C C . PHE C 1 126 ? -29.892 10.330 51.925 1.00 25.54 218 PHE C C 1
ATOM 3332 O O . PHE C 1 126 ? -30.394 10.748 52.962 1.00 26.95 218 PHE C O 1
ATOM 3340 N N . GLY C 1 127 ? -30.169 10.847 50.731 1.00 28.34 219 GLY C N 1
ATOM 3341 C CA . GLY C 1 127 ? -31.142 11.905 50.566 1.00 22.44 219 GLY C CA 1
ATOM 3342 C C . GLY C 1 127 ? -32.480 11.638 51.225 1.00 23.80 219 GLY C C 1
ATOM 3343 O O . GLY C 1 127 ? -33.030 12.519 51.881 1.00 27.98 219 GLY C O 1
ATOM 3344 N N . LYS C 1 128 ? -33.016 10.432 51.065 1.00 25.14 220 LYS C N 1
ATOM 3345 C CA . LYS C 1 128 ? -34.323 10.104 51.660 1.00 28.62 220 LYS C CA 1
ATOM 3346 C C . LYS C 1 128 ? -34.256 10.095 53.199 1.00 26.10 220 LYS C C 1
ATOM 3347 O O . LYS C 1 128 ? -35.173 10.550 53.877 1.00 27.01 220 LYS C O 1
ATOM 3353 N N . LEU C 1 129 ? -33.158 9.572 53.736 1.00 27.53 221 LEU C N 1
ATOM 3354 C CA . LEU C 1 129 ? -32.943 9.514 55.177 1.00 23.89 221 LEU C CA 1
ATOM 3355 C C . LEU C 1 129 ? -32.916 10.913 55.771 1.00 23.30 221 LEU C C 1
ATOM 3356 O O . LEU C 1 129 ? -33.511 11.140 56.817 1.00 23.97 221 LEU C O 1
ATOM 3361 N N . ARG C 1 130 ? -32.228 11.846 55.115 1.00 23.75 222 ARG C N 1
ATOM 3362 C CA . ARG C 1 130 ? -32.121 13.208 55.641 1.00 23.92 222 ARG C CA 1
ATOM 3363 C C . ARG C 1 130 ? -33.469 13.872 55.704 1.00 29.51 222 ARG C C 1
ATOM 3364 O O . ARG C 1 130 ? -33.733 14.598 56.657 1.00 34.36 222 ARG C O 1
ATOM 3372 N N . ASN C 1 131 ? -34.311 13.626 54.698 1.00 25.02 223 ASN C N 1
ATOM 3373 C CA . ASN C 1 131 ? -35.641 14.224 54.631 1.00 29.37 223 ASN C CA 1
ATOM 3374 C C . ASN C 1 131 ? -36.518 13.687 55.716 1.00 33.99 223 ASN C C 1
ATOM 3375 O O . ASN C 1 131 ? -37.236 14.447 56.376 1.00 40.94 223 ASN C O 1
ATOM 3380 N N . ILE C 1 132 ? -36.509 12.364 55.863 1.00 28.89 224 ILE C N 1
ATOM 3381 C CA . ILE C 1 132 ? -37.297 11.731 56.911 1.00 32.87 224 ILE C CA 1
ATOM 3382 C C . ILE C 1 132 ? -36.840 12.191 58.294 1.00 32.63 224 ILE C C 1
ATOM 3383 O O . ILE C 1 132 ? -37.664 12.487 59.142 1.00 34.04 224 ILE C O 1
ATOM 3388 N N . GLU C 1 133 ? -35.531 12.262 58.504 1.00 27.25 225 GLU C N 1
ATOM 3389 C CA . GLU C 1 133 ? -34.981 12.776 59.756 1.00 31.45 225 GLU C CA 1
ATOM 3390 C C . GLU C 1 133 ? -35.570 14.133 60.069 1.00 34.86 225 GLU C C 1
ATOM 3391 O O . GLU C 1 133 ? -35.898 14.433 61.218 1.00 35.59 225 GLU C O 1
ATOM 3397 N N . LEU C 1 134 ? -35.716 14.934 59.022 1.00 30.63 226 LEU C N 1
ATOM 3398 C CA . LEU C 1 134 ? -36.220 16.289 59.142 1.00 34.66 226 LEU C CA 1
ATOM 3399 C C . LEU C 1 134 ? -37.664 16.292 59.622 1.00 42.66 226 LEU C C 1
ATOM 3400 O O . LEU C 1 134 ? -38.075 17.140 60.424 1.00 42.20 226 LEU C O 1
ATOM 3405 N N . ILE C 1 135 ? -38.422 15.324 59.116 1.00 41.16 227 ILE C N 1
ATOM 3406 C CA . ILE C 1 135 ? -39.830 15.174 59.452 1.00 41.56 227 ILE C CA 1
ATOM 3407 C C . ILE C 1 135 ? -39.984 14.770 60.917 1.00 42.04 227 ILE C C 1
ATOM 3408 O O . ILE C 1 135 ? -40.912 15.195 61.593 1.00 48.36 227 ILE C O 1
ATOM 3413 N N . CYS C 1 136 ? -39.049 13.965 61.404 1.00 36.87 228 CYS C N 1
ATOM 3414 C CA . CYS C 1 136 ? -39.096 13.487 62.769 1.00 36.23 228 CYS C CA 1
ATOM 3415 C C . CYS C 1 136 ? -38.726 14.602 63.709 1.00 43.40 228 CYS C C 1
ATOM 3416 O O . CYS C 1 136 ? -39.235 14.685 64.819 1.00 50.12 228 CYS C O 1
ATOM 3419 N N . GLN C 1 137 ? -37.805 15.445 63.269 1.00 45.02 229 GLN C N 1
ATOM 3420 C CA . GLN C 1 137 ? -37.463 16.627 64.035 1.00 50.50 229 GLN C CA 1
ATOM 3421 C C . GLN C 1 137 ? -38.688 17.550 64.092 1.00 52.90 229 GLN C C 1
ATOM 3422 O O . GLN C 1 137 ? -38.946 18.189 65.115 1.00 60.02 229 GLN C O 1
ATOM 3428 N N . GLU C 1 138 ? -39.476 17.576 63.023 1.00 43.96 230 GLU C N 1
ATOM 3429 C CA . GLU C 1 138 ? -40.630 18.455 62.988 1.00 44.47 230 GLU C CA 1
ATOM 3430 C C . GLU C 1 138 ? -41.712 18.054 63.991 1.00 51.42 230 GLU C C 1
ATOM 3431 O O . GLU C 1 138 ? -42.461 18.903 64.469 1.00 60.68 230 GLU C O 1
ATOM 3437 N N . ASN C 1 139 ? -41.770 16.774 64.339 1.00 48.86 231 ASN C N 1
ATOM 3438 C CA . ASN C 1 139 ? -42.836 16.280 65.204 1.00 48.91 231 ASN C CA 1
ATOM 3439 C C . ASN C 1 139 ? -42.323 15.731 66.527 1.00 58.07 231 ASN C C 1
ATOM 3440 O O . ASN C 1 139 ? -42.963 14.870 67.137 1.00 52.87 231 ASN C O 1
ATOM 3445 N N . GLU C 1 140 ? -41.173 16.239 66.976 1.00 60.53 232 GLU C N 1
ATOM 3446 C CA . GLU C 1 140 ? -40.485 15.652 68.125 1.00 67.60 232 GLU C CA 1
ATOM 3447 C C . GLU C 1 140 ? -41.190 15.975 69.441 1.00 77.11 232 GLU C C 1
ATOM 3448 O O . GLU C 1 140 ? -41.245 15.127 70.340 1.00 81.61 232 GLU C O 1
ATOM 3454 N N . GLY C 1 141 ? -41.737 17.173 69.558 1.00 69.77 233 GLY C N 1
ATOM 3455 C CA . GLY C 1 141 ? -42.400 17.559 70.781 1.00 74.05 233 GLY C CA 1
ATOM 3456 C C . GLY C 1 141 ? -43.749 16.916 71.021 1.00 83.11 233 GLY C C 1
ATOM 3457 O O . GLY C 1 141 ? -44.494 17.335 71.886 1.00 86.14 233 GLY C O 1
ATOM 3458 N N . GLU C 1 142 ? -44.080 15.903 70.249 1.00 86.46 234 GLU C N 1
ATOM 3459 C CA . GLU C 1 142 ? -45.362 15.248 70.398 1.00 84.45 234 GLU C CA 1
ATOM 3460 C C . GLU C 1 142 ? -45.084 13.786 70.589 1.00 83.85 234 GLU C C 1
ATOM 3461 O O . GLU C 1 142 ? -44.334 13.209 69.832 1.00 90.56 234 GLU C O 1
ATOM 3467 N N . ASN C 1 143 ? -45.657 13.182 71.612 1.00 83.42 235 ASN C N 1
ATOM 3468 C CA . ASN C 1 143 ? -45.403 11.773 71.860 1.00 83.79 235 ASN C CA 1
ATOM 3469 C C . ASN C 1 143 ? -45.618 10.955 70.592 1.00 80.65 235 ASN C C 1
ATOM 3470 O O . ASN C 1 143 ? -46.709 10.984 70.041 1.00 72.44 235 ASN C O 1
ATOM 3475 N N . ASP C 1 144 ? -44.616 10.223 70.134 1.00 75.36 236 ASP C N 1
ATOM 3476 C CA . ASP C 1 144 ? -44.897 9.166 69.214 1.00 61.23 236 ASP C CA 1
ATOM 3477 C C . ASP C 1 144 ? -43.874 8.114 69.368 1.00 54.86 236 ASP C C 1
ATOM 3478 O O . ASP C 1 144 ? -42.715 8.281 69.074 1.00 50.85 236 ASP C O 1
ATOM 3483 N N . PRO C 1 145 ? -44.413 6.970 69.946 1.00 56.94 237 PRO C N 1
ATOM 3484 C CA . PRO C 1 145 ? -43.462 5.874 70.034 1.00 60.84 237 PRO C CA 1
ATOM 3485 C C . PRO C 1 145 ? -43.296 5.207 68.686 1.00 56.01 237 PRO C C 1
ATOM 3486 O O . PRO C 1 145 ? -42.647 4.193 68.578 1.00 51.94 237 PRO C O 1
ATOM 3490 N N . VAL C 1 146 ? -43.900 5.786 67.663 1.00 51.81 238 VAL C N 1
ATOM 3491 C CA . VAL C 1 146 ? -43.719 5.301 66.296 1.00 48.11 238 VAL C CA 1
ATOM 3492 C C . VAL C 1 146 ? -42.657 6.142 65.615 1.00 43.29 238 VAL C C 1
ATOM 3493 O O . VAL C 1 146 ? -41.689 5.613 65.060 1.00 40.09 238 VAL C O 1
ATOM 3497 N N . LEU C 1 147 ? -42.822 7.455 65.679 1.00 41.77 239 LEU C N 1
ATOM 3498 C CA . LEU C 1 147 ? -41.818 8.347 65.128 1.00 37.75 239 LEU C CA 1
ATOM 3499 C C . LEU C 1 147 ? -40.492 8.070 65.803 1.00 39.25 239 LEU C C 1
ATOM 3500 O O . LEU C 1 147 ? -39.450 8.120 65.155 1.00 39.51 239 LEU C O 1
ATOM 3505 N N . GLN C 1 148 ? -40.538 7.722 67.091 1.00 44.87 240 GLN C N 1
ATOM 3506 C CA . GLN C 1 148 ? -39.331 7.362 67.837 1.00 37.91 240 GLN C CA 1
ATOM 3507 C C . GLN C 1 148 ? -38.651 6.080 67.321 1.00 40.01 240 GLN C C 1
ATOM 3508 O O . GLN C 1 148 ? -37.420 6.009 67.275 1.00 40.77 240 GLN C O 1
ATOM 3514 N N . ARG C 1 149 ? -39.432 5.068 66.934 1.00 40.24 241 ARG C N 1
ATOM 3515 C CA . ARG C 1 149 ? -38.843 3.845 66.370 1.00 40.74 241 ARG C CA 1
ATOM 3516 C C . ARG C 1 149 ? -38.063 4.162 65.100 1.00 41.07 241 ARG C C 1
ATOM 3517 O O . ARG C 1 149 ? -36.968 3.636 64.868 1.00 34.80 241 ARG C O 1
ATOM 3525 N N . ILE C 1 150 ? -38.639 5.043 64.291 1.00 33.69 242 ILE C N 1
ATOM 3526 C CA . ILE C 1 150 ? -38.020 5.438 63.055 1.00 34.67 242 ILE C CA 1
ATOM 3527 C C . ILE C 1 150 ? -36.693 6.140 63.331 1.00 36.43 242 ILE C C 1
ATOM 3528 O O . ILE C 1 150 ? -35.688 5.917 62.639 1.00 35.47 242 ILE C O 1
ATOM 3533 N N . VAL C 1 151 ? -36.673 6.958 64.370 1.00 34.67 243 VAL C N 1
ATOM 3534 C CA . VAL C 1 151 ? -35.448 7.676 64.719 1.00 37.23 243 VAL C CA 1
ATOM 3535 C C . VAL C 1 151 ? -34.340 6.713 65.150 1.00 34.03 243 VAL C C 1
ATOM 3536 O O . VAL C 1 151 ? -33.166 6.863 64.774 1.00 29.83 243 VAL C O 1
ATOM 3540 N N . ASP C 1 152 ? -34.727 5.702 65.915 1.00 32.57 244 ASP C N 1
ATOM 3541 C CA . ASP C 1 152 ? -33.748 4.744 66.384 1.00 37.26 244 ASP C CA 1
ATOM 3542 C C . ASP C 1 152 ? -33.186 4.010 65.148 1.00 35.90 244 ASP C C 1
ATOM 3543 O O . ASP C 1 152 ? -31.980 3.745 65.060 1.00 34.18 244 ASP C O 1
ATOM 3548 N N . ILE C 1 153 ? -34.035 3.741 64.164 1.00 31.55 245 ILE C N 1
ATOM 3549 C CA . ILE C 1 153 ? -33.545 3.167 62.919 1.00 31.35 245 ILE C CA 1
ATOM 3550 C C . ILE C 1 153 ? -32.577 4.113 62.196 1.00 35.98 245 ILE C C 1
ATOM 3551 O O . ILE C 1 153 ? -31.542 3.671 61.680 1.00 34.83 245 ILE C O 1
ATOM 3556 N N . LEU C 1 154 ? -32.891 5.408 62.164 1.00 32.99 246 LEU C N 1
ATOM 3557 C CA . LEU C 1 154 ? -31.991 6.348 61.507 1.00 30.55 246 LEU C CA 1
ATOM 3558 C C . LEU C 1 154 ? -30.604 6.279 62.169 1.00 37.11 246 LEU C C 1
ATOM 3559 O O . LEU C 1 154 ? -29.573 6.198 61.481 1.00 35.73 246 LEU C O 1
ATOM 3564 N N . TYR C 1 155 ? -30.588 6.247 63.502 1.00 37.30 247 TYR C N 1
ATOM 3565 C CA . TYR C 1 155 ? -29.344 6.380 64.263 1.00 30.79 247 TYR C CA 1
ATOM 3566 C C . TYR C 1 155 ? -28.693 5.071 64.665 1.00 35.18 247 TYR C C 1
ATOM 3567 O O . TYR C 1 155 ? -27.922 5.048 65.614 1.00 49.07 247 TYR C O 1
ATOM 3576 N N . ALA C 1 156 ? -29.003 3.977 63.975 1.00 40.31 248 ALA C N 1
ATOM 3577 C CA . ALA C 1 156 ? -28.371 2.694 64.292 1.00 39.36 248 ALA C CA 1
ATOM 3578 C C . ALA C 1 156 ? -27.005 2.626 63.607 1.00 50.45 248 ALA C C 1
ATOM 3579 O O . ALA C 1 156 ? -26.732 3.416 62.697 1.00 47.78 248 ALA C O 1
ATOM 3581 N N . THR C 1 157 ? -26.149 1.703 64.050 1.00 53.99 249 THR C N 1
ATOM 3582 C CA . THR C 1 157 ? -24.790 1.579 63.517 1.00 46.03 249 THR C CA 1
ATOM 3583 C C . THR C 1 157 ? -24.588 0.246 62.797 1.00 48.21 249 THR C C 1
ATOM 3584 O O . THR C 1 157 ? -23.535 0.001 62.203 1.00 51.35 249 THR C O 1
ATOM 3588 N N . PRO D 1 5 ? 52.026 -18.187 -19.806 1.00 66.04 2 PRO D N 1
ATOM 3589 C CA . PRO D 1 5 ? 52.975 -19.150 -19.277 1.00 67.59 2 PRO D CA 1
ATOM 3590 C C . PRO D 1 5 ? 53.015 -20.362 -20.165 1.00 72.99 2 PRO D C 1
ATOM 3591 O O . PRO D 1 5 ? 51.962 -20.893 -20.445 1.00 70.06 2 PRO D O 1
ATOM 3595 N N . LEU D 1 6 ? 54.183 -20.805 -20.600 1.00 71.14 3 LEU D N 1
ATOM 3596 C CA . LEU D 1 6 ? 54.235 -22.010 -21.391 1.00 66.32 3 LEU D CA 1
ATOM 3597 C C . LEU D 1 6 ? 55.516 -22.790 -21.152 1.00 71.17 3 LEU D C 1
ATOM 3598 O O . LEU D 1 6 ? 55.941 -23.575 -21.957 1.00 71.73 3 LEU D O 1
ATOM 3603 N N . LYS D 1 7 ? 56.158 -22.553 -20.036 1.00 73.93 4 LYS D N 1
ATOM 3604 C CA . LYS D 1 7 ? 57.217 -23.443 -19.561 1.00 81.59 4 LYS D CA 1
ATOM 3605 C C . LYS D 1 7 ? 58.361 -23.589 -20.511 1.00 80.81 4 LYS D C 1
ATOM 3606 O O . LYS D 1 7 ? 58.211 -24.236 -21.515 1.00 85.40 4 LYS D O 1
ATOM 3612 N N . PRO D 1 8 ? 59.575 -23.007 -20.120 1.00 84.30 5 PRO D N 1
ATOM 3613 C CA . PRO D 1 8 ? 60.612 -23.064 -21.154 1.00 78.60 5 PRO D CA 1
ATOM 3614 C C . PRO D 1 8 ? 61.223 -24.422 -21.305 1.00 86.95 5 PRO D C 1
ATOM 3615 O O . PRO D 1 8 ? 62.433 -24.579 -21.350 1.00 92.80 5 PRO D O 1
ATOM 3619 N N . GLU D 1 9 ? 60.371 -25.420 -21.406 1.00 92.20 6 GLU D N 1
ATOM 3620 C CA . GLU D 1 9 ? 60.779 -26.679 -21.963 1.00 99.29 6 GLU D CA 1
ATOM 3621 C C . GLU D 1 9 ? 59.610 -27.204 -22.709 1.00 93.97 6 GLU D C 1
ATOM 3622 O O . GLU D 1 9 ? 59.658 -27.302 -23.918 1.00 99.96 6 GLU D O 1
ATOM 3628 N N . GLU D 1 10 ? 58.505 -27.439 -22.021 1.00 91.30 7 GLU D N 1
ATOM 3629 C CA . GLU D 1 10 ? 57.291 -27.926 -22.680 1.00 93.52 7 GLU D CA 1
ATOM 3630 C C . GLU D 1 10 ? 57.031 -27.255 -24.046 1.00 94.99 7 GLU D C 1
ATOM 3631 O O . GLU D 1 10 ? 56.451 -27.838 -24.958 1.00 95.32 7 GLU D O 1
ATOM 3637 N N . HIS D 1 11 ? 57.513 -26.032 -24.180 1.00 93.02 8 HIS D N 1
ATOM 3638 C CA . HIS D 1 11 ? 57.745 -25.399 -25.442 1.00 86.08 8 HIS D CA 1
ATOM 3639 C C . HIS D 1 11 ? 58.662 -26.204 -26.350 1.00 90.29 8 HIS D C 1
ATOM 3640 O O . HIS D 1 11 ? 58.354 -26.432 -27.494 1.00 93.38 8 HIS D O 1
ATOM 3647 N N . GLU D 1 12 ? 59.796 -26.650 -25.856 1.00 89.39 9 GLU D N 1
ATOM 3648 C CA . GLU D 1 12 ? 60.685 -27.411 -26.729 1.00 89.77 9 GLU D CA 1
ATOM 3649 C C . GLU D 1 12 ? 60.172 -28.815 -27.076 1.00 93.94 9 GLU D C 1
ATOM 3650 O O . GLU D 1 12 ? 60.780 -29.537 -27.872 1.00 96.45 9 GLU D O 1
ATOM 3656 N N . ASP D 1 13 ? 59.049 -29.194 -26.475 1.00 95.80 10 ASP D N 1
ATOM 3657 C CA . ASP D 1 13 ? 58.388 -30.429 -26.849 1.00 94.37 10 ASP D CA 1
ATOM 3658 C C . ASP D 1 13 ? 57.687 -30.217 -28.188 1.00 99.88 10 ASP D C 1
ATOM 3659 O O . ASP D 1 13 ? 57.728 -31.069 -29.075 1.00 104.03 10 ASP D O 1
ATOM 3664 N N . ILE D 1 14 ? 57.047 -29.053 -28.305 1.00 98.74 11 ILE D N 1
ATOM 3665 C CA . ILE D 1 14 ? 56.288 -28.630 -29.473 1.00 94.84 11 ILE D CA 1
ATOM 3666 C C . ILE D 1 14 ? 57.249 -28.452 -30.629 1.00 96.29 11 ILE D C 1
ATOM 3667 O O . ILE D 1 14 ? 56.885 -28.571 -31.809 1.00 96.80 11 ILE D O 1
ATOM 3672 N N . LEU D 1 15 ? 58.504 -28.215 -30.252 1.00 93.52 12 LEU D N 1
ATOM 3673 C CA . LEU D 1 15 ? 59.595 -27.941 -31.172 1.00 95.81 12 LEU D CA 1
ATOM 3674 C C . LEU D 1 15 ? 59.941 -29.200 -31.986 1.00 102.12 12 LEU D C 1
ATOM 3675 O O . LEU D 1 15 ? 60.904 -29.226 -32.749 1.00 105.51 12 LEU D O 1
ATOM 3680 N N . ASN D 1 16 ? 59.155 -30.259 -31.822 1.00 106.29 13 ASN D N 1
ATOM 3681 C CA . ASN D 1 16 ? 59.401 -31.485 -32.569 1.00 105.33 13 ASN D CA 1
ATOM 3682 C C . ASN D 1 16 ? 58.194 -31.832 -33.401 1.00 101.58 13 ASN D C 1
ATOM 3683 O O . ASN D 1 16 ? 57.799 -32.989 -33.495 1.00 105.44 13 ASN D O 1
ATOM 3688 N N . LYS D 1 17 ? 57.580 -30.800 -33.961 1.00 99.43 14 LYS D N 1
ATOM 3689 C CA . LYS D 1 17 ? 56.512 -31.003 -34.914 1.00 105.83 14 LYS D CA 1
ATOM 3690 C C . LYS D 1 17 ? 57.110 -31.406 -36.259 1.00 112.47 14 LYS D C 1
ATOM 3691 O O . LYS D 1 17 ? 57.106 -32.585 -36.625 1.00 116.50 14 LYS D O 1
ATOM 3697 N N . LEU D 1 18 ? 57.645 -30.423 -36.976 1.00 109.68 15 LEU D N 1
ATOM 3698 C CA . LEU D 1 18 ? 58.067 -30.606 -38.363 1.00 111.16 15 LEU D CA 1
ATOM 3699 C C . LEU D 1 18 ? 59.531 -31.019 -38.473 1.00 112.36 15 LEU D C 1
ATOM 3700 O O . LEU D 1 18 ? 59.979 -31.461 -39.535 1.00 117.98 15 LEU D O 1
ATOM 3705 N N . ASP D 1 48 ? 53.288 -5.007 -25.776 1.00 84.39 45 ASP D N 1
ATOM 3706 C CA . ASP D 1 48 ? 54.339 -4.321 -25.030 1.00 82.87 45 ASP D CA 1
ATOM 3707 C C . ASP D 1 48 ? 53.941 -4.122 -23.577 1.00 73.27 45 ASP D C 1
ATOM 3708 O O . ASP D 1 48 ? 53.058 -3.323 -23.271 1.00 79.41 45 ASP D O 1
ATOM 3713 N N . LEU D 1 49 ? 54.585 -4.850 -22.675 1.00 66.46 46 LEU D N 1
ATOM 3714 C CA . LEU D 1 49 ? 54.246 -4.720 -21.266 1.00 57.80 46 LEU D CA 1
ATOM 3715 C C . LEU D 1 49 ? 55.424 -4.204 -20.463 1.00 47.69 46 LEU D C 1
ATOM 3716 O O . LEU D 1 49 ? 56.462 -4.860 -20.383 1.00 44.60 46 LEU D O 1
ATOM 3721 N N . THR D 1 50 ? 55.239 -3.027 -19.871 1.00 41.54 47 THR D N 1
ATOM 3722 C CA . THR D 1 50 ? 56.255 -2.388 -19.047 1.00 35.74 47 THR D CA 1
ATOM 3723 C C . THR D 1 50 ? 56.015 -2.552 -17.542 1.00 33.79 47 THR D C 1
ATOM 3724 O O . THR D 1 50 ? 54.892 -2.771 -17.093 1.00 39.99 47 THR D O 1
ATOM 3728 N N . LYS D 1 51 ? 57.082 -2.425 -16.767 1.00 30.48 48 LYS D N 1
ATOM 3729 C CA . LYS D 1 51 ? 56.973 -2.430 -15.329 1.00 27.03 48 LYS D CA 1
ATOM 3730 C C . LYS D 1 51 ? 56.070 -1.316 -14.841 1.00 34.71 48 LYS D C 1
ATOM 3731 O O . LYS D 1 51 ? 55.557 -1.391 -13.729 1.00 41.15 48 LYS D O 1
ATOM 3737 N N . SER D 1 52 ? 55.863 -0.308 -15.651 1.00 34.13 49 SER D N 1
ATOM 3738 C CA . SER D 1 52 ? 55.008 0.758 -15.211 1.00 38.79 49 SER D CA 1
ATOM 3739 C C . SER D 1 52 ? 53.608 0.427 -15.505 1.00 39.95 49 SER D C 1
ATOM 3740 O O . SER D 1 52 ? 52.782 0.565 -14.660 1.00 30.77 49 SER D O 1
ATOM 3743 N N . LYS D 1 53 ? 53.313 -0.072 -16.695 1.00 31.09 1173 LYS D N 1
ATOM 3744 C CA . LYS D 1 53 ? 51.956 -0.490 -17.003 1.00 27.68 1173 LYS D CA 1
ATOM 3745 C C . LYS D 1 53 ? 51.514 -1.433 -15.965 1.00 33.66 1173 LYS D C 1
ATOM 3746 O O . LYS D 1 53 ? 50.534 -1.202 -15.351 1.00 34.36 1173 LYS D O 1
ATOM 3752 N N . MET D 1 54 ? 52.282 -2.472 -15.695 1.00 38.25 1174 MET D N 1
ATOM 3753 C CA . MET D 1 54 ? 51.779 -3.387 -14.679 1.00 32.97 1174 MET D CA 1
ATOM 3754 C C . MET D 1 54 ? 51.920 -2.886 -13.250 1.00 31.89 1174 MET D C 1
ATOM 3755 O O . MET D 1 54 ? 51.423 -3.513 -12.329 1.00 35.09 1174 MET D O 1
ATOM 3760 N N . ARG D 1 55 ? 52.530 -1.736 -13.041 1.00 31.81 1175 ARG D N 1
ATOM 3761 C CA . ARG D 1 55 ? 52.531 -1.204 -11.690 1.00 28.45 1175 ARG D CA 1
ATOM 3762 C C . ARG D 1 55 ? 51.189 -0.505 -11.470 1.00 34.47 1175 ARG D C 1
ATOM 3763 O O . ARG D 1 55 ? 50.606 -0.545 -10.372 1.00 29.24 1175 ARG D O 1
ATOM 3771 N N . ARG D 1 56 ? 50.689 0.124 -12.533 1.00 31.63 1176 ARG D N 1
ATOM 3772 C CA . ARG D 1 56 ? 49.453 0.880 -12.444 1.00 26.34 1176 ARG D CA 1
ATOM 3773 C C . ARG D 1 56 ? 48.267 -0.052 -12.367 1.00 27.34 1176 ARG D C 1
ATOM 3774 O O . ARG D 1 56 ? 47.325 0.204 -11.615 1.00 24.92 1176 ARG D O 1
ATOM 3782 N N . ASP D 1 57 ? 48.312 -1.136 -13.135 1.00 28.03 1177 ASP D N 1
ATOM 3783 C CA . ASP D 1 57 ? 47.228 -2.105 -13.086 1.00 24.46 1177 ASP D CA 1
ATOM 3784 C C . ASP D 1 57 ? 47.156 -2.721 -11.712 1.00 26.35 1177 ASP D C 1
ATOM 3785 O O . ASP D 1 57 ? 46.069 -2.891 -11.172 1.00 26.77 1177 ASP D O 1
ATOM 3790 N N . LEU D 1 58 ? 48.312 -3.041 -11.135 1.00 24.57 1178 LEU D N 1
ATOM 3791 C CA . LEU D 1 58 ? 48.317 -3.548 -9.776 1.00 23.29 1178 LEU D CA 1
ATOM 3792 C C . LEU D 1 58 ? 47.705 -2.508 -8.817 1.00 25.87 1178 LEU D C 1
ATOM 3793 O O . LEU D 1 58 ? 46.847 -2.846 -8.002 1.00 26.16 1178 LEU D O 1
ATOM 3798 N N . GLU D 1 59 ? 48.095 -1.242 -8.934 1.00 26.66 1179 GLU D N 1
ATOM 3799 C CA . GLU D 1 59 ? 47.452 -0.221 -8.117 1.00 25.26 1179 GLU D CA 1
ATOM 3800 C C . GLU D 1 59 ? 45.937 -0.186 -8.355 1.00 29.13 1179 GLU D C 1
ATOM 3801 O O . GLU D 1 59 ? 45.158 -0.080 -7.402 1.00 28.09 1179 GLU D O 1
ATOM 3807 N N . GLU D 1 60 ? 45.531 -0.276 -9.622 1.00 27.22 1180 GLU D N 1
ATOM 3808 C CA . GLU D 1 60 ? 44.119 -0.211 -10.001 1.00 24.88 1180 GLU D CA 1
ATOM 3809 C C . GLU D 1 60 ? 43.319 -1.308 -9.334 1.00 29.09 1180 GLU D C 1
ATOM 3810 O O . GLU D 1 60 ? 42.329 -1.044 -8.652 1.00 25.74 1180 GLU D O 1
ATOM 3816 N N . ALA D 1 61 ? 43.774 -2.539 -9.559 1.00 29.11 1181 ALA D N 1
ATOM 3817 C CA . ALA D 1 61 ? 43.246 -3.731 -8.914 1.00 23.82 1181 ALA D CA 1
ATOM 3818 C C . ALA D 1 61 ? 43.083 -3.556 -7.404 1.00 33.20 1181 ALA D C 1
ATOM 3819 O O . ALA D 1 61 ? 42.020 -3.857 -6.843 1.00 35.76 1181 ALA D O 1
ATOM 3821 N N . THR D 1 62 ? 44.126 -3.081 -6.732 1.00 29.19 1182 THR D N 1
ATOM 3822 C CA . THR D 1 62 ? 44.036 -2.989 -5.291 1.00 26.29 1182 THR D CA 1
ATOM 3823 C C . THR D 1 62 ? 43.178 -1.818 -4.861 1.00 28.68 1182 THR D C 1
ATOM 3824 O O . THR D 1 62 ? 42.769 -1.759 -3.705 1.00 35.94 1182 THR D O 1
ATOM 3828 N N . LEU D 1 63 ? 42.899 -0.883 -5.765 1.00 24.69 1183 LEU D N 1
ATOM 3829 C CA . LEU D 1 63 ? 42.048 0.241 -5.387 1.00 28.03 1183 LEU D CA 1
ATOM 3830 C C . LEU D 1 63 ? 40.625 -0.211 -5.475 1.00 28.44 1183 LEU D C 1
ATOM 3831 O O . LEU D 1 63 ? 39.791 0.152 -4.656 1.00 29.81 1183 LEU D O 1
ATOM 3836 N N . GLN D 1 64 ? 40.353 -1.012 -6.488 1.00 29.23 1184 GLN D N 1
ATOM 3837 C CA . GLN D 1 64 ? 39.024 -1.525 -6.689 1.00 31.96 1184 GLN D CA 1
ATOM 3838 C C . GLN D 1 64 ? 38.660 -2.454 -5.527 1.00 34.41 1184 GLN D C 1
ATOM 3839 O O . GLN D 1 64 ? 37.516 -2.448 -5.072 1.00 33.23 1184 GLN D O 1
ATOM 3845 N N . HIS D 1 65 ? 39.641 -3.209 -5.026 1.00 32.31 1185 HIS D N 1
ATOM 3846 C CA . HIS D 1 65 ? 39.428 -4.073 -3.866 1.00 29.31 1185 HIS D CA 1
ATOM 3847 C C . HIS D 1 65 ? 39.001 -3.244 -2.655 1.00 30.50 1185 HIS D C 1
ATOM 3848 O O . HIS D 1 65 ? 37.987 -3.557 -2.010 1.00 27.98 1185 HIS D O 1
ATOM 3855 N N . GLU D 1 66 ? 39.755 -2.174 -2.365 1.00 32.37 1186 GLU D N 1
ATOM 3856 C CA . GLU D 1 66 ? 39.417 -1.255 -1.265 1.00 34.67 1186 GLU D CA 1
ATOM 3857 C C . GLU D 1 66 ? 38.027 -0.651 -1.428 1.00 28.93 1186 GLU D C 1
ATOM 3858 O O . GLU D 1 66 ? 37.268 -0.602 -0.476 1.00 28.74 1186 GLU D O 1
ATOM 3864 N N . ALA D 1 67 ? 37.724 -0.168 -2.633 1.00 26.51 1187 ALA D N 1
ATOM 3865 C CA . ALA D 1 67 ? 36.433 0.439 -2.936 1.00 27.51 1187 ALA D CA 1
ATOM 3866 C C . ALA D 1 67 ? 35.311 -0.521 -2.614 1.00 28.74 1187 ALA D C 1
ATOM 3867 O O . ALA D 1 67 ? 34.425 -0.218 -1.823 1.00 26.22 1187 ALA D O 1
ATOM 3869 N N . THR D 1 68 ? 35.389 -1.695 -3.238 1.00 32.65 1188 THR D N 1
ATOM 3870 C CA . THR D 1 68 ? 34.426 -2.768 -3.063 1.00 25.61 1188 THR D CA 1
ATOM 3871 C C . THR D 1 68 ? 34.242 -3.175 -1.602 1.00 27.78 1188 THR D C 1
ATOM 3872 O O . THR D 1 68 ? 33.117 -3.201 -1.129 1.00 28.30 1188 THR D O 1
ATOM 3876 N N . ALA D 1 69 ? 35.327 -3.475 -0.888 1.00 26.43 1189 ALA D N 1
ATOM 3877 C CA . ALA D 1 69 ? 35.219 -3.771 0.546 1.00 24.83 1189 ALA D CA 1
ATOM 3878 C C . ALA D 1 69 ? 34.528 -2.646 1.315 1.00 27.55 1189 ALA D C 1
ATOM 3879 O O . ALA D 1 69 ? 33.590 -2.897 2.081 1.00 32.85 1189 ALA D O 1
ATOM 3881 N N . ALA D 1 70 ? 34.980 -1.412 1.105 1.00 25.92 1190 ALA D N 1
ATOM 3882 C CA . ALA D 1 70 ? 34.457 -0.268 1.833 1.00 22.76 1190 ALA D CA 1
ATOM 3883 C C . ALA D 1 70 ? 32.978 -0.026 1.505 1.00 32.29 1190 ALA D C 1
ATOM 3884 O O . ALA D 1 70 ? 32.205 0.413 2.359 1.00 29.54 1190 ALA D O 1
ATOM 3886 N N . ALA D 1 71 ? 32.591 -0.300 0.262 1.00 31.68 1191 ALA D N 1
ATOM 3887 C CA . ALA D 1 71 ? 31.189 -0.199 -0.145 1.00 27.44 1191 ALA D CA 1
ATOM 3888 C C . ALA D 1 71 ? 30.342 -1.238 0.592 1.00 35.49 1191 ALA D C 1
ATOM 3889 O O . ALA D 1 71 ? 29.306 -0.905 1.191 1.00 39.13 1191 ALA D O 1
ATOM 3891 N N . LEU D 1 72 ? 30.786 -2.493 0.546 1.00 31.05 1192 LEU D N 1
ATOM 3892 C CA . LEU D 1 72 ? 30.077 -3.562 1.220 1.00 29.02 1192 LEU D CA 1
ATOM 3893 C C . LEU D 1 72 ? 30.111 -3.326 2.723 1.00 35.26 1192 LEU D C 1
ATOM 3894 O O . LEU D 1 72 ? 29.147 -3.615 3.419 1.00 42.30 1192 LEU D O 1
ATOM 3899 N N . ARG D 1 73 ? 31.214 -2.797 3.229 1.00 32.68 1193 ARG D N 1
ATOM 3900 C CA . ARG D 1 73 ? 31.308 -2.511 4.658 1.00 36.49 1193 ARG D CA 1
ATOM 3901 C C . ARG D 1 73 ? 30.235 -1.501 5.082 1.00 33.25 1193 ARG D C 1
ATOM 3902 O O . ARG D 1 73 ? 29.676 -1.600 6.160 1.00 34.08 1193 ARG D O 1
ATOM 3910 N N . LYS D 1 74 ? 29.960 -0.533 4.217 1.00 30.90 1194 LYS D N 1
ATOM 3911 C CA . LYS D 1 74 ? 29.032 0.534 4.527 1.00 36.55 1194 LYS D CA 1
ATOM 3912 C C . LYS D 1 74 ? 27.598 0.039 4.513 1.00 42.38 1194 LYS D C 1
ATOM 3913 O O . LYS D 1 74 ? 26.848 0.241 5.486 1.00 40.04 1194 LYS D O 1
ATOM 3919 N N . LYS D 1 75 ? 27.247 -0.605 3.395 1.00 40.13 1195 LYS D N 1
ATOM 3920 C CA . LYS D 1 75 ? 25.956 -1.252 3.179 1.00 35.24 1195 LYS D CA 1
ATOM 3921 C C . LYS D 1 75 ? 25.601 -2.114 4.396 1.00 40.16 1195 LYS D C 1
ATOM 3922 O O . LYS D 1 75 ? 24.488 -2.053 4.910 1.00 39.93 1195 LYS D O 1
ATOM 3928 N N . HIS D 1 76 ? 26.582 -2.873 4.881 1.00 37.06 1196 HIS D N 1
ATOM 3929 C CA . HIS D 1 76 ? 26.391 -3.756 6.021 1.00 36.35 1196 HIS D CA 1
ATOM 3930 C C . HIS D 1 76 ? 26.097 -2.985 7.289 1.00 41.60 1196 HIS D C 1
ATOM 3931 O O . HIS D 1 76 ? 25.131 -3.284 7.992 1.00 47.73 1196 HIS D O 1
ATOM 3938 N N . ALA D 1 77 ? 26.935 -2.001 7.582 1.00 39.84 1197 ALA D N 1
ATOM 3939 C CA . ALA D 1 77 ? 26.701 -1.132 8.717 1.00 42.36 1197 ALA D CA 1
ATOM 3940 C C . ALA D 1 77 ? 25.288 -0.506 8.663 1.00 44.13 1197 ALA D C 1
ATOM 3941 O O . ALA D 1 77 ? 24.553 -0.575 9.651 1.00 43.43 1197 ALA D O 1
ATOM 3943 N N . ASP D 1 78 ? 24.905 0.074 7.524 1.00 36.09 1198 ASP D N 1
ATOM 3944 C CA . ASP D 1 78 ? 23.621 0.785 7.420 1.00 41.30 1198 ASP D CA 1
ATOM 3945 C C . ASP D 1 78 ? 22.438 -0.093 7.845 1.00 48.61 1198 ASP D C 1
ATOM 3946 O O . ASP D 1 78 ? 21.535 0.352 8.560 1.00 44.40 1198 ASP D O 1
ATOM 3951 N N . SER D 1 79 ? 22.469 -1.341 7.390 1.00 52.13 1199 SER D N 1
ATOM 3952 C CA . SER D 1 79 ? 21.507 -2.363 7.780 1.00 48.00 1199 SER D CA 1
ATOM 3953 C C . SER D 1 79 ? 21.411 -2.514 9.295 1.00 49.92 1199 SER D C 1
ATOM 3954 O O . SER D 1 79 ? 20.376 -2.217 9.894 1.00 53.73 1199 SER D O 1
ATOM 3957 N N . VAL D 1 80 ? 22.495 -2.972 9.911 1.00 44.79 1200 VAL D N 1
ATOM 3958 C CA . VAL D 1 80 ? 22.543 -3.123 11.362 1.00 51.76 1200 VAL D CA 1
ATOM 3959 C C . VAL D 1 80 ? 22.066 -1.848 12.109 1.00 50.42 1200 VAL D C 1
ATOM 3960 O O . VAL D 1 80 ? 21.436 -1.923 13.167 1.00 51.16 1200 VAL D O 1
ATOM 3964 N N . ALA D 1 81 ? 22.335 -0.682 11.535 1.00 47.62 1201 ALA D N 1
ATOM 3965 C CA . ALA D 1 81 ? 21.931 0.571 12.157 1.00 46.23 1201 ALA D CA 1
ATOM 3966 C C . ALA D 1 81 ? 20.422 0.760 12.094 1.00 48.35 1201 ALA D C 1
ATOM 3967 O O . ALA D 1 81 ? 19.847 1.477 12.907 1.00 48.88 1201 ALA D O 1
ATOM 3969 N N . GLU D 1 82 ? 19.780 0.140 11.114 1.00 49.76 1202 GLU D N 1
ATOM 3970 C CA . GLU D 1 82 ? 18.331 0.208 11.030 1.00 49.78 1202 GLU D CA 1
ATOM 3971 C C . GLU D 1 82 ? 17.750 -0.867 11.932 1.00 48.80 1202 GLU D C 1
ATOM 3972 O O . GLU D 1 82 ? 16.861 -0.599 12.734 1.00 42.92 1202 GLU D O 1
ATOM 3978 N N . LEU D 1 83 ? 18.262 -2.085 11.791 1.00 45.79 1203 LEU D N 1
ATOM 3979 C CA . LEU D 1 83 ? 17.861 -3.173 12.663 1.00 47.12 1203 LEU D CA 1
ATOM 3980 C C . LEU D 1 83 ? 18.009 -2.745 14.115 1.00 49.49 1203 LEU D C 1
ATOM 3981 O O . LEU D 1 83 ? 17.120 -2.974 14.930 1.00 48.64 1203 LEU D O 1
ATOM 3986 N N . GLY D 1 84 ? 19.140 -2.123 14.429 1.00 51.20 1204 GLY D N 1
ATOM 3987 C CA . GLY D 1 84 ? 19.411 -1.693 15.782 1.00 43.56 1204 GLY D CA 1
ATOM 3988 C C . GLY D 1 84 ? 18.401 -0.656 16.233 1.00 50.11 1204 GLY D C 1
ATOM 3989 O O . GLY D 1 84 ? 18.057 -0.612 17.409 1.00 54.74 1204 GLY D O 1
ATOM 3990 N N . GLU D 1 85 ? 17.918 0.166 15.301 1.00 49.52 1205 GLU D N 1
ATOM 3991 C CA . GLU D 1 85 ? 16.997 1.260 15.633 1.00 50.61 1205 GLU D CA 1
ATOM 3992 C C . GLU D 1 85 ? 15.571 0.754 15.882 1.00 55.18 1205 GLU D C 1
ATOM 3993 O O . GLU D 1 85 ? 14.770 1.407 16.549 1.00 53.68 1205 GLU D O 1
ATOM 3999 N N . GLN D 1 86 ? 15.256 -0.417 15.345 1.00 55.67 1206 GLN D N 1
ATOM 4000 C CA . GLN D 1 86 ? 13.932 -0.989 15.523 1.00 51.21 1206 GLN D CA 1
ATOM 4001 C C . GLN D 1 86 ? 13.844 -1.612 16.895 1.00 51.73 1206 GLN D C 1
ATOM 4002 O O . GLN D 1 86 ? 12.837 -1.459 17.582 1.00 59.78 1206 GLN D O 1
ATOM 4008 N N . ILE D 1 87 ? 14.909 -2.299 17.287 1.00 44.86 1207 ILE D N 1
ATOM 4009 C CA . ILE D 1 87 ? 15.067 -2.785 18.648 1.00 48.02 1207 ILE D CA 1
ATOM 4010 C C . ILE D 1 87 ? 15.039 -1.624 19.645 1.00 55.90 1207 ILE D C 1
ATOM 4011 O O . ILE D 1 87 ? 14.568 -1.785 20.778 1.00 55.79 1207 ILE D O 1
ATOM 4016 N N . ASP D 1 88 ? 15.529 -0.458 19.217 1.00 59.39 1208 ASP D N 1
ATOM 4017 C CA . ASP D 1 88 ? 15.414 0.767 20.014 1.00 58.37 1208 ASP D CA 1
ATOM 4018 C C . ASP D 1 88 ? 13.944 1.109 20.293 1.00 55.12 1208 ASP D C 1
ATOM 4019 O O . ASP D 1 88 ? 13.520 1.047 21.446 1.00 56.56 1208 ASP D O 1
ATOM 4024 N N . ASN D 1 89 ? 13.172 1.432 19.251 1.00 50.20 1209 ASN D N 1
ATOM 4025 C CA . ASN D 1 89 ? 11.756 1.808 19.405 1.00 56.45 1209 ASN D CA 1
ATOM 4026 C C . ASN D 1 89 ? 10.940 0.746 20.134 1.00 52.43 1209 ASN D C 1
ATOM 4027 O O . ASN D 1 89 ? 10.131 1.068 21.005 1.00 44.07 1209 ASN D O 1
ATOM 4032 N N . LEU D 1 90 ? 11.180 -0.516 19.786 1.00 51.10 1210 LEU D N 1
ATOM 4033 C CA . LEU D 1 90 ? 10.468 -1.641 20.385 1.00 52.47 1210 LEU D CA 1
ATOM 4034 C C . LEU D 1 90 ? 10.695 -1.750 21.885 1.00 49.25 1210 LEU D C 1
ATOM 4035 O O . LEU D 1 90 ? 9.887 -2.353 22.598 1.00 52.18 1210 LEU D O 1
ATOM 4040 N N . GLN D 1 91 ? 11.764 -1.146 22.380 1.00 45.41 1211 GLN D N 1
ATOM 4041 C CA . GLN D 1 91 ? 11.971 -1.178 23.814 1.00 47.12 1211 GLN D CA 1
ATOM 4042 C C . GLN D 1 91 ? 11.531 0.083 24.525 1.00 39.65 1211 GLN D C 1
ATOM 4043 O O . GLN D 1 91 ? 11.514 0.095 25.736 1.00 45.14 1211 GLN D O 1
ATOM 4049 N N . ARG D 1 92 ? 11.156 1.129 23.794 1.00 39.01 1212 ARG D N 1
ATOM 4050 C CA . ARG D 1 92 ? 10.448 2.252 24.418 1.00 45.98 1212 ARG D CA 1
ATOM 4051 C C . ARG D 1 92 ? 8.944 2.078 24.231 1.00 46.67 1212 ARG D C 1
ATOM 4052 O O . ARG D 1 92 ? 8.147 2.806 24.828 1.00 44.90 1212 ARG D O 1
ATOM 4060 N N . VAL D 1 93 ? 8.565 1.141 23.363 1.00 49.57 1213 VAL D N 1
ATOM 4061 C CA . VAL D 1 93 ? 7.161 0.756 23.229 1.00 43.53 1213 VAL D CA 1
ATOM 4062 C C . VAL D 1 93 ? 6.839 -0.195 24.361 1.00 39.93 1213 VAL D C 1
ATOM 4063 O O . VAL D 1 93 ? 5.839 -0.031 25.073 1.00 33.08 1213 VAL D O 1
ATOM 4067 N N . LYS D 1 94 ? 7.722 -1.180 24.524 1.00 37.53 1214 LYS D N 1
ATOM 4068 C CA . LYS D 1 94 ? 7.574 -2.154 25.578 1.00 31.47 1214 LYS D CA 1
ATOM 4069 C C . LYS D 1 94 ? 7.544 -1.474 26.910 1.00 40.01 1214 LYS D C 1
ATOM 4070 O O . LYS D 1 94 ? 6.696 -1.786 27.747 1.00 43.97 1214 LYS D O 1
ATOM 4076 N N . GLN D 1 95 ? 8.463 -0.540 27.126 1.00 39.28 1215 GLN D N 1
ATOM 4077 C CA . GLN D 1 95 ? 8.525 0.100 28.427 1.00 40.29 1215 GLN D CA 1
ATOM 4078 C C . GLN D 1 95 ? 7.283 0.927 28.621 1.00 35.23 1215 GLN D C 1
ATOM 4079 O O . GLN D 1 95 ? 6.721 0.947 29.711 1.00 34.26 1215 GLN D O 1
ATOM 4085 N N . LYS D 1 96 ? 6.853 1.591 27.551 1.00 33.32 1216 LYS D N 1
ATOM 4086 C CA . LYS D 1 96 ? 5.686 2.461 27.626 1.00 33.79 1216 LYS D CA 1
ATOM 4087 C C . LYS D 1 96 ? 4.433 1.680 28.034 1.00 38.75 1216 LYS D C 1
ATOM 4088 O O . LYS D 1 96 ? 3.673 2.098 28.906 1.00 33.25 1216 LYS D O 1
ATOM 4094 N N . LEU D 1 97 ? 4.239 0.530 27.400 1.00 41.92 1217 LEU D N 1
ATOM 4095 C CA . LEU D 1 97 ? 3.103 -0.332 27.667 1.00 32.69 1217 LEU D CA 1
ATOM 4096 C C . LEU D 1 97 ? 3.192 -0.954 29.056 1.00 35.00 1217 LEU D C 1
ATOM 4097 O O . LEU D 1 97 ? 2.161 -1.159 29.698 1.00 37.73 1217 LEU D O 1
ATOM 4102 N N . GLU D 1 98 ? 4.400 -1.261 29.527 1.00 30.10 1218 GLU D N 1
ATOM 4103 C CA . GLU D 1 98 ? 4.544 -1.756 30.893 1.00 30.22 1218 GLU D CA 1
ATOM 4104 C C . GLU D 1 98 ? 4.081 -0.681 31.880 1.00 34.27 1218 GLU D C 1
ATOM 4105 O O . GLU D 1 98 ? 3.438 -0.974 32.891 1.00 32.16 1218 GLU D O 1
ATOM 4111 N N . LYS D 1 99 ? 4.387 0.571 31.553 1.00 32.45 1219 LYS D N 1
ATOM 4112 C CA . LYS D 1 99 ? 3.965 1.702 32.357 1.00 31.76 1219 LYS D CA 1
ATOM 4113 C C . LYS D 1 99 ? 2.444 1.828 32.406 1.00 37.07 1219 LYS D C 1
ATOM 4114 O O . LYS D 1 99 ? 1.850 1.922 33.487 1.00 37.31 1219 LYS D O 1
ATOM 4120 N N . GLU D 1 100 ? 1.825 1.824 31.228 1.00 37.61 1220 GLU D N 1
ATOM 4121 C CA . GLU D 1 100 ? 0.372 1.936 31.080 1.00 35.77 1220 GLU D CA 1
ATOM 4122 C C . GLU D 1 100 ? -0.431 0.758 31.668 1.00 37.25 1220 GLU D C 1
ATOM 4123 O O . GLU D 1 100 ? -1.474 0.969 32.301 1.00 33.74 1220 GLU D O 1
ATOM 4129 N N . LYS D 1 101 ? 0.044 -0.470 31.443 1.00 35.46 1221 LYS D N 1
ATOM 4130 C CA . LYS D 1 101 ? -0.478 -1.638 32.145 1.00 29.53 1221 LYS D CA 1
ATOM 4131 C C . LYS D 1 101 ? -0.485 -1.386 33.657 1.00 31.83 1221 LYS D C 1
ATOM 4132 O O . LYS D 1 101 ? -1.473 -1.669 34.334 1.00 34.99 1221 LYS D O 1
ATOM 4138 N N . SER D 1 102 ? 0.594 -0.819 34.186 1.00 31.56 1222 SER D N 1
ATOM 4139 C CA . SER D 1 102 ? 0.708 -0.680 35.636 1.00 30.01 1222 SER D CA 1
ATOM 4140 C C . SER D 1 102 ? -0.259 0.354 36.216 1.00 33.75 1222 SER D C 1
ATOM 4141 O O . SER D 1 102 ? -0.890 0.102 37.237 1.00 32.05 1222 SER D O 1
ATOM 4144 N N . GLU D 1 103 ? -0.376 1.513 35.571 1.00 36.42 1223 GLU D N 1
ATOM 4145 C CA . GLU D 1 103 ? -1.325 2.546 36.006 1.00 35.58 1223 GLU D CA 1
ATOM 4146 C C . GLU D 1 103 ? -2.766 1.989 36.114 1.00 34.07 1223 GLU D C 1
ATOM 4147 O O . GLU D 1 103 ? -3.437 2.216 37.115 1.00 32.45 1223 GLU D O 1
ATOM 4153 N N . PHE D 1 104 ? -3.222 1.253 35.095 1.00 37.98 1224 PHE D N 1
ATOM 4154 C CA . PHE D 1 104 ? -4.563 0.655 35.090 1.00 32.98 1224 PHE D CA 1
ATOM 4155 C C . PHE D 1 104 ? -4.696 -0.370 36.196 1.00 32.73 1224 PHE D C 1
ATOM 4156 O O . PHE D 1 104 ? -5.788 -0.575 36.718 1.00 34.05 1224 PHE D O 1
ATOM 4164 N N . LYS D 1 105 ? -3.607 -1.047 36.535 1.00 26.75 1225 LYS D N 1
ATOM 4165 C CA . LYS D 1 105 ? -3.726 -2.114 37.510 1.00 31.70 1225 LYS D CA 1
ATOM 4166 C C . LYS D 1 105 ? -3.863 -1.541 38.914 1.00 41.08 1225 LYS D C 1
ATOM 4167 O O . LYS D 1 105 ? -4.668 -2.040 39.717 1.00 41.06 1225 LYS D O 1
ATOM 4173 N N . LEU D 1 106 ? -3.078 -0.496 39.195 1.00 34.36 1226 LEU D N 1
ATOM 4174 C CA . LEU D 1 106 ? -3.090 0.187 40.485 1.00 34.59 1226 LEU D CA 1
ATOM 4175 C C . LEU D 1 106 ? -4.396 0.953 40.719 1.00 40.22 1226 LEU D C 1
ATOM 4176 O O . LEU D 1 106 ? -4.839 1.157 41.859 1.00 37.62 1226 LEU D O 1
ATOM 4181 N N . GLU D 1 107 ? -4.997 1.386 39.624 1.00 38.16 1227 GLU D N 1
ATOM 4182 C CA . GLU D 1 107 ? -6.179 2.213 39.686 1.00 37.07 1227 GLU D CA 1
ATOM 4183 C C . GLU D 1 107 ? -7.399 1.303 39.833 1.00 42.19 1227 GLU D C 1
ATOM 4184 O O . GLU D 1 107 ? -8.364 1.636 40.521 1.00 38.41 1227 GLU D O 1
ATOM 4190 N N . LEU D 1 108 ? -7.324 0.136 39.199 1.00 38.65 1228 LEU D N 1
ATOM 4191 C CA . LEU D 1 108 ? -8.341 -0.899 39.315 1.00 35.80 1228 LEU D CA 1
ATOM 4192 C C . LEU D 1 108 ? -8.434 -1.406 40.762 1.00 40.40 1228 LEU D C 1
ATOM 4193 O O . LEU D 1 108 ? -9.348 -2.144 41.124 1.00 45.20 1228 LEU D O 1
ATOM 4198 N N . ASP D 1 109 ? -7.497 -0.990 41.599 1.00 41.06 1229 ASP D N 1
ATOM 4199 C CA . ASP D 1 109 ? -7.527 -1.375 43.000 1.00 43.98 1229 ASP D CA 1
ATOM 4200 C C . ASP D 1 109 ? -8.061 -0.253 43.911 1.00 49.03 1229 ASP D C 1
ATOM 4201 O O . ASP D 1 109 ? -8.975 -0.496 44.708 1.00 52.56 1229 ASP D O 1
ATOM 4206 N N . ASP D 1 110 ? -7.543 0.973 43.787 1.00 46.48 1230 ASP D N 1
ATOM 4207 C CA . ASP D 1 110 ? -8.143 2.094 44.521 1.00 56.86 1230 ASP D CA 1
ATOM 4208 C C . ASP D 1 110 ? -9.637 2.288 44.145 1.00 56.42 1230 ASP D C 1
ATOM 4209 O O . ASP D 1 110 ? -10.357 3.033 44.802 1.00 54.36 1230 ASP D O 1
ATOM 4214 N N . VAL D 1 111 ? -10.103 1.593 43.109 1.00 54.41 1231 VAL D N 1
ATOM 4215 C CA . VAL D 1 111 ? -11.482 1.729 42.657 1.00 47.80 1231 VAL D CA 1
ATOM 4216 C C . VAL D 1 111 ? -12.296 0.482 42.973 1.00 45.55 1231 VAL D C 1
ATOM 4217 O O . VAL D 1 111 ? -13.467 0.595 43.261 1.00 47.90 1231 VAL D O 1
ATOM 4221 N N . THR D 1 112 ? -11.695 -0.699 42.962 1.00 43.15 1232 THR D N 1
ATOM 4222 C CA . THR D 1 112 ? -12.396 -1.857 43.499 1.00 44.07 1232 THR D CA 1
ATOM 4223 C C . THR D 1 112 ? -12.719 -1.630 44.982 1.00 58.57 1232 THR D C 1
ATOM 4224 O O . THR D 1 112 ? -13.901 -1.660 45.391 1.00 53.48 1232 THR D O 1
ATOM 4228 N N . SER D 1 113 ? -11.654 -1.409 45.758 1.00 58.18 1233 SER D N 1
ATOM 4229 C CA . SER D 1 113 ? -11.725 -1.031 47.166 1.00 60.87 1233 SER D CA 1
ATOM 4230 C C . SER D 1 113 ? -12.679 0.089 47.616 1.00 67.44 1233 SER D C 1
ATOM 4231 O O . SER D 1 113 ? -13.529 -0.115 48.482 1.00 67.12 1233 SER D O 1
ATOM 4234 N N . ASN D 1 114 ? -12.542 1.269 47.009 1.00 58.57 1234 ASN D N 1
ATOM 4235 C CA . ASN D 1 114 ? -13.391 2.436 47.297 1.00 61.08 1234 ASN D CA 1
ATOM 4236 C C . ASN D 1 114 ? -14.846 2.135 46.882 1.00 56.11 1234 ASN D C 1
ATOM 4237 O O . ASN D 1 114 ? -15.778 2.696 47.439 1.00 57.25 1234 ASN D O 1
ATOM 4242 N N . MET D 1 115 ? -15.043 1.214 45.948 1.00 50.92 1235 MET D N 1
ATOM 4243 C CA . MET D 1 115 ? -16.387 0.892 45.487 1.00 49.53 1235 MET D CA 1
ATOM 4244 C C . MET D 1 115 ? -17.095 -0.208 46.305 1.00 52.45 1235 MET D C 1
ATOM 4245 O O . MET D 1 115 ? -18.313 -0.174 46.466 1.00 50.11 1235 MET D O 1
ATOM 4250 N N . GLU D 1 116 ? -16.358 -1.177 46.832 1.00 49.60 1236 GLU D N 1
ATOM 4251 C CA . GLU D 1 116 ? -16.985 -2.136 47.738 1.00 45.68 1236 GLU D CA 1
ATOM 4252 C C . GLU D 1 116 ? -17.314 -1.472 49.074 1.00 49.28 1236 GLU D C 1
ATOM 4253 O O . GLU D 1 116 ? -17.995 -2.061 49.916 1.00 49.16 1236 GLU D O 1
ATOM 4259 N N . GLN D 1 117 ? -16.904 -0.234 49.261 1.00 43.49 1237 GLN D N 1
ATOM 4260 C CA . GLN D 1 117 ? -17.230 0.480 50.476 1.00 43.90 1237 GLN D CA 1
ATOM 4261 C C . GLN D 1 117 ? -18.470 1.280 50.307 1.00 48.09 1237 GLN D C 1
ATOM 4262 O O . GLN D 1 117 ? -19.165 1.516 51.267 1.00 47.66 1237 GLN D O 1
ATOM 4268 N N . ILE D 1 118 ? -18.718 1.765 49.107 1.00 46.28 1238 ILE D N 1
ATOM 4269 C CA . ILE D 1 118 ? -19.864 2.600 48.895 1.00 40.94 1238 ILE D CA 1
ATOM 4270 C C . ILE D 1 118 ? -21.058 1.747 48.724 1.00 36.65 1238 ILE D C 1
ATOM 4271 O O . ILE D 1 118 ? -22.126 2.156 49.043 1.00 32.23 1238 ILE D O 1
ATOM 4276 N N . GLU D 1 119 ? -20.877 0.557 48.201 1.00 42.17 211 GLU D N 1
ATOM 4277 C CA . GLU D 1 119 ? -21.968 -0.349 48.055 1.00 34.77 211 GLU D CA 1
ATOM 4278 C C . GLU D 1 119 ? -22.366 -0.876 49.403 1.00 40.50 211 GLU D C 1
ATOM 4279 O O . GLU D 1 119 ? -23.519 -1.087 49.655 1.00 44.58 211 GLU D O 1
ATOM 4285 N N . LYS D 1 120 ? -21.427 -1.039 50.309 1.00 39.61 212 LYS D N 1
ATOM 4286 C CA . LYS D 1 120 ? -21.755 -1.334 51.680 1.00 35.07 212 LYS D CA 1
ATOM 4287 C C . LYS D 1 120 ? -22.537 -0.163 52.159 1.00 36.18 212 LYS D C 1
ATOM 4288 O O . LYS D 1 120 ? -23.647 -0.284 52.587 1.00 38.32 212 LYS D O 1
ATOM 4294 N N . GLU D 1 121 ? -21.940 1.000 52.065 1.00 39.48 213 GLU D N 1
ATOM 4295 C CA . GLU D 1 121 ? -22.554 2.186 52.586 1.00 34.80 213 GLU D CA 1
ATOM 4296 C C . GLU D 1 121 ? -23.925 2.352 52.074 1.00 35.02 213 GLU D C 1
ATOM 4297 O O . GLU D 1 121 ? -24.680 3.025 52.675 1.00 34.61 213 GLU D O 1
ATOM 4303 N N . ARG D 1 122 ? -24.254 1.755 50.950 1.00 32.70 214 ARG D N 1
ATOM 4304 C CA . ARG D 1 122 ? -25.520 2.038 50.304 1.00 30.33 214 ARG D CA 1
ATOM 4305 C C . ARG D 1 122 ? -26.460 1.054 50.822 1.00 29.11 214 ARG D C 1
ATOM 4306 O O . ARG D 1 122 ? -27.571 1.340 51.123 1.00 25.98 214 ARG D O 1
ATOM 4314 N N . ASP D 1 123 ? -26.002 -0.157 50.875 1.00 29.90 215 ASP D N 1
ATOM 4315 C CA . ASP D 1 123 ? -26.862 -1.228 51.357 1.00 33.64 215 ASP D CA 1
ATOM 4316 C C . ASP D 1 123 ? -27.320 -0.925 52.779 1.00 34.19 215 ASP D C 1
ATOM 4317 O O . ASP D 1 123 ? -28.429 -1.281 53.193 1.00 26.31 215 ASP D O 1
ATOM 4322 N N . PHE D 1 124 ? -26.441 -0.255 53.514 1.00 30.97 216 PHE D N 1
ATOM 4323 C CA . PHE D 1 124 ? -26.733 0.175 54.864 1.00 32.63 216 PHE D CA 1
ATOM 4324 C C . PHE D 1 124 ? -27.921 1.163 54.827 1.00 34.66 216 PHE D C 1
ATOM 4325 O O . PHE D 1 124 ? -28.892 1.035 55.587 1.00 26.05 216 PHE D O 1
ATOM 4333 N N . TYR D 1 125 ? -27.839 2.124 53.907 1.00 31.64 217 TYR D N 1
ATOM 4334 C CA . TYR D 1 125 ? -28.821 3.187 53.796 1.00 24.87 217 TYR D CA 1
ATOM 4335 C C . TYR D 1 125 ? -30.148 2.657 53.277 1.00 26.21 217 TYR D C 1
ATOM 4336 O O . TYR D 1 125 ? -31.237 3.123 53.651 1.00 21.36 217 TYR D O 1
ATOM 4345 N N . PHE D 1 126 ? -30.042 1.674 52.402 1.00 23.78 218 PHE D N 1
ATOM 4346 C CA . PHE D 1 126 ? -31.212 1.047 51.827 1.00 22.79 218 PHE D CA 1
ATOM 4347 C C . PHE D 1 126 ? -32.000 0.269 52.883 1.00 26.68 218 PHE D C 1
ATOM 4348 O O . PHE D 1 126 ? -33.240 0.298 52.904 1.00 26.09 218 PHE D O 1
ATOM 4356 N N . GLY D 1 127 ? -31.275 -0.440 53.751 1.00 25.60 219 GLY D N 1
ATOM 4357 C CA . GLY D 1 127 ? -31.903 -1.319 54.725 1.00 23.04 219 GLY D CA 1
ATOM 4358 C C . GLY D 1 127 ? -32.728 -0.497 55.696 1.00 24.96 219 GLY D C 1
ATOM 4359 O O . GLY D 1 127 ? -33.877 -0.857 56.023 1.00 20.52 219 GLY D O 1
ATOM 4360 N N . LYS D 1 128 ? -32.119 0.605 56.146 1.00 22.21 220 LYS D N 1
ATOM 4361 C CA . LYS D 1 128 ? -32.798 1.641 56.906 1.00 20.47 220 LYS D CA 1
ATOM 4362 C C . LYS D 1 128 ? -34.093 2.078 56.205 1.00 25.84 220 LYS D C 1
ATOM 4363 O O . LYS D 1 128 ? -35.143 2.203 56.848 1.00 23.48 220 LYS D O 1
ATOM 4369 N N . LEU D 1 129 ? -34.038 2.273 54.883 1.00 26.83 221 LEU D N 1
ATOM 4370 C CA . LEU D 1 129 ? -35.248 2.669 54.146 1.00 22.92 221 LEU D CA 1
ATOM 4371 C C . LEU D 1 129 ? -36.278 1.540 54.106 1.00 19.65 221 LEU D C 1
ATOM 4372 O O . LEU D 1 129 ? -37.463 1.800 54.299 1.00 21.69 221 LEU D O 1
ATOM 4377 N N . ARG D 1 130 ? -35.849 0.295 53.891 1.00 25.39 222 ARG D N 1
ATOM 4378 C CA . ARG D 1 130 ? -36.815 -0.822 53.866 1.00 30.89 222 ARG D CA 1
ATOM 4379 C C . ARG D 1 130 ? -37.432 -1.061 55.240 1.00 29.80 222 ARG D C 1
ATOM 4380 O O . ARG D 1 130 ? -38.561 -1.540 55.359 1.00 29.10 222 ARG D O 1
ATOM 4388 N N . ASN D 1 131 ? -36.672 -0.728 56.277 1.00 27.48 223 ASN D N 1
ATOM 4389 C CA . ASN D 1 131 ? -37.123 -0.959 57.618 1.00 25.31 223 ASN D CA 1
ATOM 4390 C C . ASN D 1 131 ? -38.180 0.076 57.997 1.00 29.63 223 ASN D C 1
ATOM 4391 O O . ASN D 1 131 ? -39.299 -0.285 58.377 1.00 32.22 223 ASN D O 1
ATOM 4396 N N . ILE D 1 132 ? -37.822 1.354 57.873 1.00 28.26 224 ILE D N 1
ATOM 4397 C CA . ILE D 1 132 ? -38.759 2.465 58.034 1.00 26.49 224 ILE D CA 1
ATOM 4398 C C . ILE D 1 132 ? -40.058 2.291 57.219 1.00 29.34 224 ILE D C 1
ATOM 4399 O O . ILE D 1 132 ? -41.140 2.654 57.679 1.00 24.06 224 ILE D O 1
ATOM 4404 N N . GLU D 1 133 ? -39.968 1.711 56.025 1.00 27.78 225 GLU D N 1
ATOM 4405 C CA . GLU D 1 133 ? -41.192 1.503 55.273 1.00 29.85 225 GLU D CA 1
ATOM 4406 C C . GLU D 1 133 ? -42.111 0.556 56.010 1.00 32.43 225 GLU D C 1
ATOM 4407 O O . GLU D 1 133 ? -43.310 0.777 56.070 1.00 39.56 225 GLU D O 1
ATOM 4413 N N . LEU D 1 134 ? -41.552 -0.502 56.576 1.00 35.73 226 LEU D N 1
ATOM 4414 C CA . LEU D 1 134 ? -42.383 -1.485 57.269 1.00 40.20 226 LEU D CA 1
ATOM 4415 C C . LEU D 1 134 ? -43.005 -0.914 58.549 1.00 37.30 226 LEU D C 1
ATOM 4416 O O . LEU D 1 134 ? -44.165 -1.188 58.833 1.00 37.29 226 LEU D O 1
ATOM 4421 N N . ILE D 1 135 ? -42.256 -0.111 59.304 1.00 35.41 227 ILE D N 1
ATOM 4422 C CA . ILE D 1 135 ? -42.828 0.628 60.440 1.00 36.13 227 ILE D CA 1
ATOM 4423 C C . ILE D 1 135 ? -44.091 1.394 60.002 1.00 38.04 227 ILE D C 1
ATOM 4424 O O . ILE D 1 135 ? -45.071 1.498 60.731 1.00 37.64 227 ILE D O 1
ATOM 4429 N N . CYS D 1 136 ? -44.040 1.930 58.791 1.00 37.80 228 CYS D N 1
ATOM 4430 C CA . CYS D 1 136 ? -45.114 2.739 58.252 1.00 33.35 228 CYS D CA 1
ATOM 4431 C C . CYS D 1 136 ? -46.301 1.897 57.837 1.00 40.42 228 CYS D C 1
ATOM 4432 O O . CYS D 1 136 ? -47.446 2.296 58.031 1.00 49.36 228 CYS D O 1
ATOM 4435 N N . GLN D 1 137 ? -46.024 0.733 57.260 1.00 43.52 229 GLN D N 1
ATOM 4436 C CA . GLN D 1 137 ? -47.073 -0.185 56.818 1.00 42.98 229 GLN D CA 1
ATOM 4437 C C . GLN D 1 137 ? -47.796 -0.811 58.016 1.00 49.03 229 GLN D C 1
ATOM 4438 O O . GLN D 1 137 ? -48.928 -1.260 57.885 1.00 55.29 229 GLN D O 1
ATOM 4444 N N . GLU D 1 138 ? -47.143 -0.841 59.178 1.00 46.16 230 GLU D N 1
ATOM 4445 C CA . GLU D 1 138 ? -47.790 -1.295 60.405 1.00 45.58 230 GLU D CA 1
ATOM 4446 C C . GLU D 1 138 ? -48.852 -0.308 60.889 1.00 51.45 230 GLU D C 1
ATOM 4447 O O . GLU D 1 138 ? -49.827 -0.700 61.531 1.00 57.26 230 GLU D O 1
ATOM 4453 N N . ASN D 1 139 ? -48.663 0.969 60.567 1.00 54.60 231 ASN D N 1
ATOM 4454 C CA . ASN D 1 139 ? -49.589 2.017 60.996 1.00 58.52 231 ASN D CA 1
ATOM 4455 C C . ASN D 1 139 ? -50.291 2.70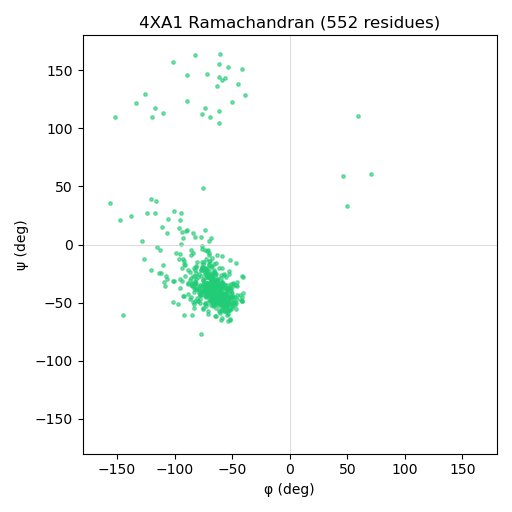3 59.817 1.00 53.88 231 ASN D C 1
ATOM 4456 O O . ASN D 1 139 ? -50.527 3.918 59.815 1.00 54.16 231 ASN D O 1
ATOM 4461 N N . GLU D 1 140 ? -50.617 1.898 58.814 1.00 55.74 232 GLU D N 1
ATOM 4462 C CA . GLU D 1 140 ? -51.428 2.340 57.692 1.00 58.32 232 GLU D CA 1
ATOM 4463 C C . GLU D 1 140 ? -52.891 2.481 58.101 1.00 57.30 232 GLU D C 1
ATOM 4464 O O . GLU D 1 140 ? -53.609 3.338 57.580 1.00 59.30 232 GLU D O 1
ATOM 4470 N N . GLY D 1 141 ? -53.325 1.634 59.034 1.00 61.07 233 GLY D N 1
ATOM 4471 C CA . GLY D 1 141 ? -54.710 1.604 59.478 1.00 58.61 233 GLY D CA 1
ATOM 4472 C C . GLY D 1 141 ? -55.025 2.792 60.361 1.00 53.91 233 GLY D C 1
ATOM 4473 O O . GLY D 1 141 ? -56.188 3.119 60.613 1.00 57.48 233 GLY D O 1
ATOM 4474 N N . GLU D 1 142 ? -53.975 3.446 60.832 1.00 49.25 234 GLU D N 1
ATOM 4475 C CA . GLU D 1 142 ? -54.146 4.652 61.611 1.00 49.03 234 GLU D CA 1
ATOM 4476 C C . GLU D 1 142 ? -54.333 5.864 60.704 1.00 47.77 234 GLU D C 1
ATOM 4477 O O . GLU D 1 142 ? -54.852 6.885 61.141 1.00 50.80 234 GLU D O 1
ATOM 4483 N N . ASN D 1 143 ? -53.909 5.732 59.443 1.00 55.18 235 ASN D N 1
ATOM 4484 C CA . ASN D 1 143 ? -53.921 6.811 58.431 1.00 44.38 235 ASN D CA 1
ATOM 4485 C C . ASN D 1 143 ? -53.378 8.140 58.966 1.00 42.98 235 ASN D C 1
ATOM 4486 O O . ASN D 1 143 ? -54.087 9.161 58.974 1.00 36.03 235 ASN D O 1
ATOM 4491 N N . ASP D 1 144 ? -52.119 8.100 59.423 1.00 44.01 236 ASP D N 1
ATOM 4492 C CA . ASP D 1 144 ? -51.420 9.244 60.018 1.00 36.23 236 ASP D CA 1
ATOM 4493 C C . ASP D 1 144 ? -50.721 10.025 58.917 1.00 34.32 236 ASP D C 1
ATOM 4494 O O . ASP D 1 144 ? -49.945 9.458 58.151 1.00 37.42 236 ASP D O 1
ATOM 4499 N N . PRO D 1 145 ? -51.023 11.326 58.805 1.00 38.97 237 PRO D N 1
ATOM 4500 C CA . PRO D 1 145 ? -50.435 12.144 57.735 1.00 33.11 237 PRO D CA 1
ATOM 4501 C C . PRO D 1 145 ? -48.924 12.243 57.820 1.00 34.55 237 PRO D C 1
ATOM 4502 O O . PRO D 1 145 ? -48.264 12.273 56.765 1.00 37.61 237 PRO D O 1
ATOM 4506 N N . VAL D 1 146 ? -48.380 12.292 59.034 1.00 30.83 238 VAL D N 1
ATOM 4507 C CA . VAL D 1 146 ? -46.930 12.313 59.208 1.00 31.17 238 VAL D CA 1
ATOM 4508 C C . VAL D 1 146 ? -46.295 11.078 58.566 1.00 32.31 238 VAL D C 1
ATOM 4509 O O . VAL D 1 146 ? -45.299 11.170 57.846 1.00 35.54 238 VAL D O 1
ATOM 4513 N N . LEU D 1 147 ? -46.890 9.918 58.814 1.00 27.58 239 LEU D N 1
ATOM 4514 C CA . LEU D 1 147 ? -46.353 8.688 58.279 1.00 24.60 239 LEU D CA 1
ATOM 4515 C C . LEU D 1 147 ? -46.652 8.573 56.802 1.00 28.37 239 LEU D C 1
ATOM 4516 O O . LEU D 1 147 ? -46.019 7.783 56.091 1.00 24.80 239 LEU D O 1
ATOM 4521 N N . GLN D 1 148 ? -47.634 9.334 56.326 1.00 32.04 240 GLN D N 1
ATOM 4522 C CA . GLN D 1 148 ? -47.929 9.302 54.900 1.00 27.67 240 GLN D CA 1
ATOM 4523 C C . GLN D 1 148 ? -46.865 10.101 54.154 1.00 30.27 240 GLN D C 1
ATOM 4524 O O . GLN D 1 148 ? -46.445 9.697 53.056 1.00 25.88 240 GLN D O 1
ATOM 4530 N N . ARG D 1 149 ? -46.416 11.209 54.753 1.00 26.16 241 ARG D N 1
ATOM 4531 C CA . ARG D 1 149 ? -45.359 12.006 54.145 1.00 25.39 241 ARG D CA 1
ATOM 4532 C C . ARG D 1 149 ? -44.153 11.132 53.914 1.00 27.62 241 ARG D C 1
ATOM 4533 O O . ARG D 1 149 ? -43.630 11.044 52.804 1.00 31.32 241 ARG D O 1
ATOM 4541 N N . ILE D 1 150 ? -43.740 10.466 54.987 1.00 27.81 242 ILE D N 1
ATOM 4542 C CA . ILE D 1 150 ? -42.526 9.654 55.016 1.00 32.99 242 ILE D CA 1
ATOM 4543 C C . ILE D 1 150 ? -42.548 8.541 53.941 1.00 27.73 242 ILE D C 1
ATOM 4544 O O . ILE D 1 150 ? -41.572 8.339 53.190 1.00 22.15 242 ILE D O 1
ATOM 4549 N N . VAL D 1 151 ? -43.675 7.846 53.865 1.00 22.15 243 VAL D N 1
ATOM 4550 C CA . VAL D 1 151 ? -43.879 6.824 52.857 1.00 26.26 243 VAL D CA 1
ATOM 4551 C C . VAL D 1 151 ? -43.865 7.464 51.470 1.00 29.03 243 VAL D C 1
ATOM 4552 O O . VAL D 1 151 ? -43.431 6.847 50.492 1.00 31.40 243 VAL D O 1
ATOM 4556 N N . ASP D 1 152 ? -44.342 8.703 51.383 1.00 26.52 244 ASP D N 1
ATOM 4557 C CA . ASP D 1 152 ? -44.421 9.354 50.084 1.00 28.63 244 ASP D CA 1
ATOM 4558 C C . ASP D 1 152 ? -43.005 9.726 49.667 1.00 28.52 244 ASP D C 1
ATOM 4559 O O . ASP D 1 152 ? -42.662 9.638 48.486 1.00 34.59 244 ASP D O 1
ATOM 4564 N N . ILE D 1 153 ? -42.183 10.125 50.639 1.00 26.40 245 ILE D N 1
ATOM 4565 C CA . ILE D 1 153 ? -40.752 10.351 50.419 1.00 28.19 245 ILE D CA 1
ATOM 4566 C C . ILE D 1 153 ? -40.067 9.145 49.806 1.00 30.78 245 ILE D C 1
ATOM 4567 O O . ILE D 1 153 ? -39.346 9.245 48.807 1.00 28.56 245 ILE D O 1
ATOM 4572 N N . LEU D 1 154 ? -40.310 7.999 50.442 1.00 33.18 246 LEU D N 1
ATOM 4573 C CA . LEU D 1 154 ? -39.749 6.725 50.045 1.00 27.83 246 LEU D CA 1
ATOM 4574 C C . LEU D 1 154 ? -39.978 6.407 48.573 1.00 30.59 246 LEU D C 1
ATOM 4575 O O . LEU D 1 154 ? -39.337 5.510 48.051 1.00 38.42 246 LEU D O 1
ATOM 4580 N N . TYR D 1 155 ? -40.862 7.142 47.903 1.00 28.14 247 TYR D N 1
ATOM 4581 C CA . TYR D 1 155 ? -41.172 6.886 46.492 1.00 31.81 247 TYR D CA 1
ATOM 4582 C C . TYR D 1 155 ? -41.204 8.143 45.605 1.00 26.37 247 TYR D C 1
ATOM 4583 O O . TYR D 1 155 ? -40.814 9.237 46.027 1.00 27.20 247 TYR D O 1
#

Foldseek 3Di:
DDDPPVLVVLVVVLVPVPNDVVVNVVSVVVVVVVVVVVVVVCVPPVNVVVVVVVVVVVVVVVVVVVVVVVVVVVVCVVVVVVVVVVVVVVVVVVVVVVVVVVVCVVVVVVVVVVVVVVVVVVVVLVVLVVVLVVPCVPPDVVSVVSVCVSPDD/DQDPVNLVVLVVLCVDPPRDPVSNVVSVVVVVVVCPPPVVVVVDDDPVVVVVVVVVVVVVVVVVVVVVVVVVVVVVVVVVVVVVVVVVVVVVVVVVVVVVPCVVVVVVVVVVVVVVVVVVVVVVLVVLLVVLVVCVVVVPVVSVVSNCVSPDDDD/DCVVVVVCVVVVVCVCVVCVDDVNVVVVVVVVVVVVVVVVVVVVVVVVVVVVCVVVVVVVVVVVVVVVVCVVVVVVVVVVVVVVVVVVVVVVVVVVVVVVVLVVLVVVLVVCVPPDDPPSVVSVCVSPDD/DCDVPVVVVVVPDVDDDPVVVVVVVVVVVVVVVVVVVVVVVVVVVVVVVVVVVVVVVVVVVVVVVVVVVVVVVVVVVCVVVPVVVVVVVVVVVVVLVVLLVVLVVCVVVVDVVSVVSNVVSD

Organism: Homo sapiens (NCBI:txid9606)

Sequence (560 aa):
PLKPEEHEDILNKLLDPELAQSERTEALQQLRVNYGSFVSEYNDLTKSKMRRDLEEATLQHEATAAALRKKHADSVAELGEQIDNLQRVKQKLEKEKSEFKLELDDVTSNMEQIEKERDFYFGKLRNIELICQENEGENDPVLQRIVDILYATPLKPEEHEDILNKLLDPELAQSERTEALQQLRVNYGSFVSEYNDLTKSKMRRDLEEATLQHEATAAALRKKHADSVAELGEQIDNLQRVKQKLEKEKSEFKLELDDVTSNMEQIEKERDFYFGKLRNIELICQENEGENDPVLQRIVDILYATDERTEALQQLRVNYGSFVSEYNDLTKSKMRRDLEEATLQHEATAAALRKKHADSVAELGEQIDNLQRVKQKLEKEKSEFKLELDDVTSNMEQIEKERDFYFGKLRNIELICQENEGENDPVLQRIVDILYATPLKPEEHEDILNKLDLTKSKMRRDLEEATLQHEATAAALRKKHADSVAELGEQIDNLQRVKQKLEKEKSEFKLELDDVTSNMEQIEKERDFYFGKLRNIELICQENEGENDPVLQRIVDILY

Radius of gyration: 53.24 Å; Cα contacts (8 Å, |Δi|>4): 423; chains: 4; bounding box: 143×58×145 Å

B-factor: mean 47.98, std 19.77, range [15.5, 137.55]

GO terms:
  GO:0005925 focal adhesion (C, IDA)
  GO:0008104 intracellular protein localization (P, TAS)
  GO:0016477 cell migration (P, IMP)
  GO:0005515 protein binding (F, IPI)
  GO:0120283 protein serine/threonine kinase binding (F, IPI)
  GO:0097431 mitotic spindle pole (C, IDA)
  GO:0051010 microtubule plus-end binding (F, IDA)
  GO:0035372 protein localization to microtubule (P, IDA)
  GO:0005813 centrosome (C, IDA)
  GO:0005874 microtubule (C, IDA)
  GO:1902888 protein localization to astral microtubule (P, IDA)
  GO:0051315 attachment of mitotic spindle microtubules to kinetochore (P, IDA)
  GO:0000132 establishment of mitotic spindle orientation (P, IDA)
  GO:0005794 Golgi apparatus (C, EXP)
  GO:0031116 positive regulation of microtubule polymerization (P, IMP)
  GO:0005515 protein binding (F, TAS)
  GO:0005829 cytosol (C, TAS)
  GO:0042802 identical protein binding (F, IPI)
  GO:0045296 cadherin binding (F, HDA)
  GO:0036064 ciliary basal body (C, IDA)